Protein AF-A0A536T6J0-F1 (afdb_monomer)

Radius of gyration: 30.55 Å; Cα contacts (8 Å, |Δi|>4): 690; chains: 1; bounding box: 111×82×78 Å

Foldseek 3Di:
DDDDDDDDDDDDDDDDDDDDDDDDDDDDDDDDDDDDDDDDDDDDDDDDDDDDDDDDDDDDDVVVVVVLVVLLVVLVVLVVPQPQAFLLQVDDDDPVLLVLLLPDDLQQQFLCCLAPRLLRFQAAAEAEAFDPDVLRLVLLVLLLLLCVLSRHDLSSQAQSAPRRRHDYLPDDLLQVLLQQQLRCRRSVFGHEYEYAESRLLSSQVNQCVLQQVPHPFRFNARRSNRDGDPDQWGQRNLPRDIDGSRPAAHAEYEYENYAAQVCVDPVSVVCVVPSQEGEPSYQEYEYEFQFQAVRNPNPPPGDDPVNHRDYPPNHHYHYAYDYNPADSSNLSNQNVLSVDVQSSVLLSPDGQPNDDDCVSPPPVRPHNSSVSSHVVSVSSSSSSVRRNVSNCSSVCVVVPPVVVVVPD

Secondary structure (DSSP, 8-state):
--------------------------------------------------------PPPPPHHHHHHHHHHHHHHHHHHT--SS--HHHH----HHHHHHHHH--GGG--HHHHHHTGGGS--PPEEEE--SSHHHHHHHHHHHHHHHHHT--GGGTS-TTT--SSB-TTS-HHHHHHHHHHHHHHHSS--EEEEETHHHHHHHHHHHHHHTSS-S----EETTTTEE-S-SEEE-TTT--EEESTT--EEEEEEES-SGGGGGSGGGGGGTTTTTEE-SSEEEEEEEEETT-TTTT-TTT-S-TTTS-EESSS-EEEEEEE-TTS-TTTTT--GGGGTSHHHHHHHHH--S-S----TTS-GGG-SSHHHHHHHHHHHHHHHHHHHHHHHHHHTTGGGTSTTTTT--

Nearest PDB structures (foldseek):
  2onc-assembly3_C-3  TM=4.337E-01  e=9.666E-01  Homo sapiens

Sequence (408 aa):
MPAAIVGQEKQTNTDTESGGRPANCAENPETFMVNACITRVNRPIAFAAALTLALSGCAAPPAQNAAREDLAASYVKAGQSAQGTPIAHTLSIDRDLENRILALDPERITEQDVKKTLALGPTPRIILSHGGVILVYMAMESFGTFLIGMGYPEDRIRDPHNGAFSQNPYTSSERIAGEVAWHYEHDGVRPMLIGHSQGGMQTIKVLHDLAGDFGDKIPVWNPVTDRAEPRYTIVDPLTGETRPVVGTSASYASVVGAGGLEFWAPTAWSMIGRLRQIPDSVEEFTGFYIRGDPVALTFPTGANDLDEYRQTGHAVVHNVNLPANYNHVFVPNTELLAYDPQTRDWINSHGMEAKADTSSVPDASKDNVLWAAVVWHDIKKHWCLEAQRLIRARSGQGRSSSSQSAQR

pLDDT: mean 77.7, std 24.56, range [25.31, 98.88]

Mean predicted aligned error: 13.32 Å

Structure (mmCIF, N/CA/C/O backbone):
data_AF-A0A536T6J0-F1
#
_entry.id   AF-A0A536T6J0-F1
#
loop_
_atom_site.group_PDB
_atom_site.id
_atom_site.type_symbol
_atom_site.label_atom_id
_atom_site.label_alt_id
_atom_site.label_comp_id
_atom_site.label_asym_id
_atom_site.label_entity_id
_atom_site.label_seq_id
_atom_site.pdbx_PDB_ins_code
_atom_site.Cartn_x
_atom_site.Cartn_y
_atom_site.Cartn_z
_atom_site.occupancy
_atom_site.B_iso_or_equiv
_atom_site.auth_seq_id
_atom_site.auth_comp_id
_atom_site.auth_asym_id
_atom_site.auth_atom_id
_atom_site.pdbx_PDB_model_num
ATOM 1 N N . MET A 1 1 ? 24.970 -52.662 -38.350 1.00 37.72 1 MET A N 1
ATOM 2 C CA . MET A 1 1 ? 25.964 -52.613 -39.442 1.00 37.72 1 MET A CA 1
ATOM 3 C C . MET A 1 1 ? 25.589 -51.478 -40.379 1.00 37.72 1 MET A C 1
ATOM 5 O O . MET A 1 1 ? 24.442 -51.468 -40.809 1.00 37.72 1 MET A O 1
ATOM 9 N N . PRO A 1 2 ? 26.506 -50.554 -40.688 1.00 42.81 2 PRO A N 1
ATOM 10 C CA . PRO A 1 2 ? 26.435 -49.759 -41.909 1.00 42.81 2 PRO A CA 1
ATOM 11 C C . PRO A 1 2 ? 27.689 -49.952 -42.777 1.00 42.81 2 PRO A C 1
ATOM 13 O O . PRO A 1 2 ? 28.799 -50.090 -42.267 1.00 42.81 2 PRO A O 1
ATOM 16 N N . ALA A 1 3 ? 27.506 -49.911 -44.092 1.00 35.16 3 ALA A N 1
ATOM 17 C CA . ALA A 1 3 ? 28.565 -49.757 -45.084 1.00 35.16 3 ALA A CA 1
ATOM 18 C C . ALA A 1 3 ? 27.953 -49.099 -46.334 1.00 35.16 3 ALA A C 1
ATOM 20 O O . ALA A 1 3 ? 26.775 -49.327 -46.593 1.00 35.16 3 ALA A O 1
ATOM 21 N N . ALA A 1 4 ? 28.658 -48.344 -47.176 1.00 39.44 4 ALA A N 1
ATOM 22 C CA . ALA A 1 4 ? 29.910 -47.568 -47.089 1.00 39.44 4 ALA A CA 1
ATOM 23 C C . ALA A 1 4 ? 30.087 -46.874 -48.472 1.00 39.44 4 ALA A C 1
ATOM 25 O O . ALA A 1 4 ? 29.260 -47.119 -49.346 1.00 39.44 4 ALA A O 1
ATOM 26 N N . ILE A 1 5 ? 31.205 -46.152 -48.701 1.00 35.69 5 ILE A N 1
ATOM 27 C CA . ILE A 1 5 ? 31.763 -45.797 -50.041 1.00 35.69 5 ILE A CA 1
ATOM 28 C C . ILE A 1 5 ? 30.947 -44.731 -50.822 1.00 35.69 5 ILE A C 1
ATOM 30 O O . ILE A 1 5 ? 29.728 -44.793 -50.842 1.00 35.69 5 ILE A O 1
ATOM 34 N N . VAL A 1 6 ? 31.486 -43.724 -51.534 1.00 33.53 6 VAL A N 1
ATOM 35 C CA . VAL A 1 6 ? 32.795 -43.013 -51.715 1.00 33.53 6 VAL A CA 1
ATOM 36 C C . VAL A 1 6 ? 32.407 -41.668 -52.396 1.00 33.53 6 VAL A C 1
ATOM 38 O O . VAL A 1 6 ? 31.321 -41.593 -52.961 1.00 33.53 6 VAL A O 1
ATOM 41 N N . GLY A 1 7 ? 33.141 -40.549 -52.425 1.00 30.42 7 GLY A N 1
ATOM 42 C CA . GLY A 1 7 ? 34.485 -40.113 -52.001 1.00 30.42 7 GLY A CA 1
ATOM 43 C C . GLY A 1 7 ? 34.520 -38.572 -52.150 1.00 30.42 7 GLY A C 1
ATOM 44 O O . GLY A 1 7 ? 33.466 -37.954 -52.092 1.00 30.42 7 GLY A O 1
ATOM 45 N N . GLN A 1 8 ? 35.596 -37.859 -52.484 1.00 33.09 8 GLN A N 1
ATOM 46 C CA . GLN A 1 8 ? 37.034 -37.893 -52.190 1.00 33.09 8 GLN A CA 1
ATOM 47 C C . GLN A 1 8 ? 37.696 -36.875 -53.153 1.00 33.09 8 GLN A C 1
ATOM 49 O O . GLN A 1 8 ? 37.895 -37.198 -54.312 1.00 33.09 8 GLN A O 1
ATOM 54 N N . GLU A 1 9 ? 38.066 -35.689 -52.666 1.00 31.28 9 GLU A N 1
ATOM 55 C CA . GLU A 1 9 ? 39.107 -34.768 -53.187 1.00 31.28 9 GLU A CA 1
ATOM 56 C C . GLU A 1 9 ? 39.327 -33.739 -52.056 1.00 31.28 9 GLU A C 1
ATOM 58 O O . GLU A 1 9 ? 38.351 -33.251 -51.496 1.00 31.28 9 GLU A O 1
ATOM 63 N N . LYS A 1 10 ? 40.507 -33.446 -51.492 1.00 34.50 10 LYS A N 1
ATOM 64 C CA . LYS A 1 10 ? 41.934 -33.603 -51.841 1.00 34.50 10 LYS A CA 1
ATOM 65 C C . LYS A 1 10 ? 42.518 -32.524 -52.765 1.00 34.50 10 LYS A C 1
ATOM 67 O O . LYS A 1 10 ? 42.832 -32.787 -53.919 1.00 34.50 10 LYS A O 1
ATOM 72 N N . GLN A 1 11 ? 42.868 -31.385 -52.166 1.00 33.62 11 GLN A N 1
ATOM 73 C CA . GLN A 1 11 ? 44.032 -30.606 -52.594 1.00 33.62 11 GLN A CA 1
ATOM 74 C C . GLN A 1 11 ? 44.961 -30.313 -51.412 1.00 33.62 11 GLN A C 1
ATOM 76 O O . GLN A 1 11 ? 44.525 -30.128 -50.278 1.00 33.62 11 GLN A O 1
ATOM 81 N N . THR A 1 12 ? 46.255 -30.324 -51.704 1.00 32.75 12 THR A N 1
ATOM 82 C CA . THR A 1 12 ? 47.377 -30.090 -50.791 1.00 32.75 12 THR A CA 1
ATOM 83 C C . THR A 1 12 ? 48.318 -29.105 -51.459 1.00 32.75 12 THR A C 1
ATOM 85 O O . THR A 1 12 ? 48.523 -29.228 -52.663 1.00 32.75 12 THR A O 1
ATOM 88 N N . ASN A 1 13 ? 48.965 -28.233 -50.691 1.00 31.59 13 ASN A N 1
ATOM 89 C CA . ASN A 1 13 ? 50.312 -27.779 -51.028 1.00 31.59 13 ASN A CA 1
ATOM 90 C C . ASN A 1 13 ? 51.082 -27.412 -49.756 1.00 31.59 13 ASN A C 1
ATOM 92 O O . ASN A 1 13 ? 50.499 -26.935 -48.782 1.00 31.59 13 ASN A O 1
ATOM 96 N N . THR A 1 14 ? 52.378 -27.690 -49.783 1.00 32.62 14 THR A N 1
ATOM 97 C CA . THR A 1 14 ? 53.364 -27.416 -48.731 1.00 32.62 14 THR A CA 1
ATOM 98 C C . THR A 1 14 ? 54.421 -26.440 -49.276 1.00 32.62 14 THR A C 1
ATOM 100 O O . THR A 1 14 ? 54.136 -25.728 -50.236 1.00 32.62 14 THR A O 1
ATOM 103 N N . ASP A 1 15 ? 55.616 -26.455 -48.674 1.00 30.61 15 ASP A N 1
ATOM 104 C CA . ASP A 1 15 ? 56.886 -25.902 -49.179 1.00 30.61 15 ASP A CA 1
ATOM 105 C C . ASP A 1 15 ? 57.081 -24.407 -48.814 1.00 30.61 15 ASP A C 1
ATOM 107 O O . ASP A 1 15 ? 56.319 -23.546 -49.242 1.00 30.61 15 ASP A O 1
ATOM 111 N N . THR A 1 16 ? 57.859 -24.058 -47.770 1.00 32.88 16 THR A N 1
ATOM 112 C CA . THR A 1 16 ? 59.350 -24.021 -47.627 1.00 32.88 16 THR A CA 1
ATOM 113 C C . THR A 1 16 ? 59.990 -22.805 -48.344 1.00 32.88 16 THR A C 1
ATOM 115 O O . THR A 1 16 ? 59.390 -22.234 -49.243 1.00 32.88 16 THR A O 1
ATOM 118 N N . GLU A 1 17 ? 61.147 -22.247 -47.949 1.00 30.86 17 GLU A N 1
ATOM 119 C CA . GLU A 1 17 ? 62.225 -22.721 -47.058 1.00 30.86 17 GLU A CA 1
ATOM 120 C C . GLU A 1 17 ? 62.994 -21.556 -46.356 1.00 30.86 17 GLU A C 1
ATOM 122 O O . GLU A 1 17 ? 62.631 -20.395 -46.502 1.00 30.86 17 GLU A O 1
ATOM 127 N N . SER A 1 18 ? 64.034 -21.899 -45.573 1.00 30.14 18 SER A N 1
ATOM 128 C CA . SER A 1 18 ? 65.202 -21.128 -45.049 1.00 30.14 18 SER A CA 1
ATOM 129 C C . SER A 1 18 ? 65.421 -19.638 -45.421 1.00 30.14 18 SER A C 1
ATOM 131 O O . SER A 1 18 ? 65.168 -19.229 -46.544 1.00 30.14 18 SER A O 1
ATOM 133 N N . GLY A 1 19 ? 66.087 -18.791 -44.618 1.00 28.30 19 GLY A N 1
ATOM 134 C CA . GLY A 1 19 ? 66.873 -18.987 -43.381 1.00 28.30 19 GLY A CA 1
ATOM 135 C C . GLY A 1 19 ? 68.080 -18.013 -43.327 1.00 28.30 19 GLY A C 1
ATOM 136 O O . GLY A 1 19 ? 68.425 -17.428 -44.348 1.00 28.30 19 GLY A O 1
ATOM 137 N N . GLY A 1 20 ? 68.744 -17.827 -42.170 1.00 27.00 20 GLY A N 1
ATOM 138 C CA . GLY A 1 20 ? 70.025 -17.080 -42.085 1.00 27.00 20 GLY A CA 1
ATOM 139 C C . GLY A 1 20 ? 70.199 -16.090 -40.912 1.00 27.00 20 GLY A C 1
ATOM 140 O O . GLY A 1 20 ? 69.334 -15.272 -40.618 1.00 27.00 20 GLY A O 1
ATOM 141 N N . ARG A 1 21 ? 71.363 -16.164 -40.252 1.00 32.78 21 ARG A N 1
ATOM 142 C CA . ARG A 1 21 ? 71.924 -15.326 -39.155 1.00 32.78 21 ARG A CA 1
ATOM 143 C C . ARG A 1 21 ? 73.465 -15.545 -39.189 1.00 32.78 21 ARG A C 1
ATOM 145 O O . ARG A 1 21 ? 73.870 -16.469 -39.897 1.00 32.78 21 ARG A O 1
ATOM 152 N N . PRO A 1 22 ? 74.332 -14.900 -38.372 1.00 59.97 22 PRO A N 1
ATOM 153 C CA . PRO A 1 22 ? 74.243 -13.638 -37.613 1.00 59.97 22 PRO A CA 1
ATOM 154 C C . PRO A 1 22 ? 75.493 -12.716 -37.794 1.00 59.97 22 PRO A C 1
ATOM 156 O O . PRO A 1 22 ? 76.467 -13.120 -38.418 1.00 59.97 22 PRO A O 1
ATOM 159 N N . ALA A 1 23 ? 75.505 -11.527 -37.165 1.00 32.41 23 ALA A N 1
ATOM 160 C CA . ALA A 1 23 ? 76.692 -10.761 -36.702 1.00 32.41 23 ALA A CA 1
ATOM 161 C C . ALA A 1 23 ? 76.239 -9.435 -36.031 1.00 32.41 23 ALA A C 1
ATOM 163 O O . ALA A 1 23 ? 75.139 -8.978 -36.332 1.00 32.41 23 ALA A O 1
ATOM 164 N N . ASN A 1 24 ? 77.036 -8.688 -35.251 1.00 30.64 24 ASN A N 1
ATOM 165 C CA . ASN A 1 24 ? 77.881 -9.000 -34.076 1.00 30.64 24 ASN A CA 1
ATOM 166 C C . ASN A 1 24 ? 78.389 -7.656 -33.478 1.00 30.64 24 ASN A C 1
ATOM 168 O O . ASN A 1 24 ? 78.758 -6.793 -34.266 1.00 30.64 24 ASN A O 1
ATOM 172 N N . CYS A 1 25 ? 78.394 -7.505 -32.140 1.00 27.59 25 CYS A N 1
ATOM 173 C CA . CYS A 1 25 ? 79.089 -6.523 -31.251 1.00 27.59 25 CYS A CA 1
ATOM 174 C C . CYS A 1 25 ? 78.254 -6.412 -29.943 1.00 27.59 25 CYS A C 1
ATOM 176 O O . CYS A 1 25 ? 77.043 -6.238 -30.052 1.00 27.59 25 CYS A O 1
ATOM 178 N N . ALA A 1 26 ? 78.715 -6.642 -28.701 1.00 29.61 26 ALA A N 1
ATOM 179 C CA . ALA A 1 26 ? 79.955 -6.275 -27.977 1.00 29.61 26 ALA A CA 1
ATOM 180 C C . ALA A 1 26 ? 80.013 -4.773 -27.597 1.00 29.61 26 ALA A C 1
ATOM 182 O O . ALA A 1 26 ? 79.635 -3.956 -28.430 1.00 29.61 26 ALA A O 1
ATOM 183 N N . GLU A 1 27 ? 80.469 -4.300 -26.420 1.00 28.73 27 GLU A N 1
ATOM 184 C CA . GLU A 1 27 ? 80.917 -4.868 -25.110 1.00 28.73 27 GLU A CA 1
ATOM 185 C C . GLU A 1 27 ? 81.106 -3.670 -24.112 1.00 28.73 27 GLU A C 1
ATOM 187 O O . GLU A 1 27 ? 81.134 -2.539 -24.592 1.00 28.73 27 GLU A O 1
ATOM 192 N N . ASN A 1 28 ? 81.269 -3.722 -22.772 1.00 34.12 28 ASN A N 1
ATOM 193 C CA . ASN A 1 28 ? 81.112 -4.699 -21.660 1.00 34.12 28 ASN A CA 1
ATOM 194 C C . ASN A 1 28 ? 80.940 -3.880 -20.313 1.00 34.12 28 ASN A C 1
ATOM 196 O O . ASN A 1 28 ? 81.066 -2.655 -20.372 1.00 34.12 28 ASN A O 1
ATOM 200 N N . PRO A 1 29 ? 80.632 -4.457 -19.119 1.00 54.06 29 PRO A N 1
ATOM 201 C CA . PRO A 1 29 ? 80.231 -3.704 -17.903 1.00 54.06 29 PRO A CA 1
ATOM 202 C C . PRO A 1 29 ? 81.284 -3.586 -16.768 1.00 54.06 29 PRO A C 1
ATOM 204 O O . PRO A 1 29 ? 82.218 -4.377 -16.695 1.00 54.06 29 PRO A O 1
ATOM 207 N N . GLU A 1 30 ? 81.017 -2.708 -15.786 1.00 29.88 30 GLU A N 1
ATOM 208 C CA . GLU A 1 30 ? 81.529 -2.762 -14.394 1.00 29.88 30 GLU A CA 1
ATOM 209 C C . GLU A 1 30 ? 80.350 -2.492 -13.419 1.00 29.88 30 GLU A C 1
ATOM 211 O O . GLU A 1 30 ? 79.496 -1.667 -13.731 1.00 29.88 30 GLU A O 1
ATOM 216 N N . THR A 1 31 ? 80.062 -3.233 -12.335 1.00 31.47 31 THR A N 1
ATOM 217 C CA . THR A 1 31 ? 80.834 -3.747 -11.171 1.00 31.47 31 THR A CA 1
ATOM 218 C C . THR A 1 31 ? 80.801 -2.795 -9.963 1.00 31.47 31 THR A C 1
ATOM 220 O O . THR A 1 31 ? 81.550 -1.830 -9.935 1.00 31.47 31 THR A O 1
ATOM 223 N N . PHE A 1 32 ? 80.001 -3.114 -8.927 1.00 27.52 32 PHE A N 1
ATOM 224 C CA . PHE A 1 32 ? 80.483 -3.338 -7.543 1.00 27.52 32 PHE A CA 1
ATOM 225 C C . PHE A 1 32 ? 79.395 -3.926 -6.609 1.00 27.52 32 PHE A C 1
ATOM 227 O O . PHE A 1 32 ? 78.200 -3.814 -6.870 1.00 27.52 32 PHE A O 1
ATOM 234 N N . MET A 1 33 ? 79.822 -4.595 -5.529 1.00 26.89 33 MET A N 1
ATOM 235 C CA . MET A 1 33 ? 78.975 -5.225 -4.493 1.00 26.89 33 MET A CA 1
ATOM 236 C C . MET A 1 33 ? 78.734 -4.308 -3.270 1.00 26.89 33 MET A C 1
ATOM 238 O O . MET A 1 33 ? 79.473 -3.347 -3.082 1.00 26.89 33 MET A O 1
ATOM 242 N N . VAL A 1 34 ? 77.808 -4.701 -2.371 1.00 28.61 34 VAL A N 1
ATOM 243 C CA . VAL A 1 34 ? 78.051 -5.075 -0.940 1.00 28.61 34 VAL A CA 1
ATOM 244 C C . VAL A 1 34 ? 76.809 -4.813 -0.049 1.00 28.61 34 VAL A C 1
ATOM 246 O O . VAL A 1 34 ? 76.261 -3.724 -0.073 1.00 28.61 34 VAL A O 1
ATOM 249 N N . ASN A 1 35 ? 76.440 -5.818 0.769 1.00 26.42 35 ASN A N 1
ATOM 250 C CA . ASN A 1 35 ? 75.559 -5.851 1.966 1.00 26.42 35 ASN A CA 1
ATOM 251 C C . ASN A 1 35 ? 74.206 -5.083 1.954 1.00 26.42 35 ASN A C 1
ATOM 253 O O . ASN A 1 35 ? 74.155 -3.876 1.786 1.00 26.42 35 ASN A O 1
ATOM 257 N N . ALA A 1 36 ? 73.031 -5.700 2.136 1.00 28.64 36 ALA A N 1
ATOM 258 C CA . ALA A 1 36 ? 72.552 -6.640 3.171 1.00 28.64 36 ALA A CA 1
ATOM 259 C C . ALA A 1 36 ? 72.190 -6.007 4.535 1.00 28.64 36 ALA A C 1
ATOM 261 O O . ALA A 1 36 ? 73.061 -5.650 5.322 1.00 28.64 36 ALA A O 1
ATOM 262 N N . CYS A 1 37 ? 70.890 -6.015 4.859 1.00 25.31 37 CYS A N 1
ATOM 263 C CA . CYS A 1 37 ? 70.373 -6.170 6.224 1.00 25.31 37 CYS A CA 1
ATOM 264 C C . CYS A 1 37 ? 68.968 -6.816 6.188 1.00 25.31 37 CYS A C 1
ATOM 266 O O . CYS A 1 37 ? 68.286 -6.768 5.165 1.00 25.31 37 CYS A O 1
ATOM 268 N N . ILE A 1 38 ? 68.550 -7.454 7.285 1.00 31.88 38 ILE A N 1
ATOM 269 C CA . ILE A 1 38 ? 67.313 -8.245 7.403 1.00 31.88 38 ILE A CA 1
ATOM 270 C C . ILE A 1 38 ? 66.366 -7.587 8.411 1.00 31.88 38 ILE A C 1
ATOM 272 O O . ILE A 1 38 ? 66.784 -7.291 9.528 1.00 31.88 38 ILE A O 1
ATOM 276 N N . THR A 1 39 ? 65.069 -7.490 8.095 1.00 29.16 39 THR A N 1
ATOM 277 C CA . THR A 1 39 ? 63.999 -7.599 9.112 1.00 29.16 39 THR A CA 1
ATOM 278 C C . THR A 1 39 ? 62.623 -7.874 8.493 1.00 29.16 39 THR A C 1
ATOM 280 O O . THR A 1 39 ? 62.266 -7.316 7.461 1.00 29.16 39 THR A O 1
ATOM 283 N N . ARG A 1 40 ? 61.829 -8.737 9.145 1.00 35.19 40 ARG A N 1
ATOM 284 C CA . ARG A 1 40 ? 60.385 -8.927 8.900 1.00 35.19 40 ARG A CA 1
ATOM 285 C C . ARG A 1 40 ? 59.593 -8.246 10.018 1.00 35.19 40 ARG A C 1
ATOM 287 O O . ARG A 1 40 ? 59.925 -8.474 11.176 1.00 35.19 40 ARG A O 1
ATOM 294 N N . VAL A 1 41 ? 58.475 -7.591 9.695 1.00 33.19 41 VAL A N 1
ATOM 295 C CA . VAL A 1 41 ? 57.332 -7.389 10.613 1.00 33.19 41 VAL A CA 1
ATOM 296 C C . VAL A 1 41 ? 56.026 -7.546 9.813 1.00 33.19 41 VAL A C 1
ATOM 298 O O . VAL A 1 41 ? 56.002 -7.274 8.615 1.00 33.19 41 VAL A O 1
ATOM 301 N N . ASN A 1 42 ? 54.954 -8.032 10.447 1.00 30.39 42 ASN A N 1
ATOM 302 C CA . ASN A 1 42 ? 53.657 -8.324 9.820 1.00 30.39 42 ASN A CA 1
ATOM 303 C C . ASN A 1 42 ? 52.566 -7.312 10.222 1.00 30.39 42 ASN A C 1
ATOM 305 O O . ASN A 1 42 ? 52.368 -7.145 11.420 1.00 30.39 42 ASN A O 1
ATOM 309 N N . ARG A 1 43 ? 51.729 -6.892 9.247 1.00 32.56 43 ARG A N 1
ATOM 310 C CA . ARG A 1 43 ? 50.280 -6.557 9.398 1.00 32.56 43 ARG A CA 1
ATOM 311 C C . ARG A 1 43 ? 49.902 -5.360 10.328 1.00 32.56 43 ARG A C 1
ATOM 313 O O . ARG A 1 43 ? 50.740 -4.889 11.082 1.00 32.56 43 ARG A O 1
ATOM 320 N N . PRO A 1 44 ? 48.622 -4.913 10.367 1.00 40.53 44 PRO A N 1
ATOM 321 C CA . PRO A 1 44 ? 47.673 -4.690 9.256 1.00 40.53 44 PRO A CA 1
ATOM 322 C C . PRO A 1 44 ? 46.875 -3.349 9.355 1.00 40.53 44 PRO A C 1
ATOM 324 O O . PRO A 1 44 ? 46.907 -2.686 10.378 1.00 40.53 44 PRO A O 1
ATOM 327 N N . ILE A 1 45 ? 46.071 -3.045 8.319 1.00 38.66 45 ILE A N 1
ATOM 328 C CA . ILE A 1 45 ? 44.823 -2.226 8.310 1.00 38.66 45 ILE A CA 1
ATOM 329 C C . ILE A 1 45 ? 44.839 -0.818 8.954 1.00 38.66 45 ILE A C 1
ATOM 331 O O . ILE A 1 45 ? 44.833 -0.673 10.170 1.00 38.66 45 ILE A O 1
ATOM 335 N N . ALA A 1 46 ? 44.585 0.201 8.120 1.00 29.19 46 ALA A N 1
ATOM 336 C CA . ALA A 1 46 ? 43.720 1.340 8.461 1.00 29.19 46 ALA A CA 1
ATOM 337 C C . ALA A 1 46 ? 43.205 2.029 7.177 1.00 29.19 46 ALA A C 1
ATOM 339 O O . ALA A 1 46 ? 43.950 2.754 6.524 1.00 29.19 46 ALA A O 1
ATOM 340 N N . PHE A 1 47 ? 41.934 1.820 6.813 1.00 33.12 47 PHE A N 1
ATOM 341 C CA . PHE A 1 47 ? 41.231 2.660 5.833 1.00 33.12 47 PHE A CA 1
ATOM 342 C C . PHE A 1 47 ? 40.173 3.468 6.585 1.00 33.12 47 PHE A C 1
ATOM 344 O O . PHE A 1 47 ? 39.192 2.908 7.067 1.00 33.12 47 PHE A O 1
ATOM 351 N N . ALA A 1 48 ? 40.393 4.775 6.707 1.00 33.62 48 ALA A N 1
ATOM 352 C CA . ALA A 1 48 ? 39.456 5.707 7.320 1.00 33.62 48 ALA A CA 1
ATOM 353 C C . ALA A 1 48 ? 39.448 7.006 6.507 1.00 33.62 48 ALA A C 1
ATOM 355 O O . ALA A 1 48 ? 40.411 7.769 6.532 1.00 33.62 48 ALA A O 1
ATOM 356 N N . ALA A 1 49 ? 38.358 7.243 5.779 1.00 36.81 49 ALA A N 1
ATOM 357 C CA . ALA A 1 49 ? 38.063 8.510 5.123 1.00 36.81 49 ALA A CA 1
ATOM 358 C C . ALA A 1 49 ? 36.789 9.069 5.766 1.00 36.81 49 ALA A C 1
ATOM 360 O O . ALA A 1 49 ? 35.770 8.382 5.816 1.00 36.81 49 ALA A O 1
ATOM 361 N N . ALA A 1 50 ? 36.871 10.271 6.335 1.00 34.62 50 ALA A N 1
ATOM 362 C CA . ALA A 1 50 ? 35.789 10.833 7.136 1.00 34.62 50 ALA A CA 1
ATOM 363 C C . ALA A 1 50 ? 34.684 11.441 6.260 1.00 34.62 50 ALA A C 1
ATOM 365 O O . ALA A 1 50 ? 34.968 12.170 5.311 1.00 34.62 50 ALA A O 1
ATOM 366 N N . LEU A 1 51 ? 33.428 11.194 6.635 1.00 32.97 51 LEU A N 1
ATOM 367 C CA . LEU A 1 51 ? 32.263 11.893 6.102 1.00 32.97 51 LEU A CA 1
ATOM 368 C C . LEU A 1 51 ? 31.892 13.026 7.072 1.00 32.97 51 LEU A C 1
ATOM 370 O O . LEU A 1 51 ? 31.390 12.763 8.164 1.00 32.97 51 LEU A O 1
ATOM 374 N N . THR A 1 52 ? 32.155 14.277 6.698 1.00 36.12 52 THR A N 1
ATOM 375 C CA . THR A 1 52 ? 31.800 15.467 7.491 1.00 36.12 52 THR A CA 1
ATOM 376 C C . THR A 1 52 ? 30.669 16.261 6.842 1.00 36.12 52 THR A C 1
ATOM 378 O O . THR A 1 52 ? 30.585 16.379 5.622 1.00 36.12 52 THR A O 1
ATOM 381 N N . LEU A 1 53 ? 29.764 16.777 7.680 1.00 37.06 53 LEU A N 1
ATOM 382 C CA . LEU A 1 53 ? 28.507 17.389 7.249 1.00 37.06 53 LEU A CA 1
ATOM 383 C C . LEU A 1 53 ? 28.690 18.740 6.544 1.00 37.06 53 LEU A C 1
ATOM 385 O O . LEU A 1 53 ? 29.511 19.559 6.952 1.00 37.06 53 LEU A O 1
ATOM 389 N N . ALA A 1 54 ? 27.779 19.023 5.612 1.00 35.06 54 ALA A N 1
ATOM 390 C CA . ALA A 1 54 ? 27.394 20.375 5.225 1.00 35.06 54 ALA A CA 1
ATOM 391 C C . ALA A 1 54 ? 25.865 20.510 5.356 1.00 35.06 54 ALA A C 1
ATOM 393 O O . ALA A 1 54 ? 25.115 20.128 4.462 1.00 35.06 54 ALA A O 1
ATOM 394 N N . LEU A 1 55 ? 25.398 21.013 6.503 1.00 36.28 55 LEU A N 1
ATOM 395 C CA . LEU A 1 55 ? 23.989 21.355 6.720 1.00 36.28 55 LEU A CA 1
ATOM 396 C C . LEU A 1 55 ? 23.748 22.809 6.295 1.00 36.28 55 LEU A C 1
ATOM 398 O O . LEU A 1 55 ? 24.169 23.733 6.989 1.00 36.28 55 LEU A O 1
ATOM 402 N N . SER A 1 56 ? 23.022 23.017 5.198 1.00 33.94 56 SER A N 1
ATOM 403 C CA . SER A 1 56 ? 22.422 24.313 4.854 1.00 33.94 56 SER A CA 1
ATOM 404 C C . SER A 1 56 ? 20.969 24.107 4.442 1.00 33.94 56 SER A C 1
ATOM 406 O O . SER A 1 56 ? 20.691 23.472 3.428 1.00 33.94 56 SER A O 1
ATOM 408 N N . GLY A 1 57 ? 20.041 24.613 5.257 1.00 30.22 57 GLY A N 1
ATOM 409 C CA . GLY A 1 57 ? 18.607 24.419 5.057 1.00 30.22 57 GLY A CA 1
ATOM 410 C C . GLY A 1 57 ? 18.058 25.270 3.915 1.00 30.22 57 GLY A C 1
ATOM 411 O O . GLY A 1 57 ? 18.094 26.498 3.983 1.00 30.22 57 GLY A O 1
ATOM 412 N N . CYS A 1 58 ? 17.491 24.626 2.896 1.00 32.22 58 CYS A N 1
ATOM 413 C CA . CYS A 1 58 ? 16.641 25.298 1.919 1.00 32.22 58 CYS A CA 1
ATOM 414 C C . CYS A 1 58 ? 15.255 25.538 2.533 1.00 32.22 58 CYS A C 1
ATOM 416 O O . CYS A 1 58 ? 14.578 24.589 2.927 1.00 32.22 58 CYS A O 1
ATOM 418 N N . ALA A 1 59 ? 14.818 26.796 2.603 1.00 35.91 59 ALA A N 1
ATOM 419 C CA . ALA A 1 59 ? 13.443 27.115 2.971 1.00 35.91 59 ALA A CA 1
ATOM 420 C C . ALA A 1 59 ? 12.490 26.667 1.848 1.00 35.91 59 ALA A C 1
ATOM 422 O O . ALA A 1 59 ? 12.657 27.075 0.698 1.00 35.91 59 ALA A O 1
ATOM 423 N N . ALA A 1 60 ? 11.500 25.835 2.177 1.00 36.78 60 ALA A N 1
ATOM 424 C CA . ALA A 1 60 ? 10.489 25.395 1.218 1.00 36.78 60 ALA A CA 1
ATOM 425 C C . ALA A 1 60 ? 9.600 26.578 0.768 1.00 36.78 60 ALA A C 1
ATOM 427 O O . ALA A 1 60 ? 9.286 27.450 1.587 1.00 36.78 60 ALA A O 1
ATOM 428 N N . PRO A 1 61 ? 9.179 26.633 -0.511 1.00 35.62 61 PRO A N 1
ATOM 429 C CA . PRO A 1 61 ? 8.337 27.713 -1.019 1.00 35.62 61 PRO A CA 1
ATOM 430 C C . PRO A 1 61 ? 6.963 27.728 -0.322 1.00 35.62 61 PRO A C 1
ATOM 432 O O . PRO A 1 61 ? 6.384 26.666 -0.080 1.00 35.62 61 PRO A O 1
ATOM 435 N N . PRO A 1 62 ? 6.384 28.913 -0.041 1.00 39.59 62 PRO A N 1
ATOM 436 C CA . PRO A 1 62 ? 5.238 29.052 0.866 1.00 39.59 62 PRO A CA 1
ATOM 437 C C . PRO A 1 62 ? 3.978 28.282 0.438 1.00 39.59 62 PRO A C 1
ATOM 439 O O . PRO A 1 62 ? 3.203 27.872 1.297 1.00 39.59 62 PRO A O 1
ATOM 442 N N . ALA A 1 63 ? 3.796 28.014 -0.860 1.00 38.81 63 ALA A N 1
ATOM 443 C CA . ALA A 1 63 ? 2.680 27.210 -1.365 1.00 38.81 63 ALA A CA 1
ATOM 444 C C . ALA A 1 63 ? 2.681 25.758 -0.835 1.00 38.81 63 ALA A C 1
ATOM 446 O O . ALA A 1 63 ? 1.616 25.205 -0.575 1.00 38.81 63 ALA A O 1
ATOM 447 N N . GLN A 1 64 ? 3.859 25.155 -0.619 1.00 38.44 64 GLN A N 1
ATOM 448 C CA . GLN A 1 64 ? 3.966 23.806 -0.042 1.00 38.44 64 GLN A CA 1
ATOM 449 C C . GLN A 1 64 ? 3.667 23.785 1.462 1.00 38.44 64 GLN A C 1
ATOM 451 O O . GLN A 1 64 ? 3.253 22.754 1.987 1.00 38.44 64 GLN A O 1
ATOM 456 N N . ASN A 1 65 ? 3.861 24.909 2.157 1.00 43.31 65 ASN A N 1
ATOM 457 C CA . ASN A 1 65 ? 3.567 25.011 3.585 1.00 43.31 65 ASN A CA 1
ATOM 458 C C . ASN A 1 65 ? 2.059 25.180 3.810 1.00 43.31 65 ASN A C 1
ATOM 460 O O . ASN A 1 65 ? 1.502 24.454 4.621 1.00 43.31 65 ASN A O 1
ATOM 464 N N . ALA A 1 66 ? 1.383 26.020 3.015 1.00 41.78 66 ALA A N 1
ATOM 465 C CA . ALA A 1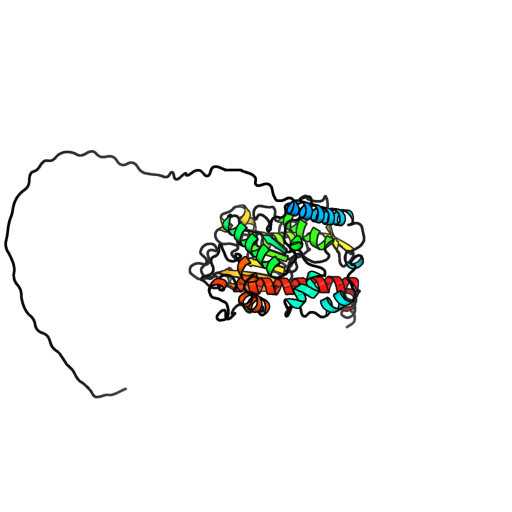 66 ? -0.076 26.151 3.063 1.00 41.78 66 ALA A CA 1
ATOM 466 C C . ALA A 1 66 ? -0.790 24.809 2.797 1.00 41.78 66 ALA A C 1
ATOM 468 O O . ALA A 1 66 ? -1.633 24.393 3.584 1.00 41.78 66 ALA A O 1
ATOM 469 N N . ALA A 1 67 ? -0.382 24.072 1.755 1.00 44.75 67 ALA A N 1
ATOM 470 C CA . ALA A 1 67 ? -0.951 22.754 1.457 1.00 44.75 67 ALA A CA 1
ATOM 471 C C . ALA A 1 67 ? -0.694 21.713 2.570 1.00 44.75 67 ALA A C 1
ATOM 473 O O . ALA A 1 67 ? -1.553 20.875 2.840 1.00 44.75 67 ALA A O 1
ATOM 474 N N . ARG A 1 68 ? 0.463 21.777 3.248 1.00 52.09 68 ARG A N 1
ATOM 475 C CA . ARG A 1 68 ? 0.754 20.962 4.442 1.00 52.09 68 ARG A CA 1
ATOM 476 C C . ARG A 1 68 ? -0.117 21.353 5.636 1.00 52.09 68 ARG A C 1
ATOM 478 O O . ARG A 1 68 ? -0.593 20.465 6.334 1.00 52.09 68 ARG A O 1
ATOM 485 N N . GLU A 1 69 ? -0.327 22.646 5.872 1.00 52.06 69 GLU A N 1
ATOM 486 C CA . GLU A 1 69 ? -1.151 23.156 6.974 1.00 52.06 69 GLU A CA 1
ATOM 487 C C . GLU A 1 69 ? -2.632 22.793 6.787 1.00 52.06 69 GLU A C 1
ATOM 489 O O . GLU A 1 69 ? -3.241 22.277 7.723 1.00 52.06 6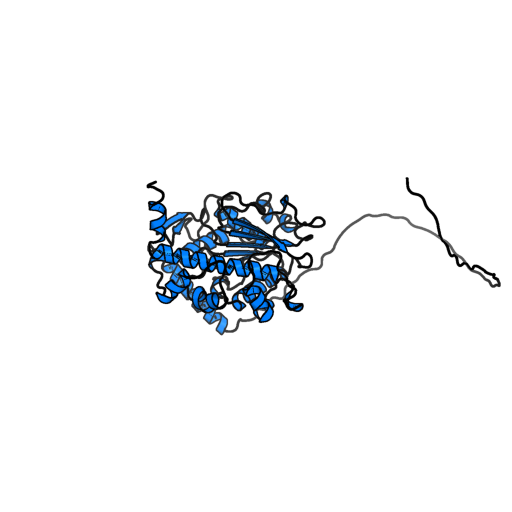9 GLU A O 1
ATOM 494 N N . ASP A 1 70 ? -3.184 22.943 5.578 1.00 49.66 70 ASP A N 1
ATOM 495 C CA . ASP A 1 70 ? -4.550 22.507 5.248 1.00 49.66 70 ASP A CA 1
ATOM 496 C C . ASP A 1 70 ? -4.715 20.981 5.380 1.00 49.66 70 ASP A C 1
ATOM 498 O O . ASP A 1 70 ? -5.696 20.502 5.961 1.00 49.66 70 ASP A O 1
ATOM 502 N N . LEU A 1 71 ? -3.741 20.196 4.899 1.00 53.09 71 LEU A N 1
ATOM 503 C CA . LEU A 1 71 ? -3.777 18.736 5.016 1.00 53.09 71 LEU A CA 1
ATOM 504 C C . LEU A 1 71 ? -3.702 18.291 6.485 1.00 53.09 71 LEU A C 1
ATOM 506 O O . LEU A 1 71 ? -4.533 17.493 6.928 1.00 53.09 71 LEU A O 1
ATOM 510 N N . ALA A 1 72 ? -2.772 18.849 7.263 1.00 51.69 72 ALA A N 1
ATOM 511 C CA . ALA A 1 72 ? -2.650 18.577 8.691 1.00 51.69 72 ALA A CA 1
ATOM 512 C C . ALA A 1 72 ? -3.913 19.002 9.459 1.00 51.69 72 ALA A C 1
ATOM 514 O O . ALA A 1 72 ? -4.391 18.249 10.305 1.00 51.69 72 ALA A O 1
ATOM 515 N N . ALA A 1 73 ? -4.514 20.151 9.130 1.00 49.91 73 ALA A N 1
ATOM 516 C CA . ALA A 1 73 ? -5.779 20.592 9.717 1.00 49.91 73 ALA A CA 1
ATOM 517 C C . ALA A 1 73 ? -6.939 19.628 9.402 1.00 49.91 73 ALA A C 1
ATOM 519 O O . ALA A 1 73 ? -7.764 19.356 10.279 1.00 49.91 73 ALA A O 1
ATOM 520 N N . SER A 1 74 ? -6.986 19.066 8.187 1.00 52.44 74 SER A N 1
ATOM 521 C CA . SER A 1 74 ? -7.989 18.063 7.805 1.00 52.44 74 SER A CA 1
ATOM 522 C C . SER A 1 74 ? -7.852 16.777 8.634 1.00 52.44 74 SER A C 1
ATOM 524 O O . SER A 1 74 ? -8.840 16.301 9.198 1.00 52.44 74 SER A O 1
ATOM 526 N N . TYR A 1 75 ? -6.621 16.285 8.819 1.00 49.97 75 TYR A N 1
ATOM 527 C CA . TYR A 1 75 ? -6.338 15.097 9.623 1.00 49.97 75 TYR A CA 1
ATOM 528 C C . TYR A 1 75 ? -6.530 15.337 11.132 1.00 49.97 75 TYR A C 1
ATOM 530 O O . TYR A 1 75 ? -7.073 14.474 11.822 1.00 49.97 75 TYR A O 1
ATOM 538 N N . VAL A 1 76 ? -6.170 16.514 11.661 1.00 50.12 76 VAL A N 1
ATOM 539 C CA . VAL A 1 76 ? -6.445 16.892 13.063 1.00 50.12 76 VAL A CA 1
ATOM 540 C C . VAL A 1 76 ? -7.951 16.909 13.335 1.00 50.12 76 VAL A C 1
ATOM 542 O 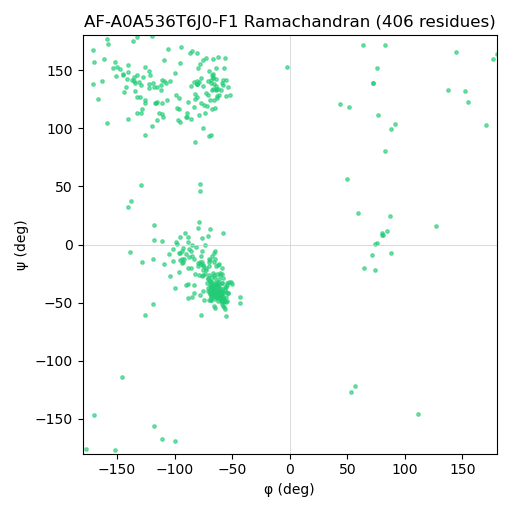O . VAL A 1 76 ? -8.398 16.418 14.371 1.00 50.12 76 VAL A O 1
ATOM 545 N N . LYS A 1 77 ? -8.753 17.414 12.390 1.00 45.50 77 LYS A N 1
ATOM 546 C CA . LYS A 1 77 ? -10.218 17.424 12.493 1.00 45.50 77 LYS A CA 1
ATOM 547 C C . LYS A 1 77 ? -10.823 16.013 12.428 1.00 45.50 77 LYS A C 1
ATOM 549 O O . LYS A 1 77 ? -11.801 15.745 13.129 1.00 45.50 77 LYS A O 1
ATOM 554 N N . ALA A 1 78 ? -10.228 15.105 11.651 1.00 48.28 78 ALA A N 1
ATOM 555 C CA . ALA A 1 78 ? -10.601 13.690 11.638 1.00 48.28 78 ALA A CA 1
ATOM 556 C C . ALA A 1 78 ? -10.278 13.002 12.979 1.00 48.28 78 ALA A C 1
ATOM 558 O O . ALA A 1 78 ? -11.181 12.459 13.615 1.00 48.28 78 ALA A O 1
ATOM 559 N N . GLY A 1 79 ? -9.036 13.113 13.468 1.00 42.16 79 GLY A N 1
ATOM 560 C CA . GLY A 1 79 ? -8.595 12.501 14.732 1.00 42.16 79 GLY A CA 1
ATOM 561 C C . GLY A 1 79 ? -9.293 13.038 15.991 1.00 42.16 79 GLY A C 1
ATOM 562 O O . GLY A 1 79 ? -9.296 12.379 17.025 1.00 42.16 79 GLY A O 1
ATOM 563 N N . GLN A 1 80 ? -9.932 14.211 15.920 1.00 42.97 80 GLN A N 1
ATOM 564 C CA . GLN A 1 80 ? -10.785 14.743 16.994 1.00 42.97 80 GLN A CA 1
ATOM 565 C C . GLN A 1 80 ? -12.239 14.232 16.954 1.00 42.97 80 GLN A C 1
ATOM 567 O O . GLN A 1 80 ? -12.983 14.462 17.905 1.00 42.97 80 GLN A O 1
ATOM 572 N N . SER A 1 81 ? -12.657 13.545 15.885 1.00 39.75 81 SER A N 1
ATOM 573 C CA . SER A 1 81 ? -14.057 13.137 15.661 1.00 39.75 81 SER A CA 1
ATOM 574 C C . SER A 1 81 ? -14.348 11.660 15.980 1.00 39.75 81 SER A C 1
ATOM 576 O O . SER A 1 81 ? -15.501 11.234 15.914 1.00 39.75 81 SER A O 1
ATOM 578 N N . ALA A 1 82 ? -13.333 10.869 16.340 1.00 44.81 82 ALA A N 1
ATOM 579 C CA . ALA A 1 82 ? -13.403 9.411 16.485 1.00 44.81 82 ALA A CA 1
ATOM 580 C C . ALA A 1 82 ? -14.070 8.913 17.794 1.00 44.81 82 ALA A C 1
ATOM 582 O O . ALA A 1 82 ? -13.512 8.091 18.520 1.00 44.81 82 ALA A O 1
ATOM 583 N N . GLN A 1 83 ? -15.284 9.384 18.116 1.00 44.59 83 GLN A N 1
ATOM 584 C CA . GLN A 1 83 ? -16.099 8.821 19.205 1.00 44.59 83 GLN A CA 1
ATOM 585 C C .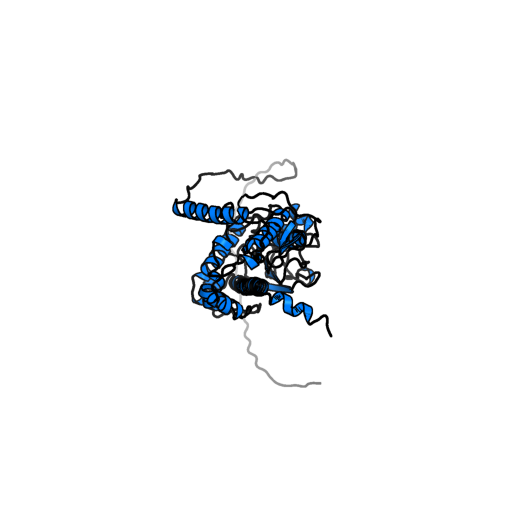 GLN A 1 83 ? -17.449 8.275 18.715 1.00 44.59 83 GLN A C 1
ATOM 587 O O . GLN A 1 83 ? -18.427 8.997 18.538 1.00 44.59 83 GLN A O 1
ATOM 592 N N . GLY A 1 84 ? -17.513 6.946 18.581 1.00 52.56 84 GLY A N 1
ATOM 593 C CA . GLY A 1 84 ? -18.752 6.166 18.689 1.00 52.56 84 GLY A CA 1
ATOM 594 C C . GLY A 1 84 ? -19.594 5.963 17.425 1.00 52.56 84 GLY A C 1
ATOM 595 O O . GLY A 1 84 ? -20.534 5.175 17.483 1.00 52.56 84 GLY A O 1
ATOM 596 N N . THR A 1 85 ? -19.279 6.602 16.293 1.00 54.78 85 THR A N 1
ATOM 597 C CA . THR A 1 85 ? -19.968 6.340 15.010 1.00 54.78 85 THR A CA 1
ATOM 598 C C . THR A 1 85 ? -18.986 5.744 13.994 1.00 54.78 85 THR A C 1
ATOM 600 O O . THR A 1 85 ? -17.980 6.394 13.713 1.00 54.78 85 THR A O 1
ATOM 603 N N . PRO A 1 86 ? -19.238 4.547 13.424 1.00 67.75 86 PRO A N 1
ATOM 604 C CA . PRO A 1 86 ? -18.329 3.932 12.451 1.00 67.75 86 PRO A CA 1
ATOM 605 C C . PRO A 1 86 ? -18.261 4.739 11.151 1.00 67.75 86 PRO A C 1
ATOM 607 O O . PRO A 1 86 ? -19.282 5.282 10.719 1.00 67.75 86 PRO A O 1
ATOM 610 N N . ILE A 1 87 ? -17.100 4.764 10.486 1.00 75.38 87 ILE A N 1
ATOM 611 C CA . ILE A 1 87 ? -16.899 5.511 9.229 1.00 75.38 87 ILE A CA 1
ATOM 612 C C . ILE A 1 87 ? -17.901 5.084 8.152 1.00 75.38 87 ILE A C 1
ATOM 614 O O . ILE A 1 87 ? -18.445 5.935 7.450 1.00 75.38 87 ILE A O 1
ATOM 618 N N . ALA A 1 88 ? -18.258 3.796 8.081 1.00 63.88 88 ALA A N 1
ATOM 619 C CA . ALA A 1 88 ? -19.317 3.323 7.193 1.00 63.88 88 ALA A CA 1
ATOM 620 C C . ALA A 1 88 ? -20.641 4.094 7.375 1.00 63.88 88 ALA A C 1
ATOM 622 O O . ALA A 1 88 ? -21.351 4.296 6.401 1.00 63.88 88 ALA A O 1
ATOM 623 N N . HIS A 1 89 ? -20.978 4.577 8.573 1.00 60.00 89 HIS A N 1
ATOM 624 C CA . HIS A 1 89 ? -22.218 5.317 8.831 1.00 60.00 89 HIS A CA 1
ATOM 625 C C . HIS A 1 89 ? -22.103 6.846 8.686 1.00 60.00 89 HIS A C 1
ATOM 627 O O . HIS A 1 89 ? -23.136 7.509 8.613 1.00 60.00 89 HIS A O 1
ATOM 633 N N . THR A 1 90 ? -20.894 7.414 8.598 1.00 67.50 90 THR A N 1
ATOM 634 C CA . THR A 1 90 ? -20.668 8.859 8.363 1.00 67.50 90 THR A CA 1
ATOM 635 C C . THR A 1 90 ? -20.290 9.192 6.913 1.00 67.50 90 THR A C 1
ATOM 637 O O . THR A 1 90 ? -20.350 10.353 6.505 1.00 67.50 90 THR A O 1
ATOM 640 N N . LEU A 1 91 ? -19.933 8.181 6.117 1.00 73.44 91 LEU A N 1
ATOM 641 C CA . LEU A 1 91 ? -19.438 8.298 4.747 1.00 73.44 91 LEU A CA 1
ATOM 642 C C . LEU A 1 91 ? -20.501 8.776 3.734 1.00 73.44 91 LEU A C 1
ATOM 644 O O . LEU A 1 91 ? -21.244 7.989 3.129 1.00 73.44 91 LEU A O 1
ATOM 648 N N . SER A 1 92 ? -20.513 10.091 3.509 1.00 75.94 92 SER A N 1
ATOM 649 C CA . SER A 1 92 ? -21.306 10.778 2.485 1.00 75.94 92 SER A CA 1
ATOM 650 C C . SER A 1 92 ? -20.626 10.725 1.109 1.00 75.94 92 SER A C 1
ATOM 652 O O . SER A 1 92 ? -19.897 11.644 0.737 1.00 75.94 92 SER A O 1
ATOM 654 N N . ILE A 1 93 ? -20.897 9.669 0.341 1.00 81.44 93 ILE A N 1
ATOM 655 C CA . ILE A 1 93 ? -20.563 9.571 -1.092 1.00 81.44 93 ILE A CA 1
ATOM 656 C C . ILE A 1 93 ? -21.830 9.882 -1.904 1.00 81.44 93 ILE A C 1
ATOM 658 O O . ILE A 1 93 ? -22.941 9.596 -1.462 1.00 81.44 93 ILE A O 1
ATOM 662 N N . ASP A 1 94 ? -21.670 10.480 -3.084 1.00 87.94 94 ASP A N 1
ATOM 663 C CA . ASP A 1 94 ? -22.762 10.643 -4.046 1.00 87.94 94 ASP A CA 1
ATOM 664 C C . ASP A 1 94 ? -23.247 9.291 -4.613 1.00 87.94 94 ASP A C 1
ATOM 666 O O . ASP A 1 94 ? -22.457 8.383 -4.881 1.00 87.94 94 ASP A O 1
ATOM 670 N N . ARG A 1 95 ? -24.554 9.158 -4.864 1.00 89.94 95 ARG A N 1
ATOM 671 C CA . ARG A 1 95 ? -25.148 7.875 -5.255 1.00 89.94 95 ARG A CA 1
ATOM 672 C C . ARG A 1 95 ? -24.702 7.392 -6.639 1.00 89.94 95 ARG A C 1
ATOM 674 O O . ARG A 1 95 ? -24.559 6.183 -6.826 1.00 89.94 95 ARG A O 1
ATOM 681 N N . ASP A 1 96 ? -24.425 8.288 -7.584 1.00 94.44 96 ASP A N 1
ATOM 682 C CA . ASP A 1 96 ? -23.928 7.904 -8.910 1.00 94.44 96 ASP A CA 1
ATOM 683 C C . ASP A 1 96 ? -22.432 7.574 -8.887 1.00 94.44 96 ASP A C 1
ATOM 685 O O . ASP A 1 96 ? -21.954 6.767 -9.687 1.00 94.44 96 ASP A O 1
ATOM 689 N N . LEU A 1 97 ? -21.674 8.134 -7.943 1.00 94.75 97 LEU A N 1
ATOM 690 C CA . LEU A 1 97 ? -20.317 7.680 -7.640 1.00 94.75 97 LEU A CA 1
ATOM 691 C C . LEU A 1 97 ? -20.306 6.283 -6.989 1.00 94.75 97 LEU A C 1
ATOM 693 O O . LEU A 1 97 ? -19.548 5.421 -7.432 1.00 94.75 97 LEU A O 1
ATOM 697 N N . GLU A 1 98 ? -21.184 6.011 -6.020 1.00 94.88 98 GLU A N 1
ATOM 698 C CA . GLU A 1 98 ? -21.332 4.674 -5.417 1.00 94.88 98 GLU A CA 1
ATOM 699 C C . GLU A 1 98 ? -21.668 3.600 -6.455 1.00 94.88 98 GLU A C 1
ATOM 701 O O . GLU A 1 98 ? -21.020 2.553 -6.500 1.00 94.88 98 GLU A O 1
ATOM 706 N N . ASN A 1 99 ? -22.669 3.870 -7.301 1.00 96.38 99 ASN A N 1
ATOM 707 C CA . ASN A 1 99 ? -23.105 2.954 -8.352 1.00 96.38 99 ASN A CA 1
ATOM 708 C C . ASN A 1 99 ? -21.957 2.633 -9.322 1.00 96.38 99 ASN A C 1
ATOM 710 O O . ASN A 1 99 ? -21.813 1.484 -9.736 1.00 96.38 99 ASN A O 1
ATOM 714 N N . ARG A 1 100 ? -21.109 3.621 -9.649 1.00 97.56 100 ARG A N 1
ATOM 715 C CA . ARG A 1 100 ? -19.922 3.411 -10.488 1.00 97.56 100 ARG A CA 1
ATOM 716 C C . ARG A 1 100 ? -18.859 2.576 -9.782 1.00 97.56 100 ARG A C 1
ATOM 718 O O . ARG A 1 100 ? -18.407 1.609 -10.378 1.00 97.56 100 ARG A O 1
ATOM 725 N N . ILE A 1 101 ? -18.508 2.873 -8.526 1.00 97.56 101 ILE A N 1
ATOM 726 C CA . ILE A 1 101 ? -17.519 2.084 -7.760 1.00 97.56 101 ILE A CA 1
ATOM 727 C C . ILE A 1 101 ? -17.962 0.615 -7.640 1.00 97.56 101 ILE A C 1
ATOM 729 O O . ILE A 1 101 ? -17.151 -0.289 -7.835 1.00 97.56 101 ILE A O 1
ATOM 733 N N . LEU A 1 102 ? -19.247 0.364 -7.367 1.00 97.56 102 LEU A N 1
ATOM 734 C CA . LEU A 1 102 ? -19.814 -0.988 -7.258 1.00 97.56 102 LEU A CA 1
ATOM 735 C C . LEU A 1 102 ? -19.910 -1.748 -8.592 1.00 97.56 102 LEU A C 1
ATOM 737 O O . LEU A 1 102 ? -20.056 -2.970 -8.560 1.00 97.56 102 LEU A O 1
ATOM 741 N N . ALA A 1 103 ? -19.843 -1.051 -9.730 1.00 97.94 103 ALA A N 1
ATOM 742 C CA . ALA A 1 103 ? -19.880 -1.634 -11.072 1.00 97.94 103 ALA A CA 1
ATOM 743 C C . ALA A 1 103 ? -18.485 -1.919 -11.666 1.00 97.94 103 ALA A C 1
ATOM 745 O O . ALA A 1 103 ? -18.399 -2.502 -12.746 1.00 97.94 103 ALA A O 1
ATOM 746 N N . LEU A 1 104 ? -17.407 -1.513 -10.986 1.00 98.19 104 LEU A N 1
ATOM 747 C CA . LEU A 1 104 ? -16.036 -1.809 -11.402 1.00 98.19 104 LEU A CA 1
ATOM 748 C C . LEU A 1 104 ? -15.687 -3.292 -11.208 1.00 98.19 104 LEU A C 1
ATOM 750 O O . LEU A 1 104 ? -16.026 -3.896 -10.188 1.00 98.19 104 LEU A O 1
ATOM 754 N N . ASP A 1 105 ? -14.947 -3.837 -12.172 1.00 97.06 105 ASP A N 1
ATOM 755 C CA . ASP A 1 105 ? -14.249 -5.121 -12.084 1.00 97.06 105 ASP A CA 1
ATOM 756 C C . ASP A 1 105 ? -12.837 -4.878 -11.506 1.00 97.06 105 ASP A C 1
ATOM 758 O O . ASP A 1 105 ? -12.033 -4.215 -12.172 1.00 97.06 105 ASP A O 1
ATOM 762 N N . PRO A 1 106 ? -12.514 -5.362 -10.287 1.00 96.50 106 PRO A N 1
ATOM 763 C CA . PRO A 1 106 ? -11.220 -5.119 -9.647 1.00 96.50 106 PRO A CA 1
ATOM 764 C C . PRO A 1 106 ? -10.008 -5.590 -10.459 1.00 96.50 106 PRO A C 1
ATOM 766 O O . PRO A 1 106 ? -8.953 -4.971 -10.363 1.00 96.50 106 PRO A O 1
ATOM 769 N N . GLU A 1 107 ? -10.150 -6.625 -11.290 1.00 94.12 107 GLU A N 1
ATOM 770 C CA . GLU A 1 107 ? -9.055 -7.154 -12.121 1.00 94.12 107 GLU A CA 1
ATOM 771 C C . GLU A 1 107 ? -8.900 -6.378 -13.451 1.00 94.12 107 GLU A C 1
ATOM 773 O O . GLU A 1 107 ? -8.071 -6.729 -14.291 1.00 94.12 107 GLU A O 1
ATOM 778 N N . ARG A 1 108 ? -9.736 -5.354 -13.710 1.00 93.62 108 ARG A N 1
ATOM 779 C CA . ARG A 1 108 ? -9.815 -4.646 -15.010 1.00 93.62 108 ARG A CA 1
ATOM 780 C C . ARG A 1 108 ? -9.994 -3.129 -14.901 1.00 93.62 108 ARG A C 1
ATOM 782 O O . ARG A 1 108 ? -10.597 -2.496 -15.766 1.00 93.62 108 ARG A O 1
ATOM 789 N N . ILE A 1 109 ? -9.433 -2.529 -13.856 1.00 95.69 109 ILE A N 1
ATOM 790 C CA . ILE A 1 109 ? -9.484 -1.080 -13.620 1.00 95.69 109 ILE A CA 1
ATOM 791 C C . ILE A 1 109 ? -8.668 -0.312 -14.673 1.00 95.69 109 ILE A C 1
ATOM 793 O O . ILE A 1 109 ? -7.435 -0.426 -14.732 1.00 95.69 109 ILE A O 1
ATOM 797 N N . THR A 1 110 ? -9.345 0.525 -15.464 1.00 94.50 110 THR A N 1
ATOM 798 C CA . THR A 1 110 ? -8.708 1.412 -16.450 1.00 94.50 110 THR A CA 1
ATOM 799 C C . THR A 1 110 ? -8.232 2.726 -15.823 1.00 94.50 110 THR A C 1
ATOM 801 O O . THR A 1 110 ? -8.652 3.115 -14.732 1.00 94.50 110 THR A O 1
ATOM 804 N N . GLU A 1 111 ? -7.408 3.488 -16.547 1.00 94.06 111 GLU A N 1
ATOM 805 C CA . GLU A 1 111 ? -7.054 4.856 -16.146 1.00 94.06 111 GLU A CA 1
ATOM 806 C C . GLU A 1 111 ? -8.279 5.779 -16.007 1.00 94.06 111 GLU A C 1
ATOM 808 O O . GLU A 1 111 ? -8.295 6.667 -15.149 1.00 94.06 111 GLU A O 1
ATOM 813 N N . GLN A 1 112 ? -9.325 5.578 -16.817 1.00 95.44 112 GLN A N 1
ATOM 814 C CA . GLN A 1 112 ? -10.545 6.368 -16.677 1.00 95.44 112 GLN A CA 1
ATOM 815 C C . GLN A 1 112 ? -11.255 6.061 -15.353 1.00 95.44 112 GLN A C 1
ATOM 817 O O . GLN A 1 112 ? -11.785 6.979 -14.726 1.00 95.44 112 GLN A O 1
ATOM 822 N N . ASP A 1 113 ? -11.241 4.803 -14.917 1.00 97.50 113 ASP A N 1
ATOM 823 C CA . ASP A 1 113 ? -11.854 4.385 -13.658 1.00 97.50 113 ASP A CA 1
ATOM 824 C C . ASP A 1 113 ? -11.078 4.926 -12.460 1.00 97.50 113 ASP A C 1
ATOM 826 O O . ASP A 1 113 ? -11.696 5.445 -11.531 1.00 97.50 113 ASP A O 1
ATOM 830 N N . VAL A 1 114 ? -9.741 4.929 -12.525 1.00 97.19 114 VAL A N 1
ATOM 831 C CA . VAL A 1 114 ? -8.891 5.642 -11.559 1.00 97.19 114 VAL A CA 1
ATOM 832 C C . VAL A 1 114 ? -9.290 7.118 -11.496 1.00 97.19 114 VAL A C 1
ATOM 834 O O . VAL A 1 114 ? -9.770 7.581 -10.464 1.00 97.19 114 VAL A O 1
ATOM 837 N N . LYS A 1 115 ? -9.172 7.853 -12.610 1.00 94.94 115 LYS A N 1
ATOM 838 C CA . LYS A 1 115 ? -9.310 9.320 -12.628 1.00 94.94 115 LYS A CA 1
ATOM 839 C C . LYS A 1 115 ? -10.731 9.842 -12.403 1.00 94.94 115 LYS A C 1
ATOM 841 O O . LYS A 1 115 ? -10.880 10.963 -11.925 1.00 94.94 115 LYS A O 1
ATOM 846 N N . LYS A 1 116 ? -11.775 9.094 -12.782 1.00 95.56 116 LYS A N 1
ATOM 847 C CA . LYS A 1 116 ? -13.177 9.558 -12.702 1.00 95.56 116 LYS A CA 1
ATOM 848 C C . LYS A 1 116 ? -14.002 8.871 -11.617 1.00 95.56 116 LYS A C 1
ATOM 850 O O . LYS A 1 116 ? -15.072 9.388 -11.297 1.00 95.56 116 LYS A O 1
ATOM 855 N N . THR A 1 117 ? -13.564 7.732 -11.079 1.00 96.88 117 THR A N 1
ATOM 856 C CA . THR A 1 117 ? -14.360 6.923 -10.141 1.00 96.88 117 THR A CA 1
ATOM 857 C C . THR A 1 117 ? -13.604 6.654 -8.838 1.00 96.88 117 THR A C 1
ATOM 859 O O . THR A 1 117 ? -14.057 7.111 -7.795 1.00 96.88 117 THR A O 1
ATOM 862 N N . LEU A 1 118 ? -12.449 5.983 -8.863 1.00 97.31 118 LEU A N 1
ATOM 863 C CA . LEU A 1 118 ? -11.722 5.629 -7.635 1.00 97.31 118 LEU A CA 1
ATOM 864 C C . LEU A 1 118 ? -11.134 6.861 -6.925 1.00 97.31 118 LEU A C 1
ATOM 866 O O . LEU A 1 118 ? -11.354 7.021 -5.728 1.00 97.31 118 LEU A O 1
ATOM 870 N N . ALA A 1 119 ? -10.505 7.787 -7.661 1.00 95.38 119 ALA A N 1
ATOM 871 C CA . ALA A 1 119 ? -9.919 9.028 -7.127 1.00 95.38 119 ALA A CA 1
ATOM 872 C C . ALA A 1 119 ? -10.931 10.029 -6.532 1.00 95.38 119 ALA A C 1
ATOM 874 O O . ALA A 1 119 ? -10.528 11.044 -5.971 1.00 95.38 119 ALA A O 1
ATOM 875 N N . LEU A 1 120 ? -12.237 9.762 -6.653 1.00 94.00 120 LEU A N 1
ATOM 876 C CA . LEU A 1 120 ? -13.301 10.550 -6.019 1.00 94.00 120 LEU A CA 1
ATOM 877 C C . LEU A 1 120 ? -13.919 9.844 -4.797 1.00 94.00 120 LEU A C 1
ATOM 879 O O . LEU A 1 120 ? -14.749 10.435 -4.110 1.00 94.00 120 LEU A O 1
ATOM 883 N N . GLY A 1 121 ? -13.567 8.577 -4.557 1.00 93.12 121 GLY A N 1
ATOM 884 C CA . GLY A 1 121 ? -14.137 7.726 -3.515 1.00 93.12 121 GLY A CA 1
ATOM 885 C C . GLY A 1 121 ? -13.158 7.394 -2.379 1.00 93.12 121 GLY A C 1
ATOM 886 O O . GLY A 1 121 ? -12.086 7.996 -2.267 1.00 93.12 121 GLY A O 1
ATOM 887 N N . PRO A 1 122 ? -13.509 6.412 -1.525 1.00 94.69 122 PRO A N 1
ATOM 888 C CA . PRO A 1 122 ? -12.620 5.913 -0.482 1.00 94.69 122 PRO A CA 1
ATOM 889 C C . PRO A 1 122 ? -11.295 5.451 -1.083 1.00 94.69 122 PRO A C 1
ATOM 891 O O . PRO A 1 122 ? -11.278 4.657 -2.022 1.00 94.69 122 PRO A O 1
ATOM 894 N N . THR A 1 123 ? -10.190 5.957 -0.542 1.00 96.44 123 THR A N 1
ATOM 895 C CA . THR A 1 123 ? -8.850 5.702 -1.072 1.00 96.44 123 THR A CA 1
ATOM 896 C C . THR A 1 123 ? -7.942 5.212 0.051 1.00 96.44 123 THR A C 1
ATOM 898 O O . THR A 1 123 ? -7.721 5.965 1.006 1.00 96.44 123 THR A O 1
ATOM 901 N N . PRO A 1 124 ? -7.422 3.970 -0.023 1.00 97.88 124 PRO A N 1
ATOM 902 C CA . PRO A 1 124 ? -6.454 3.472 0.944 1.00 97.88 124 PRO A CA 1
ATOM 903 C C . PRO A 1 124 ? -5.215 4.360 1.018 1.00 97.88 124 PRO A C 1
ATOM 905 O O . PRO A 1 124 ? -4.797 4.959 0.025 1.00 97.88 124 PRO A O 1
ATOM 908 N N . ARG A 1 125 ? -4.565 4.391 2.177 1.00 98.00 125 ARG A N 1
ATOM 909 C CA . ARG A 1 125 ? -3.188 4.876 2.254 1.00 98.00 125 ARG A CA 1
ATOM 910 C C . ARG A 1 125 ? -2.234 3.824 1.692 1.00 98.00 125 ARG A C 1
ATOM 912 O O . ARG A 1 125 ? -2.356 2.646 2.022 1.00 98.00 125 ARG A O 1
ATOM 919 N N . ILE A 1 126 ? -1.264 4.258 0.897 1.00 98.75 126 ILE A N 1
ATOM 920 C CA . ILE A 1 126 ? -0.080 3.475 0.551 1.00 98.75 126 ILE A CA 1
ATOM 921 C C . ILE A 1 126 ? 1.037 3.896 1.508 1.00 98.75 126 ILE A C 1
ATOM 923 O O . ILE A 1 126 ? 1.462 5.048 1.498 1.00 98.75 126 ILE A O 1
ATOM 927 N N . ILE A 1 127 ? 1.514 2.967 2.336 1.00 98.44 127 ILE A N 1
ATOM 928 C CA . ILE A 1 127 ? 2.697 3.162 3.176 1.00 98.44 127 ILE A CA 1
ATOM 929 C C . ILE A 1 127 ? 3.891 2.570 2.426 1.00 98.44 127 ILE A C 1
ATOM 931 O O . ILE A 1 127 ? 4.046 1.350 2.323 1.00 98.44 127 ILE A O 1
ATOM 935 N N . LEU A 1 128 ? 4.726 3.447 1.872 1.00 98.19 128 LEU A N 1
ATOM 936 C CA . LEU A 1 128 ? 5.997 3.060 1.268 1.00 98.19 128 LEU A CA 1
ATOM 937 C C . LEU A 1 128 ? 7.060 2.878 2.361 1.00 98.19 128 LEU A C 1
ATOM 939 O O . LEU A 1 128 ? 7.147 3.702 3.267 1.00 98.19 128 LEU A O 1
ATOM 943 N N . SER A 1 129 ? 7.916 1.866 2.242 1.00 96.69 129 SER A N 1
ATOM 944 C CA . SER A 1 129 ? 9.048 1.610 3.147 1.00 96.69 129 SER A CA 1
ATOM 945 C C . SER A 1 129 ? 10.345 1.508 2.343 1.00 96.69 129 SER A C 1
ATOM 947 O O . SER A 1 129 ? 10.463 0.654 1.462 1.00 96.69 129 SER A O 1
ATOM 949 N N . HIS A 1 130 ? 11.339 2.349 2.635 1.00 93.75 130 HIS A N 1
ATOM 950 C CA . HIS A 1 130 ? 12.608 2.349 1.896 1.00 93.75 130 HIS A CA 1
ATOM 951 C C . HIS A 1 130 ? 13.693 1.506 2.582 1.00 93.75 130 HIS A C 1
ATOM 953 O O . HIS A 1 130 ? 13.662 1.295 3.785 1.00 93.75 130 HIS A O 1
ATOM 959 N N . GLY A 1 131 ? 14.681 1.025 1.831 1.00 87.06 131 GLY A N 1
ATOM 960 C CA . GLY A 1 131 ? 15.927 0.459 2.359 1.00 87.06 131 GLY A CA 1
ATOM 961 C C . GLY A 1 131 ? 16.904 1.531 2.864 1.00 87.06 131 GLY A C 1
ATOM 962 O O . GLY A 1 131 ? 16.826 2.701 2.490 1.00 87.06 131 GLY A O 1
ATOM 963 N N . GLY A 1 132 ? 17.842 1.151 3.732 1.00 81.56 132 GLY A N 1
ATOM 964 C CA . GLY A 1 132 ? 18.634 2.066 4.563 1.00 81.56 132 GLY A CA 1
ATOM 965 C C . GLY A 1 132 ? 19.807 2.779 3.880 1.00 81.56 132 GLY A C 1
ATOM 966 O O . GLY A 1 132 ? 20.706 3.249 4.576 1.00 81.56 132 GLY A O 1
ATOM 967 N N . VAL A 1 133 ? 19.819 2.859 2.547 1.00 79.56 133 VAL A N 1
ATOM 968 C CA . VAL A 1 133 ? 20.839 3.550 1.736 1.00 79.56 133 VAL A CA 1
ATOM 969 C C . VAL A 1 133 ? 20.168 4.670 0.940 1.00 79.56 133 VAL A C 1
ATOM 971 O O . VAL A 1 133 ? 19.091 4.477 0.385 1.00 79.56 133 VAL A O 1
ATOM 974 N N . ILE A 1 134 ? 20.808 5.840 0.837 1.00 78.38 134 ILE A N 1
ATOM 975 C CA . ILE A 1 134 ? 20.201 7.050 0.245 1.00 78.38 134 ILE A CA 1
ATOM 976 C C . ILE A 1 134 ? 19.662 6.856 -1.186 1.00 78.38 134 ILE A C 1
ATOM 978 O O . ILE A 1 134 ? 18.597 7.370 -1.510 1.00 78.38 134 ILE A O 1
ATOM 982 N N . LEU A 1 135 ? 20.336 6.058 -2.022 1.00 79.81 135 LEU A N 1
ATOM 983 C CA . LEU A 1 135 ? 19.872 5.755 -3.385 1.00 79.81 135 LEU A CA 1
ATOM 984 C C . LEU A 1 135 ? 18.546 4.977 -3.399 1.00 79.81 135 LEU A C 1
ATOM 986 O O . LEU A 1 135 ? 17.729 5.177 -4.291 1.00 79.81 135 LEU A O 1
ATOM 990 N N . VAL A 1 136 ? 18.316 4.135 -2.389 1.00 81.12 136 VAL A N 1
ATOM 991 C CA . VAL A 1 136 ? 17.069 3.382 -2.222 1.00 81.12 136 VAL A CA 1
ATOM 992 C C . VAL A 1 136 ? 15.939 4.287 -1.718 1.00 81.12 136 VAL A C 1
ATOM 994 O O . VAL A 1 136 ? 14.818 4.190 -2.211 1.00 81.12 136 VAL A O 1
ATOM 997 N N . TYR A 1 137 ? 16.229 5.208 -0.791 1.00 85.81 137 TYR A N 1
ATOM 998 C CA . TYR A 1 137 ? 15.278 6.263 -0.412 1.00 85.81 137 TYR A CA 1
ATOM 999 C C . TYR A 1 137 ? 14.810 7.047 -1.655 1.00 85.81 137 TYR A C 1
ATOM 1001 O O . TYR A 1 137 ? 13.610 7.177 -1.889 1.00 85.81 137 TYR A O 1
ATOM 1009 N N . MET A 1 138 ? 15.751 7.478 -2.506 1.00 89.94 138 MET A N 1
ATOM 1010 C CA . MET A 1 138 ? 15.441 8.213 -3.740 1.00 89.94 138 MET A CA 1
ATOM 1011 C C . MET A 1 138 ? 14.648 7.371 -4.753 1.00 89.94 138 MET A C 1
ATOM 1013 O O . MET A 1 138 ? 13.780 7.903 -5.441 1.00 89.94 138 MET A O 1
ATOM 1017 N N . ALA A 1 139 ? 14.897 6.059 -4.834 1.00 91.44 139 ALA A N 1
ATOM 1018 C CA . ALA A 1 139 ? 14.106 5.164 -5.676 1.00 91.44 139 ALA A CA 1
ATOM 1019 C C . ALA A 1 139 ? 12.646 5.060 -5.193 1.00 91.44 139 ALA A C 1
ATOM 1021 O O . ALA A 1 139 ? 11.734 5.112 -6.012 1.00 91.44 139 ALA A O 1
ATOM 1022 N N . MET A 1 140 ? 12.400 4.974 -3.880 1.00 95.50 140 MET A N 1
ATOM 1023 C CA . MET A 1 140 ? 11.032 4.950 -3.337 1.00 95.50 140 MET A CA 1
ATOM 1024 C C . MET A 1 140 ? 10.313 6.304 -3.448 1.00 95.50 140 MET A C 1
ATOM 1026 O O . MET A 1 140 ? 9.097 6.327 -3.620 1.00 95.50 140 MET A O 1
ATOM 1030 N N . GLU A 1 141 ? 11.038 7.426 -3.409 1.00 95.88 141 GLU A N 1
ATOM 1031 C CA . GLU A 1 141 ? 10.502 8.754 -3.753 1.00 95.88 141 GLU A CA 1
ATOM 1032 C C . GLU A 1 141 ? 10.092 8.827 -5.239 1.00 95.88 141 GLU A C 1
ATOM 1034 O O . GLU A 1 141 ? 8.968 9.225 -5.539 1.00 95.88 141 GLU A O 1
ATOM 1039 N N . SER A 1 142 ? 10.923 8.316 -6.156 1.00 97.12 142 SER A N 1
ATOM 1040 C CA . SER A 1 142 ? 10.591 8.170 -7.587 1.00 97.12 142 SER A CA 1
ATOM 1041 C C . SER A 1 142 ? 9.345 7.293 -7.821 1.00 97.12 142 SER A C 1
ATOM 1043 O O . SER A 1 142 ? 8.481 7.649 -8.624 1.00 97.12 142 SER A O 1
ATOM 1045 N N . PHE A 1 143 ? 9.173 6.200 -7.066 1.00 98.12 143 PHE A N 1
ATOM 1046 C CA . PHE A 1 143 ? 7.935 5.406 -7.096 1.00 98.12 143 PHE A CA 1
ATOM 1047 C C . PHE A 1 143 ? 6.715 6.159 -6.542 1.00 98.12 143 PHE A C 1
ATOM 1049 O O . PHE A 1 143 ? 5.622 6.065 -7.102 1.00 98.12 143 PHE A O 1
ATOM 1056 N N . GLY A 1 144 ? 6.887 6.957 -5.486 1.00 97.94 144 GLY A N 1
ATOM 1057 C CA . GLY A 1 144 ? 5.840 7.852 -4.991 1.00 97.94 144 GLY A CA 1
ATOM 1058 C C . GLY A 1 144 ? 5.360 8.835 -6.065 1.00 97.94 144 GLY A C 1
ATOM 1059 O O . GLY A 1 144 ? 4.155 8.971 -6.283 1.00 97.94 144 GLY A O 1
ATOM 1060 N N . THR A 1 145 ? 6.288 9.456 -6.800 1.00 98.25 145 THR A N 1
ATOM 1061 C CA . THR A 1 145 ? 5.965 10.346 -7.928 1.00 98.25 145 THR A CA 1
ATOM 1062 C C . THR A 1 145 ? 5.326 9.593 -9.102 1.00 98.25 145 THR A C 1
ATOM 1064 O O . THR A 1 145 ? 4.366 10.097 -9.688 1.00 98.25 145 THR A O 1
ATOM 1067 N N . PHE A 1 146 ? 5.773 8.368 -9.410 1.00 98.06 146 PHE A N 1
ATOM 1068 C CA . PHE A 1 146 ? 5.122 7.495 -10.399 1.00 98.06 146 PHE A CA 1
ATOM 1069 C C . PHE A 1 146 ? 3.642 7.265 -10.065 1.00 98.06 146 PHE A C 1
ATOM 1071 O O . PHE A 1 146 ? 2.787 7.484 -10.922 1.00 98.06 146 PHE A O 1
ATOM 1078 N N . LEU A 1 147 ? 3.315 6.895 -8.822 1.00 98.50 147 LEU A N 1
ATOM 1079 C CA . LEU A 1 147 ? 1.929 6.662 -8.396 1.00 98.50 147 LEU A CA 1
ATOM 1080 C C . LEU A 1 147 ? 1.052 7.914 -8.552 1.00 98.50 147 LEU A C 1
ATOM 1082 O O . LEU A 1 147 ? -0.067 7.819 -9.067 1.00 98.50 147 LEU A O 1
ATOM 1086 N N . ILE A 1 148 ? 1.573 9.091 -8.188 1.00 98.25 148 ILE A N 1
ATOM 1087 C CA . ILE A 1 148 ? 0.891 10.380 -8.400 1.00 98.25 148 ILE A CA 1
ATOM 1088 C C . ILE A 1 148 ? 0.662 10.626 -9.896 1.00 98.25 148 ILE A C 1
ATOM 1090 O O . ILE A 1 148 ? -0.451 10.950 -10.313 1.00 98.25 148 ILE A O 1
ATOM 1094 N N . GLY A 1 149 ? 1.685 10.402 -10.726 1.00 97.19 149 GLY A N 1
ATOM 1095 C CA . GLY A 1 149 ? 1.588 10.511 -12.181 1.00 97.19 149 GLY A CA 1
ATOM 1096 C C . GLY A 1 149 ? 0.548 9.559 -12.782 1.00 97.19 149 GLY A C 1
ATOM 1097 O O . GLY A 1 149 ? -0.216 9.954 -13.669 1.00 97.19 149 GLY A O 1
ATOM 1098 N N . MET A 1 150 ? 0.456 8.320 -12.294 1.00 97.69 150 MET A N 1
ATOM 1099 C CA . MET A 1 150 ? -0.557 7.352 -12.731 1.00 97.69 150 MET A CA 1
ATOM 1100 C C . MET A 1 150 ? -1.981 7.756 -12.311 1.00 97.69 150 MET A C 1
ATOM 1102 O O . MET A 1 150 ? -2.926 7.497 -13.060 1.00 97.69 150 MET A O 1
ATOM 1106 N N . GLY A 1 151 ? -2.130 8.495 -11.208 1.00 97.25 151 GLY A N 1
ATOM 1107 C CA . GLY A 1 151 ? -3.389 9.113 -10.772 1.00 97.25 151 GLY A CA 1
ATOM 1108 C C . GLY A 1 151 ? -3.796 8.795 -9.332 1.00 97.25 151 GLY A C 1
ATOM 1109 O O . GLY A 1 151 ? -4.962 8.983 -8.987 1.00 97.25 151 GLY A O 1
ATOM 1110 N N . TYR A 1 152 ? -2.877 8.289 -8.508 1.00 98.19 152 TYR A N 1
ATOM 1111 C CA . TYR A 1 152 ? -3.106 8.068 -7.081 1.00 98.19 152 TYR A CA 1
ATOM 1112 C C . TYR A 1 152 ? -2.983 9.394 -6.296 1.00 98.19 152 TYR A C 1
ATOM 1114 O O . TYR A 1 152 ? -2.081 10.179 -6.597 1.00 98.19 152 TYR A O 1
ATOM 1122 N N . PRO A 1 153 ? -3.835 9.685 -5.295 1.00 97.31 153 PRO A N 1
ATOM 1123 C CA . PRO A 1 153 ? -3.750 10.942 -4.549 1.00 97.31 153 PRO A CA 1
ATOM 1124 C C . PRO A 1 153 ? -2.465 11.067 -3.709 1.00 97.31 153 PRO A C 1
ATOM 1126 O O . PRO A 1 153 ? -2.080 10.151 -2.981 1.00 97.31 153 PRO A O 1
ATOM 1129 N N . GLU A 1 154 ? -1.803 12.225 -3.780 1.00 97.25 154 GLU A N 1
ATOM 1130 C CA . GLU A 1 154 ? -0.530 12.501 -3.090 1.00 97.25 154 GLU A CA 1
ATOM 1131 C C . GLU A 1 154 ? -0.665 12.486 -1.553 1.00 97.25 154 GLU A C 1
ATOM 1133 O O . GLU A 1 154 ? 0.219 11.986 -0.850 1.00 97.25 154 GLU A O 1
ATOM 1138 N N . ASP A 1 155 ? -1.808 12.942 -1.025 1.00 94.88 155 ASP A N 1
ATOM 1139 C CA . ASP A 1 155 ? -2.167 12.900 0.402 1.00 94.88 155 ASP A CA 1
ATOM 1140 C C . ASP A 1 155 ? -2.344 11.475 0.951 1.00 94.88 155 ASP A C 1
ATOM 1142 O O . ASP A 1 155 ? -2.357 11.272 2.169 1.00 94.88 155 ASP A O 1
ATOM 1146 N N . ARG A 1 156 ? -2.468 10.490 0.053 1.00 97.38 156 ARG A N 1
ATOM 1147 C CA . ARG A 1 156 ? -2.618 9.061 0.352 1.00 97.38 156 ARG A CA 1
ATOM 1148 C C . ARG A 1 156 ? -1.307 8.285 0.231 1.00 97.38 156 ARG A C 1
ATOM 1150 O O . ARG A 1 156 ? -1.311 7.078 0.457 1.00 97.38 156 ARG A O 1
ATOM 1157 N N . ILE A 1 157 ? -0.203 8.973 -0.068 1.00 97.50 157 ILE A N 1
ATOM 1158 C CA . ILE A 1 157 ? 1.158 8.418 -0.115 1.00 97.50 157 ILE A CA 1
ATOM 1159 C C . ILE A 1 157 ? 2.050 9.120 0.920 1.00 97.50 157 ILE A C 1
ATOM 1161 O O . ILE A 1 157 ? 2.689 8.459 1.735 1.00 97.50 157 ILE A O 1
ATOM 1165 N N . ARG A 1 158 ? 2.080 10.462 0.932 1.00 96.69 158 ARG A N 1
ATOM 1166 C CA . ARG A 1 158 ? 2.969 11.229 1.823 1.00 96.69 158 ARG A CA 1
ATOM 1167 C C . ARG A 1 158 ? 2.643 11.024 3.301 1.00 96.69 158 ARG A C 1
ATOM 1169 O O . ARG A 1 158 ? 1.478 11.066 3.691 1.00 96.69 158 ARG A O 1
ATOM 1176 N N . ASP A 1 159 ? 3.663 10.849 4.133 1.00 93.50 159 ASP A N 1
ATOM 1177 C CA . ASP A 1 159 ? 3.577 10.826 5.600 1.00 93.50 159 ASP A CA 1
ATOM 1178 C C . ASP A 1 159 ? 2.839 12.084 6.137 1.00 93.50 159 ASP A C 1
ATOM 1180 O O . ASP A 1 159 ? 3.199 13.194 5.734 1.00 93.50 159 ASP A O 1
ATOM 1184 N N . PRO A 1 160 ? 1.811 11.972 7.009 1.00 92.31 160 PRO A N 1
ATOM 1185 C CA . PRO A 1 160 ? 1.012 13.131 7.433 1.00 92.31 160 PRO A CA 1
ATOM 1186 C C . PRO A 1 160 ? 1.738 14.089 8.386 1.00 92.31 160 PRO A C 1
ATOM 1188 O O . PRO A 1 160 ? 1.318 15.238 8.521 1.00 92.31 160 PRO A O 1
ATOM 1191 N N . HIS A 1 161 ? 2.800 13.636 9.057 1.00 92.06 161 HIS A N 1
ATOM 1192 C CA . HIS A 1 161 ? 3.557 14.424 10.026 1.00 92.06 161 HIS A CA 1
ATOM 1193 C C . HIS A 1 161 ? 4.606 15.314 9.347 1.00 92.06 161 HIS A C 1
ATOM 1195 O O . HIS A 1 161 ? 4.790 16.469 9.730 1.00 92.06 161 HIS A O 1
ATOM 1201 N N . ASN A 1 162 ? 5.306 14.785 8.338 1.00 92.12 162 ASN A N 1
ATOM 1202 C CA . ASN A 1 162 ? 6.453 15.459 7.715 1.00 92.12 162 ASN A CA 1
ATOM 1203 C C . ASN A 1 162 ? 6.378 15.574 6.174 1.00 92.12 162 ASN A C 1
ATOM 1205 O O . ASN A 1 162 ? 7.083 16.399 5.581 1.00 92.12 162 ASN A O 1
ATOM 1209 N N . GLY A 1 163 ? 5.500 14.828 5.503 1.00 94.19 163 GLY A N 1
ATOM 1210 C CA . GLY A 1 163 ? 5.334 14.849 4.046 1.00 94.19 163 GLY A CA 1
ATOM 1211 C C . GLY A 1 163 ? 6.360 14.031 3.248 1.00 94.19 163 GLY A C 1
ATOM 1212 O O . GLY A 1 163 ? 6.409 14.170 2.023 1.00 94.19 163 GLY A O 1
ATOM 1213 N N . ALA A 1 164 ? 7.188 13.208 3.897 1.00 94.94 164 ALA A N 1
ATOM 1214 C CA . ALA A 1 164 ? 8.093 12.278 3.223 1.00 94.94 164 ALA A CA 1
ATOM 1215 C C . ALA A 1 164 ? 7.310 11.217 2.438 1.00 94.94 164 ALA A C 1
ATOM 1217 O O . ALA A 1 164 ? 6.189 10.857 2.797 1.00 94.94 164 ALA A O 1
ATOM 1218 N N . PHE A 1 165 ? 7.907 10.694 1.368 1.00 95.12 165 PHE A N 1
ATOM 1219 C CA . PHE A 1 165 ? 7.271 9.657 0.552 1.00 95.12 165 PHE A CA 1
ATOM 1220 C C . PHE A 1 165 ? 7.284 8.266 1.188 1.00 95.12 165 PHE A C 1
ATOM 1222 O O . PHE A 1 165 ? 6.439 7.453 0.835 1.00 95.12 165 PHE A O 1
ATOM 1229 N N . SER A 1 166 ? 8.238 7.960 2.073 1.00 95.62 166 SER A N 1
ATOM 1230 C CA . SER A 1 166 ? 8.417 6.608 2.615 1.00 95.62 166 SER A CA 1
ATOM 1231 C C . SER A 1 166 ? 8.939 6.587 4.053 1.00 95.62 166 SER A C 1
ATOM 1233 O O . SER A 1 166 ? 9.658 7.486 4.489 1.00 95.62 166 SER A O 1
ATOM 1235 N N . GLN A 1 167 ? 8.566 5.534 4.781 1.00 94.69 167 GLN A N 1
ATOM 1236 C CA . GLN A 1 167 ? 8.964 5.250 6.153 1.00 94.69 167 GLN A CA 1
ATOM 1237 C C . GLN A 1 167 ? 10.395 4.697 6.217 1.00 94.69 167 GLN A C 1
ATOM 1239 O O . GLN A 1 167 ? 10.825 3.902 5.374 1.00 94.69 167 GLN A O 1
ATOM 1244 N N . ASN A 1 168 ? 11.115 5.101 7.265 1.00 90.44 168 ASN A N 1
ATOM 1245 C CA . ASN A 1 168 ? 12.491 4.692 7.542 1.00 90.44 168 ASN A CA 1
ATOM 1246 C C . ASN A 1 168 ? 12.544 3.222 8.031 1.00 90.44 168 ASN A C 1
ATOM 1248 O O . ASN A 1 168 ? 11.824 2.872 8.970 1.00 90.44 168 ASN A O 1
ATOM 1252 N N . PRO A 1 169 ? 13.410 2.356 7.463 1.00 87.25 169 PRO A N 1
ATOM 1253 C CA . PRO A 1 169 ? 13.459 0.925 7.793 1.00 87.25 169 PRO A CA 1
ATOM 1254 C C . PRO A 1 169 ? 14.002 0.625 9.195 1.00 87.25 169 PRO A C 1
ATOM 1256 O O . PRO A 1 169 ? 13.899 -0.505 9.664 1.00 87.25 169 PRO A O 1
ATOM 1259 N N . TYR A 1 170 ? 14.605 1.613 9.862 1.00 87.31 170 TYR A N 1
ATOM 1260 C CA . TYR A 1 170 ? 15.129 1.490 11.223 1.00 87.31 170 TYR A CA 1
ATOM 1261 C C . TYR A 1 170 ? 14.114 1.914 12.302 1.00 87.31 170 TYR A C 1
ATOM 1263 O O . TYR A 1 170 ? 14.403 1.795 13.493 1.00 87.31 170 TYR A O 1
ATOM 1271 N N . THR A 1 171 ? 12.933 2.395 11.903 1.00 86.25 171 THR A N 1
ATOM 1272 C CA . THR A 1 171 ? 11.801 2.702 12.792 1.00 86.25 171 THR A CA 1
ATOM 1273 C C . THR A 1 171 ? 11.226 1.421 13.417 1.00 86.25 171 THR A C 1
ATOM 1275 O O . THR A 1 171 ? 11.417 0.321 12.895 1.00 86.25 171 THR A O 1
ATOM 1278 N N . SER A 1 172 ? 10.492 1.522 14.533 1.00 92.06 172 SER A N 1
ATOM 1279 C CA . SER A 1 172 ? 9.767 0.357 15.062 1.00 92.06 172 SER A CA 1
ATOM 1280 C C . SER A 1 172 ? 8.683 -0.105 14.082 1.00 92.06 172 SER A C 1
ATOM 1282 O O . SER A 1 172 ? 7.894 0.702 13.592 1.00 92.06 172 SER A O 1
ATOM 1284 N N . SER A 1 173 ? 8.621 -1.406 13.817 1.00 95.50 173 SER A N 1
ATOM 1285 C CA . SER A 1 173 ? 7.564 -2.020 13.007 1.00 95.50 173 SER A CA 1
ATOM 1286 C C . SER A 1 173 ? 6.213 -1.991 13.739 1.00 95.50 173 SER A C 1
ATOM 1288 O O . SER A 1 173 ? 5.190 -1.718 13.120 1.00 95.50 173 SER A O 1
ATOM 1290 N N . GLU A 1 174 ? 6.230 -2.075 15.074 1.00 96.31 174 GLU A N 1
ATOM 1291 C CA . GLU A 1 174 ? 5.089 -1.834 15.968 1.00 96.31 174 GLU A CA 1
ATOM 1292 C C . GLU A 1 174 ? 4.428 -0.459 15.727 1.00 96.31 174 GLU A C 1
ATOM 1294 O O . GLU A 1 174 ? 3.204 -0.371 15.667 1.00 96.31 174 GLU A O 1
ATOM 1299 N N . ARG A 1 175 ? 5.215 0.614 15.510 1.00 96.75 175 ARG A N 1
ATOM 1300 C CA . ARG A 1 175 ? 4.675 1.946 15.151 1.00 96.75 175 ARG A CA 1
ATOM 1301 C C . ARG A 1 175 ? 3.882 1.874 13.851 1.00 96.75 175 ARG A C 1
ATOM 1303 O O . ARG A 1 175 ? 2.772 2.389 13.786 1.00 96.75 175 ARG A O 1
ATOM 1310 N N . ILE A 1 176 ? 4.455 1.248 12.824 1.00 97.69 176 ILE A N 1
ATOM 1311 C CA . ILE A 1 176 ? 3.844 1.188 11.492 1.00 97.69 176 ILE A CA 1
ATOM 1312 C C . ILE A 1 176 ? 2.596 0.286 11.524 1.00 97.69 176 ILE A C 1
ATOM 1314 O O . ILE A 1 176 ? 1.592 0.615 10.904 1.00 97.69 176 ILE A O 1
ATOM 1318 N N . ALA A 1 177 ? 2.592 -0.790 12.317 1.00 98.50 177 ALA A N 1
ATOM 1319 C CA . ALA A 1 177 ? 1.395 -1.592 12.581 1.00 98.50 177 ALA A CA 1
ATOM 1320 C C . ALA A 1 177 ? 0.294 -0.785 13.307 1.00 98.50 177 ALA A C 1
ATOM 1322 O O . ALA A 1 177 ? -0.879 -0.848 12.932 1.00 98.50 177 ALA A O 1
ATOM 1323 N N . GLY A 1 178 ? 0.667 0.037 14.294 1.00 98.38 178 GLY A N 1
ATOM 1324 C CA . GLY A 1 178 ? -0.239 0.980 14.956 1.00 98.38 178 GLY A CA 1
ATOM 1325 C C . GLY A 1 178 ? -0.808 2.050 14.015 1.00 98.38 178 GLY A C 1
ATOM 1326 O O . GLY A 1 178 ? -1.971 2.428 14.155 1.00 98.38 178 GLY A O 1
ATOM 1327 N N . GLU A 1 179 ? -0.014 2.507 13.044 1.00 97.94 179 GLU A N 1
ATOM 1328 C CA . GLU A 1 179 ? -0.389 3.460 11.989 1.00 97.94 179 GLU A CA 1
ATOM 1329 C C . GLU A 1 179 ? -1.340 2.819 10.960 1.00 97.94 179 GLU A C 1
ATOM 1331 O O . GLU A 1 179 ? -2.331 3.438 10.569 1.00 97.94 179 GLU A O 1
ATOM 1336 N N . VAL A 1 180 ? -1.115 1.551 10.585 1.00 98.56 180 VAL A N 1
ATOM 1337 C CA . VAL A 1 180 ? -2.028 0.771 9.726 1.00 98.56 180 VAL A CA 1
ATOM 1338 C C . VAL A 1 180 ? -3.419 0.663 10.351 1.00 98.56 180 VAL A C 1
ATOM 1340 O O . VAL A 1 180 ? -4.421 0.900 9.672 1.00 98.56 180 VAL A O 1
ATOM 1343 N N . ALA A 1 181 ? -3.494 0.352 11.648 1.00 98.44 181 ALA A N 1
ATOM 1344 C CA . ALA A 1 181 ? -4.766 0.262 12.357 1.00 98.44 181 ALA A CA 1
ATOM 1345 C C . ALA A 1 181 ? -5.444 1.631 12.541 1.00 98.44 181 ALA A C 1
ATOM 1347 O O . ALA A 1 181 ? -6.660 1.719 12.370 1.00 98.44 181 ALA A O 1
ATOM 1348 N N . TRP A 1 182 ? -4.680 2.698 12.819 1.00 97.81 182 TRP A N 1
ATOM 1349 C CA . TRP A 1 182 ? -5.213 4.067 12.878 1.00 97.81 182 TRP A CA 1
ATOM 1350 C C . TRP A 1 182 ? -5.838 4.482 11.542 1.00 97.81 182 TRP A C 1
ATOM 1352 O O . TRP A 1 182 ? -6.964 4.978 11.520 1.00 97.81 182 TRP A O 1
ATOM 1362 N N . HIS A 1 183 ? -5.154 4.224 10.423 1.00 97.06 183 HIS A N 1
ATOM 1363 C CA . HIS A 1 183 ? -5.685 4.528 9.095 1.00 97.06 183 HIS A CA 1
ATOM 1364 C C . HIS A 1 183 ? -6.905 3.681 8.738 1.00 97.06 183 HIS A C 1
ATOM 1366 O O . HIS A 1 183 ? -7.880 4.230 8.235 1.00 97.06 183 HIS A O 1
ATOM 1372 N N . TYR A 1 184 ? -6.917 2.380 9.051 1.00 97.81 184 TYR A N 1
ATOM 1373 C CA . TYR A 1 184 ? -8.120 1.567 8.849 1.00 97.81 184 TYR A CA 1
ATOM 1374 C C . TYR A 1 184 ? -9.321 2.138 9.626 1.00 97.81 184 TYR A C 1
ATOM 1376 O O . TYR A 1 184 ? -10.384 2.330 9.039 1.00 97.81 184 TYR A O 1
ATOM 1384 N N . GLU A 1 185 ? -9.140 2.489 10.902 1.00 96.06 185 GLU A N 1
ATOM 1385 C CA . GLU A 1 185 ? -10.176 3.094 11.753 1.00 96.06 185 GLU A CA 1
ATOM 1386 C C . GLU A 1 185 ? -10.717 4.430 11.213 1.00 96.06 185 GLU A C 1
ATOM 1388 O O . GLU A 1 185 ? -11.929 4.644 11.245 1.00 96.06 185 GLU A O 1
ATOM 1393 N N . HIS A 1 186 ? -9.849 5.317 10.712 1.00 93.00 186 HIS A N 1
ATOM 1394 C CA . HIS A 1 186 ? -10.226 6.680 10.309 1.00 93.00 186 HIS A CA 1
ATOM 1395 C C . HIS A 1 186 ? -10.657 6.803 8.839 1.00 93.00 186 HIS A C 1
ATOM 1397 O O . HIS A 1 186 ? -11.556 7.587 8.536 1.00 93.00 186 HIS A O 1
ATOM 1403 N N . ASP A 1 187 ? -10.052 6.038 7.926 1.00 92.62 187 ASP A N 1
ATOM 1404 C CA . ASP A 1 187 ? -10.352 6.085 6.487 1.00 92.62 187 ASP A CA 1
ATOM 1405 C C . ASP A 1 187 ? -11.402 5.040 6.059 1.00 92.62 187 ASP A C 1
ATOM 1407 O O . ASP A 1 187 ? -11.977 5.133 4.973 1.00 92.62 187 ASP A O 1
ATOM 1411 N N . GLY A 1 188 ? -11.671 4.031 6.897 1.00 94.44 188 GLY A N 1
ATOM 1412 C CA . GLY A 1 188 ? -12.634 2.957 6.625 1.00 94.44 188 GLY A CA 1
ATOM 1413 C C . GLY A 1 188 ? -12.158 1.881 5.642 1.00 94.44 188 GLY A C 1
ATOM 1414 O O . GLY A 1 188 ? -12.906 0.950 5.338 1.00 94.44 188 GLY A O 1
ATOM 1415 N N . VAL A 1 189 ? -10.921 1.993 5.157 1.00 96.81 189 VAL A N 1
ATOM 1416 C CA . VAL A 1 189 ? -10.290 1.125 4.154 1.00 96.81 189 VAL A CA 1
ATOM 1417 C C . VAL A 1 189 ? -8.905 0.689 4.634 1.00 96.81 189 VAL A C 1
ATOM 1419 O O . VAL A 1 189 ? -8.173 1.481 5.224 1.00 96.81 189 VAL A O 1
ATOM 1422 N N . ARG A 1 190 ? -8.530 -0.576 4.414 1.00 98.44 190 ARG A N 1
ATOM 1423 C CA . ARG A 1 190 ? -7.225 -1.104 4.854 1.00 98.44 190 ARG A CA 1
ATOM 1424 C C . ARG A 1 190 ? -6.079 -0.529 4.013 1.00 98.44 190 ARG A C 1
ATOM 1426 O O . ARG A 1 190 ? -6.135 -0.670 2.788 1.00 98.44 190 ARG A O 1
ATOM 1433 N N . PRO A 1 191 ? -5.022 0.033 4.631 1.00 98.56 191 PRO A N 1
ATOM 1434 C CA . PRO A 1 191 ? -3.814 0.463 3.929 1.00 98.56 191 PRO A CA 1
ATOM 1435 C C . PRO A 1 191 ? -3.128 -0.640 3.114 1.00 98.56 191 PRO A C 1
ATOM 1437 O O . PRO A 1 191 ? -3.310 -1.832 3.370 1.00 98.56 191 PRO A O 1
ATOM 1440 N N . MET A 1 192 ? -2.295 -0.212 2.167 1.00 98.88 192 MET A N 1
ATOM 1441 C CA . MET A 1 192 ? -1.399 -1.053 1.372 1.00 98.88 192 MET A CA 1
ATOM 1442 C C . MET A 1 192 ? 0.060 -0.787 1.765 1.00 98.88 192 MET A C 1
ATOM 1444 O O . MET A 1 192 ? 0.422 0.364 2.011 1.00 98.88 192 MET A O 1
ATOM 1448 N N . LEU A 1 193 ? 0.907 -1.819 1.811 1.00 98.81 193 LEU A N 1
ATOM 1449 C CA . LEU A 1 193 ? 2.306 -1.716 2.260 1.00 98.81 193 LEU A CA 1
ATOM 1450 C C . LEU A 1 193 ? 3.285 -2.064 1.132 1.00 98.81 193 LEU A C 1
ATOM 1452 O O . LEU A 1 193 ? 3.247 -3.179 0.624 1.00 98.81 193 LEU A O 1
ATOM 1456 N N . ILE A 1 194 ? 4.196 -1.166 0.747 1.00 98.62 194 ILE A N 1
ATOM 1457 C CA . ILE A 1 194 ? 5.126 -1.428 -0.371 1.00 98.62 194 ILE A CA 1
ATOM 1458 C C . ILE A 1 194 ? 6.560 -1.141 0.060 1.00 98.62 194 ILE A C 1
ATOM 1460 O O . ILE A 1 194 ? 6.916 0.001 0.338 1.00 98.62 194 ILE A O 1
ATOM 1464 N N . GLY A 1 195 ? 7.386 -2.185 0.137 1.00 97.00 195 GLY A N 1
ATOM 1465 C CA . GLY A 1 195 ? 8.731 -2.099 0.700 1.00 97.00 195 GLY A CA 1
ATOM 1466 C C . GLY A 1 195 ? 9.851 -2.526 -0.249 1.00 97.00 195 GLY A C 1
ATOM 1467 O O . GLY A 1 195 ? 9.768 -3.556 -0.914 1.00 97.00 195 GLY A O 1
ATOM 1468 N N . HIS A 1 196 ? 10.951 -1.776 -0.264 1.00 94.75 196 HIS A N 1
ATOM 1469 C CA . HIS A 1 196 ? 12.147 -2.107 -1.047 1.00 94.75 196 HIS A CA 1
ATOM 1470 C C . HIS A 1 196 ? 13.363 -2.335 -0.146 1.00 94.75 196 HIS A C 1
ATOM 1472 O O . HIS A 1 196 ? 13.599 -1.563 0.785 1.00 94.75 196 HIS A O 1
ATOM 1478 N N . SER A 1 197 ? 14.136 -3.394 -0.417 1.00 91.50 197 SER A N 1
ATOM 1479 C CA . SER A 1 197 ? 15.309 -3.790 0.375 1.00 91.50 197 SER A CA 1
ATOM 1480 C C . SER A 1 197 ? 14.917 -3.928 1.861 1.00 91.50 197 SER A C 1
ATOM 1482 O O . SER A 1 197 ? 13.910 -4.577 2.163 1.00 91.50 197 SER A O 1
ATOM 1484 N N . GLN A 1 198 ? 15.620 -3.273 2.793 1.00 90.44 198 GLN A N 1
ATOM 1485 C CA . GLN A 1 198 ? 15.324 -3.337 4.229 1.00 90.44 198 GLN A CA 1
ATOM 1486 C C . GLN A 1 198 ? 13.916 -2.812 4.546 1.00 90.44 198 GLN A C 1
ATOM 1488 O O . GLN A 1 198 ? 13.313 -3.234 5.528 1.00 90.44 198 GLN A O 1
ATOM 1493 N N . GLY A 1 199 ? 13.359 -1.942 3.697 1.00 93.56 199 GLY A N 1
ATOM 1494 C CA . GLY A 1 199 ? 11.965 -1.516 3.776 1.00 93.56 199 GLY A CA 1
ATOM 1495 C C . GLY A 1 199 ? 10.980 -2.633 3.424 1.00 93.56 199 GLY A C 1
ATOM 1496 O O . GLY A 1 199 ? 9.907 -2.705 4.007 1.00 93.56 199 GLY A O 1
ATOM 1497 N N . GLY A 1 200 ? 11.353 -3.559 2.536 1.00 94.25 200 GLY A N 1
ATOM 1498 C CA . GLY A 1 200 ? 10.602 -4.788 2.261 1.00 94.25 200 GLY A CA 1
ATOM 1499 C C . GLY A 1 200 ? 10.653 -5.772 3.430 1.00 94.25 200 GLY A C 1
ATOM 1500 O O . GLY A 1 200 ? 9.620 -6.308 3.829 1.00 94.25 200 GLY A O 1
ATOM 1501 N N . MET A 1 201 ? 11.824 -5.938 4.053 1.00 93.00 201 MET A N 1
ATOM 1502 C CA . MET A 1 201 ? 11.940 -6.701 5.301 1.00 93.00 201 MET A CA 1
ATOM 1503 C C . MET A 1 201 ? 11.087 -6.084 6.420 1.00 93.00 201 MET A C 1
ATOM 1505 O O . MET A 1 201 ? 10.378 -6.810 7.115 1.00 93.00 201 MET A O 1
ATOM 1509 N N . GLN A 1 202 ? 11.107 -4.755 6.558 1.00 95.38 202 GLN A N 1
ATOM 1510 C CA . GLN A 1 202 ? 10.276 -4.018 7.509 1.00 95.38 202 GLN A CA 1
ATOM 1511 C C . GLN A 1 202 ? 8.778 -4.183 7.208 1.00 95.38 202 GLN A C 1
ATOM 1513 O O . GLN A 1 202 ? 8.010 -4.428 8.131 1.00 95.38 202 GLN A O 1
ATOM 1518 N N . THR A 1 203 ? 8.355 -4.132 5.939 1.00 97.56 203 THR A N 1
ATOM 151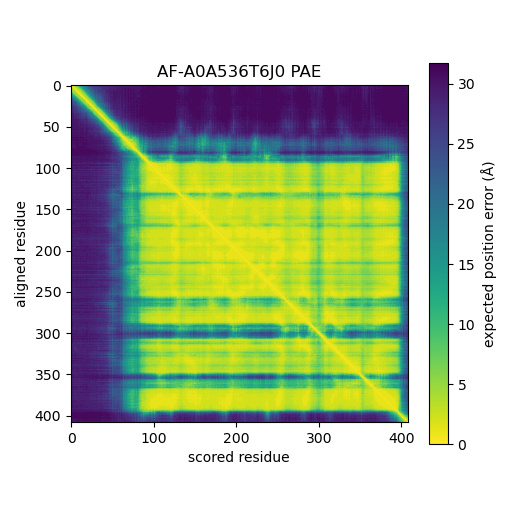9 C CA . THR A 1 203 ? 6.963 -4.397 5.533 1.00 97.56 203 THR A CA 1
ATOM 1520 C C . THR A 1 203 ? 6.497 -5.786 5.980 1.00 97.56 203 THR A C 1
ATOM 1522 O O . THR A 1 203 ? 5.444 -5.892 6.600 1.00 97.56 203 THR A O 1
ATOM 1525 N N . ILE A 1 204 ? 7.283 -6.847 5.763 1.00 97.38 204 ILE A N 1
ATOM 1526 C CA . ILE A 1 204 ? 6.913 -8.198 6.236 1.00 97.38 204 ILE A CA 1
ATOM 1527 C C . ILE A 1 204 ? 6.934 -8.264 7.771 1.00 97.38 204 ILE A C 1
ATOM 1529 O O . ILE A 1 204 ? 6.081 -8.905 8.379 1.00 97.38 204 ILE A O 1
ATOM 1533 N N . LYS A 1 205 ? 7.858 -7.554 8.427 1.00 96.88 205 LYS A N 1
ATOM 1534 C CA . LYS A 1 205 ? 7.895 -7.468 9.891 1.00 96.88 205 LYS A CA 1
ATOM 1535 C C . LYS A 1 205 ? 6.627 -6.823 10.470 1.00 96.88 205 LYS A C 1
ATOM 1537 O O . LYS A 1 205 ? 6.097 -7.338 11.448 1.00 96.88 205 LYS A O 1
ATOM 1542 N N . VAL A 1 206 ? 6.102 -5.777 9.826 1.00 98.19 206 VAL A N 1
ATOM 1543 C CA . VAL A 1 206 ? 4.804 -5.158 10.161 1.00 98.19 206 VAL A CA 1
ATOM 1544 C C . VAL A 1 206 ? 3.655 -6.158 10.019 1.00 98.19 206 VAL A C 1
ATOM 1546 O O . VAL A 1 206 ? 2.760 -6.159 10.858 1.00 98.19 206 VAL A O 1
ATOM 1549 N N . LEU A 1 207 ? 3.688 -7.050 9.022 1.00 98.62 207 LEU A N 1
ATOM 1550 C CA . LEU A 1 207 ? 2.703 -8.134 8.915 1.00 98.62 207 LEU A CA 1
ATOM 1551 C C . LEU A 1 207 ? 2.786 -9.094 10.119 1.00 98.62 207 LEU A C 1
ATOM 1553 O O . LEU A 1 207 ? 1.769 -9.398 10.733 1.00 98.62 207 LEU A O 1
ATOM 1557 N N . HIS A 1 208 ? 3.983 -9.509 10.543 1.00 98.25 208 HIS A N 1
ATOM 1558 C CA . HIS A 1 208 ? 4.126 -10.329 11.757 1.00 98.25 208 HIS A CA 1
ATOM 1559 C C . HIS A 1 208 ? 3.691 -9.601 13.041 1.00 98.25 208 HIS A C 1
ATOM 1561 O O . HIS A 1 208 ? 3.048 -10.217 13.889 1.00 98.25 208 HIS A O 1
ATOM 1567 N N . ASP A 1 209 ? 3.976 -8.304 13.188 1.00 98.19 209 ASP A N 1
ATOM 1568 C CA . ASP A 1 209 ? 3.439 -7.502 14.297 1.00 98.19 209 ASP A CA 1
ATOM 1569 C C . ASP A 1 209 ? 1.898 -7.534 14.285 1.00 98.19 209 ASP A C 1
ATOM 1571 O O . ASP A 1 209 ? 1.275 -7.945 15.264 1.00 98.19 209 ASP A O 1
ATOM 1575 N N . LEU A 1 210 ? 1.271 -7.208 13.149 1.00 98.50 210 LEU A N 1
ATOM 1576 C CA . LEU A 1 210 ? -0.187 -7.249 12.980 1.00 98.50 210 LEU A CA 1
ATOM 1577 C C . LEU A 1 210 ? -0.783 -8.648 13.228 1.00 98.50 210 LEU A C 1
ATOM 1579 O O . LEU A 1 210 ? -1.887 -8.751 13.760 1.00 98.50 210 LEU A O 1
ATOM 1583 N N . ALA A 1 211 ? -0.059 -9.721 12.905 1.00 98.00 211 ALA A N 1
ATOM 1584 C CA . ALA A 1 211 ? -0.446 -11.105 13.186 1.00 98.00 211 ALA A CA 1
ATOM 1585 C C . ALA A 1 211 ? -0.242 -11.539 14.656 1.00 98.00 211 ALA A C 1
ATOM 1587 O O . ALA A 1 211 ? -0.709 -12.609 15.045 1.00 98.00 211 ALA A O 1
ATOM 1588 N N . GLY A 1 212 ? 0.436 -10.731 15.479 1.00 97.19 212 GLY A N 1
ATOM 1589 C CA . GLY A 1 212 ? 0.726 -11.020 16.889 1.00 97.19 212 GLY A CA 1
ATOM 1590 C C . GLY A 1 212 ? 1.977 -11.877 17.128 1.00 97.19 212 GLY A C 1
ATOM 1591 O O . GLY A 1 212 ? 2.211 -12.340 18.243 1.00 97.19 212 GLY A O 1
ATOM 1592 N N . ASP A 1 213 ? 2.807 -12.078 16.103 1.00 96.69 213 ASP A N 1
ATOM 1593 C CA . ASP A 1 213 ? 3.983 -12.965 16.114 1.00 96.69 213 ASP A CA 1
ATOM 1594 C C . ASP A 1 213 ? 5.145 -12.457 17.000 1.00 96.69 213 ASP A C 1
ATOM 1596 O O . ASP A 1 213 ? 6.090 -13.203 17.291 1.00 96.69 213 ASP A O 1
ATOM 1600 N N . PHE A 1 214 ? 5.081 -11.186 17.413 1.00 95.31 214 PHE A N 1
ATOM 1601 C CA . PHE A 1 214 ? 6.038 -10.525 18.307 1.00 95.31 214 PHE A CA 1
ATOM 1602 C C . PHE A 1 214 ? 5.416 -10.017 19.627 1.00 95.31 214 PHE A C 1
ATOM 1604 O O . PHE A 1 214 ? 6.162 -9.698 20.554 1.00 95.31 214 PHE A O 1
ATOM 1611 N N . GLY A 1 215 ? 4.082 -9.978 19.759 1.00 94.25 215 GLY A N 1
ATOM 1612 C CA . GLY A 1 215 ? 3.392 -9.504 20.966 1.00 94.25 215 GLY A CA 1
ATOM 1613 C C . GLY A 1 215 ? 1.864 -9.473 20.838 1.00 94.25 215 GLY A C 1
ATOM 1614 O O . GLY A 1 215 ? 1.325 -9.433 19.738 1.00 94.25 215 GLY A O 1
ATOM 1615 N N . ASP A 1 216 ? 1.150 -9.468 21.970 1.00 94.75 216 ASP A N 1
ATOM 1616 C CA . ASP A 1 216 ? -0.326 -9.461 22.019 1.00 94.75 216 ASP A CA 1
ATOM 1617 C C . ASP A 1 216 ? -0.949 -8.051 21.970 1.00 94.75 216 ASP A C 1
ATOM 1619 O O . ASP A 1 216 ? -2.172 -7.898 21.972 1.00 94.75 216 ASP A O 1
ATOM 1623 N N . LYS A 1 217 ? -0.109 -7.011 21.970 1.00 96.06 217 LYS A N 1
ATOM 1624 C CA . LYS A 1 217 ? -0.491 -5.604 22.099 1.00 96.06 217 LYS A CA 1
ATOM 1625 C C . LYS A 1 217 ? 0.403 -4.734 21.232 1.00 96.06 217 LYS A C 1
ATOM 1627 O O . LYS A 1 217 ? 1.620 -4.824 21.320 1.00 96.06 217 LYS A O 1
ATOM 1632 N N . ILE A 1 218 ? -0.233 -3.854 20.469 1.00 98.31 218 ILE A N 1
ATOM 1633 C CA . ILE A 1 218 ? 0.395 -2.797 19.675 1.00 98.31 218 ILE A CA 1
ATOM 1634 C C . ILE A 1 218 ? -0.397 -1.518 19.971 1.00 98.31 218 ILE A C 1
ATOM 1636 O O . ILE A 1 218 ? -1.633 -1.565 19.908 1.00 98.31 218 ILE A O 1
ATOM 1640 N N . PRO A 1 219 ? 0.244 -0.407 20.370 1.00 98.19 219 PRO A N 1
ATOM 1641 C CA . PRO A 1 219 ? -0.457 0.848 20.587 1.00 98.19 219 PRO A CA 1
ATOM 1642 C C . PRO A 1 219 ? -0.961 1.393 19.250 1.00 98.19 219 PRO A C 1
ATOM 1644 O O . PRO A 1 219 ? -0.260 1.332 18.240 1.00 98.19 219 PRO A O 1
ATOM 1647 N N . VAL A 1 220 ? -2.160 1.972 19.233 1.00 98.44 220 VAL A N 1
ATOM 1648 C CA . VAL A 1 220 ? -2.621 2.719 18.055 1.00 98.44 220 VAL A CA 1
ATOM 1649 C C . VAL A 1 220 ? -1.686 3.916 17.861 1.00 98.44 220 VAL A C 1
ATOM 1651 O O . VAL A 1 220 ? -1.450 4.663 18.811 1.00 98.44 220 VAL A O 1
ATOM 1654 N N . TRP A 1 221 ? -1.135 4.105 16.661 1.00 98.06 221 TRP A N 1
ATOM 1655 C CA . TRP A 1 221 ? -0.185 5.188 16.389 1.00 98.06 221 TRP A CA 1
ATOM 1656 C C . TRP A 1 221 ? -0.838 6.284 15.560 1.00 98.06 221 TRP A C 1
ATOM 1658 O O . TRP A 1 221 ? -1.339 6.027 14.472 1.00 98.06 221 TRP A O 1
ATOM 1668 N N . ASN A 1 222 ? -0.803 7.512 16.067 1.00 96.56 222 ASN A N 1
ATOM 1669 C CA . ASN A 1 222 ? -1.344 8.691 15.415 1.00 96.56 222 ASN A CA 1
ATOM 1670 C C . ASN A 1 222 ? -0.296 9.280 14.445 1.00 96.56 222 ASN A C 1
ATOM 1672 O O . ASN A 1 222 ? 0.682 9.880 14.904 1.00 96.56 222 ASN A O 1
ATOM 1676 N N . PRO A 1 223 ? -0.476 9.162 13.116 1.00 94.56 223 PRO A N 1
ATOM 1677 C CA . PRO A 1 223 ? 0.546 9.523 12.131 1.00 94.56 223 PRO A CA 1
ATOM 1678 C C . PRO A 1 223 ? 0.598 11.025 11.827 1.00 94.56 223 PRO A C 1
ATOM 1680 O O . PRO A 1 223 ? 1.440 11.471 11.059 1.00 94.56 223 PRO A O 1
ATOM 1683 N N . VAL A 1 224 ? -0.291 11.822 12.428 1.00 93.50 224 VAL A N 1
ATOM 1684 C CA . VAL A 1 224 ? -0.320 13.289 12.306 1.00 93.50 224 VAL A CA 1
ATOM 1685 C C . VAL A 1 224 ? 0.571 13.924 13.374 1.00 93.50 224 VAL A C 1
ATOM 1687 O O . VAL A 1 224 ? 1.379 14.814 13.111 1.00 93.50 224 VAL A O 1
ATOM 1690 N N . THR A 1 225 ? 0.440 13.435 14.610 1.00 94.00 225 THR A N 1
ATOM 1691 C CA . THR A 1 225 ? 1.218 13.901 15.770 1.00 94.00 225 THR A CA 1
ATOM 1692 C C . THR A 1 225 ? 2.523 13.129 15.987 1.00 94.00 225 THR A C 1
ATOM 1694 O O . THR A 1 225 ? 3.318 13.534 16.836 1.00 94.00 225 THR A O 1
ATOM 1697 N N . ASP A 1 226 ? 2.716 12.046 15.226 1.00 93.81 226 ASP A N 1
ATOM 1698 C CA . ASP A 1 226 ? 3.760 11.022 15.343 1.00 93.81 226 ASP A CA 1
ATOM 1699 C C . ASP A 1 226 ? 3.917 10.466 16.768 1.00 93.81 226 ASP A C 1
ATOM 1701 O O . ASP A 1 226 ? 4.977 10.554 17.394 1.00 93.81 226 ASP A O 1
ATOM 1705 N N . ARG A 1 227 ? 2.814 9.946 17.328 1.00 96.00 227 ARG A N 1
ATOM 1706 C CA . ARG A 1 227 ? 2.762 9.436 18.710 1.00 96.00 227 ARG A CA 1
ATOM 1707 C C . ARG A 1 227 ? 1.853 8.226 18.869 1.00 96.00 227 ARG A C 1
ATOM 1709 O O . ARG A 1 227 ? 0.767 8.176 18.303 1.00 96.00 227 ARG A O 1
ATOM 1716 N N . ALA A 1 228 ? 2.245 7.324 19.764 1.00 97.25 228 ALA A N 1
ATOM 1717 C CA . ALA A 1 228 ? 1.349 6.326 20.332 1.00 97.25 228 ALA A CA 1
ATOM 1718 C C . ALA A 1 228 ? 0.199 6.999 21.104 1.00 97.25 228 ALA A C 1
ATOM 1720 O O . ALA A 1 228 ? 0.422 7.830 21.989 1.00 97.25 228 ALA A O 1
ATOM 1721 N N . GLU A 1 229 ? -1.031 6.602 20.796 1.00 96.56 229 GLU A N 1
ATOM 1722 C CA . GLU A 1 229 ? -2.215 6.889 21.599 1.00 96.56 229 GLU A CA 1
ATOM 1723 C C . GLU A 1 229 ? -2.283 5.903 22.786 1.00 96.56 229 GLU A C 1
ATOM 1725 O O . GLU A 1 229 ? -1.792 4.776 22.684 1.00 96.56 229 GLU A O 1
ATOM 1730 N N . PRO A 1 230 ? -2.890 6.266 23.934 1.00 96.12 230 PRO A N 1
ATOM 1731 C CA . PRO A 1 230 ? -2.908 5.429 25.141 1.00 96.12 230 PRO A CA 1
ATOM 1732 C C . PRO A 1 230 ? -3.934 4.275 25.064 1.00 96.12 230 PRO A C 1
ATOM 1734 O O . PRO A 1 230 ? -4.701 4.046 26.000 1.00 96.12 230 PRO A O 1
ATOM 1737 N N . ARG A 1 231 ? -3.977 3.556 23.935 1.00 97.25 231 ARG A N 1
ATOM 1738 C CA . ARG A 1 231 ? -4.911 2.460 23.640 1.00 97.25 231 ARG A CA 1
ATOM 1739 C C . ARG A 1 231 ? -4.292 1.423 22.701 1.00 97.25 231 ARG A C 1
ATOM 1741 O O . ARG A 1 231 ? -3.462 1.752 21.863 1.00 97.25 231 ARG A O 1
ATOM 1748 N N . TYR A 1 232 ? -4.772 0.186 22.808 1.00 98.25 232 TYR A N 1
ATOM 1749 C CA . TYR A 1 232 ? -4.313 -0.979 22.029 1.00 98.25 232 TYR A CA 1
ATOM 1750 C C . TYR A 1 232 ? -5.434 -1.564 21.147 1.00 98.25 232 TYR A C 1
ATOM 1752 O O . TYR A 1 232 ? -5.385 -2.717 20.718 1.00 98.25 232 TYR A O 1
ATOM 1760 N N . THR A 1 233 ? -6.490 -0.774 20.934 1.00 98.25 233 THR A N 1
ATOM 1761 C CA . THR A 1 233 ? -7.746 -1.171 20.291 1.00 98.25 233 THR A CA 1
ATOM 1762 C C . THR A 1 233 ? -8.279 -0.056 19.403 1.00 98.25 233 THR A C 1
ATOM 1764 O O . THR A 1 233 ? -8.249 1.116 19.798 1.00 98.25 233 THR A O 1
ATOM 1767 N N . ILE A 1 234 ? -8.851 -0.442 18.267 1.00 96.69 234 ILE A N 1
ATOM 1768 C CA . ILE A 1 234 ? -9.610 0.430 17.370 1.00 96.69 234 ILE A CA 1
ATOM 1769 C C . ILE A 1 234 ? -11.103 0.095 17.412 1.00 96.69 234 ILE A C 1
ATOM 1771 O O . ILE A 1 234 ? -11.489 -1.017 17.779 1.00 96.69 234 ILE A O 1
ATOM 1775 N N . VAL A 1 235 ? -11.940 1.042 17.004 1.00 95.69 235 VAL A N 1
ATOM 1776 C CA . VAL A 1 235 ? -13.320 0.774 16.589 1.00 95.69 235 VAL A CA 1
ATOM 1777 C C . VAL A 1 235 ? -13.284 0.306 15.137 1.00 95.69 235 VAL A C 1
ATOM 1779 O O . VAL A 1 235 ? -12.736 0.994 14.279 1.00 95.69 235 VAL A O 1
ATOM 1782 N N . ASP A 1 236 ? -13.856 -0.858 14.831 1.00 94.44 236 ASP A N 1
ATOM 1783 C CA . ASP A 1 236 ? -13.940 -1.305 13.443 1.00 94.44 236 ASP A CA 1
ATOM 1784 C C . ASP A 1 236 ? -14.856 -0.360 12.632 1.00 94.44 236 ASP A C 1
ATOM 1786 O O . ASP A 1 236 ? -16.019 -0.164 13.001 1.00 94.44 236 ASP A O 1
ATOM 1790 N N . PRO A 1 237 ? -14.382 0.225 11.519 1.00 92.56 237 PRO A N 1
ATOM 1791 C CA . PRO A 1 237 ? -15.133 1.218 10.753 1.00 92.56 237 PRO A CA 1
ATOM 1792 C C . PRO A 1 237 ? -16.344 0.637 10.008 1.00 92.56 237 PRO A C 1
ATOM 1794 O O . PRO A 1 237 ? -17.189 1.413 9.553 1.00 92.56 237 PRO A O 1
ATOM 1797 N N . LEU A 1 238 ? -16.427 -0.693 9.860 1.00 91.75 238 LEU A N 1
ATOM 1798 C CA . LEU A 1 238 ? -17.483 -1.405 9.138 1.00 91.75 238 LEU A CA 1
ATOM 1799 C C . LEU A 1 238 ? -18.545 -1.982 10.084 1.00 91.75 238 LEU A C 1
ATOM 1801 O O . LEU A 1 238 ? -19.725 -1.988 9.728 1.00 91.75 238 LEU A O 1
ATOM 1805 N N . THR A 1 239 ? -18.150 -2.479 11.265 1.00 89.19 239 THR A N 1
ATOM 1806 C CA . THR A 1 239 ? -19.085 -3.083 12.240 1.00 89.19 239 THR A CA 1
ATOM 1807 C C . THR A 1 239 ? -19.404 -2.193 13.439 1.00 89.19 239 THR A C 1
ATOM 1809 O O . THR A 1 239 ? -20.497 -2.313 13.996 1.00 89.19 239 THR A O 1
ATOM 1812 N N . GLY A 1 240 ? -18.492 -1.291 13.816 1.00 89.44 240 GLY A N 1
ATOM 1813 C CA . GLY A 1 240 ? -18.542 -0.508 15.053 1.00 89.44 240 GLY A CA 1
ATOM 1814 C C . GLY A 1 240 ? -18.070 -1.247 16.304 1.00 89.44 240 GLY A C 1
ATOM 1815 O O . GLY A 1 240 ? -18.231 -0.732 17.409 1.00 89.44 240 GLY A O 1
ATOM 1816 N N . GLU A 1 241 ? -17.505 -2.444 16.159 1.00 93.31 241 GLU A N 1
ATOM 1817 C CA . GLU A 1 241 ? -17.038 -3.256 17.282 1.00 93.31 241 GLU A CA 1
ATOM 1818 C C . GLU A 1 241 ? -15.605 -2.879 17.679 1.00 93.31 241 GLU A C 1
ATOM 1820 O O . GLU A 1 241 ? -14.728 -2.717 16.830 1.00 93.31 241 GLU A O 1
ATOM 1825 N N . THR A 1 242 ? -15.344 -2.763 18.983 1.00 96.56 242 THR A N 1
ATOM 1826 C CA . THR A 1 242 ? -13.988 -2.532 19.495 1.00 96.56 242 THR A CA 1
ATOM 1827 C C . THR A 1 242 ? -13.146 -3.799 19.348 1.00 96.56 242 THR A C 1
ATOM 1829 O O . THR A 1 242 ? -13.450 -4.823 19.962 1.00 96.56 242 THR A O 1
ATOM 1832 N N . ARG A 1 243 ? -12.056 -3.718 18.581 1.00 96.56 243 ARG A N 1
ATOM 1833 C CA . ARG A 1 243 ? -11.119 -4.818 18.291 1.00 96.56 243 ARG A CA 1
ATOM 1834 C C . ARG A 1 243 ? -9.675 -4.425 18.636 1.00 96.56 243 ARG A C 1
ATOM 1836 O O . ARG A 1 243 ? -9.360 -3.235 18.594 1.00 96.56 243 ARG A O 1
ATOM 1843 N N . PRO A 1 244 ? -8.776 -5.369 18.972 1.00 98.12 244 PRO A N 1
ATOM 1844 C CA . PRO A 1 244 ? -7.352 -5.066 19.125 1.00 98.12 244 PRO A CA 1
ATOM 1845 C C . PRO A 1 244 ? -6.717 -4.577 17.814 1.00 98.12 244 PRO A C 1
ATOM 1847 O O . PRO A 1 244 ? -7.256 -4.805 16.731 1.00 98.12 244 PRO A O 1
ATOM 1850 N N . VAL A 1 245 ? -5.555 -3.923 17.918 1.00 98.44 245 VAL A N 1
ATOM 1851 C CA . VAL A 1 245 ? -4.688 -3.630 16.758 1.00 98.44 245 VAL A CA 1
ATOM 1852 C C . VAL A 1 245 ? -4.118 -4.925 16.167 1.00 98.44 245 VAL A C 1
ATOM 1854 O O . VAL A 1 245 ? -4.113 -5.102 14.950 1.00 98.44 245 VAL A O 1
ATOM 1857 N N . VAL A 1 246 ? -3.702 -5.862 17.024 1.00 98.38 246 VAL A N 1
ATOM 1858 C CA . VAL A 1 246 ? -3.351 -7.230 16.614 1.00 98.38 246 VAL A CA 1
ATOM 1859 C C . VAL A 1 246 ? -4.591 -7.917 16.029 1.00 98.38 246 VAL A C 1
ATOM 1861 O O . VAL A 1 246 ? -5.690 -7.824 16.575 1.00 98.38 246 VAL A O 1
ATOM 1864 N N . GLY A 1 247 ? -4.425 -8.580 14.889 1.00 96.69 247 GLY A N 1
ATOM 1865 C CA . GLY A 1 247 ? -5.515 -9.117 14.081 1.00 96.69 247 GLY A CA 1
ATOM 1866 C C . GLY A 1 247 ? -6.200 -8.083 13.180 1.00 96.69 247 GLY A C 1
ATOM 1867 O O . GLY A 1 247 ? -7.229 -8.403 12.587 1.00 96.69 247 GLY A O 1
ATOM 1868 N N . THR A 1 248 ? -5.691 -6.851 13.058 1.00 96.94 248 THR A N 1
ATOM 1869 C CA . THR A 1 248 ? -5.972 -6.005 11.878 1.00 96.94 248 THR A CA 1
ATOM 1870 C C . THR A 1 248 ? -5.070 -6.414 10.708 1.00 96.94 248 THR A C 1
ATOM 1872 O O . THR A 1 248 ? -4.125 -7.181 10.882 1.00 96.94 248 THR A O 1
ATOM 1875 N N . SER A 1 249 ? -5.392 -5.969 9.492 1.00 97.38 249 SER A N 1
ATOM 1876 C CA . SER A 1 249 ? -4.673 -6.370 8.281 1.00 97.38 249 SER A CA 1
ATOM 1877 C C . SER A 1 249 ? -4.491 -5.219 7.298 1.00 97.38 249 SER A C 1
ATOM 1879 O O . SER A 1 249 ? -5.284 -4.276 7.270 1.00 97.38 249 SER A O 1
ATOM 1881 N N . ALA A 1 250 ? -3.455 -5.322 6.467 1.00 98.50 250 ALA A N 1
ATOM 1882 C CA . ALA A 1 250 ? -3.366 -4.591 5.211 1.00 98.50 250 ALA A CA 1
ATOM 1883 C C . ALA A 1 250 ? -4.342 -5.193 4.179 1.00 98.50 250 ALA A C 1
ATOM 1885 O O . ALA A 1 250 ? -4.795 -6.332 4.321 1.00 98.50 250 ALA A O 1
ATOM 1886 N N . SER A 1 251 ? -4.676 -4.434 3.136 1.00 98.50 251 SER A N 1
ATOM 1887 C CA . SER A 1 251 ? -5.358 -4.977 1.953 1.00 98.50 251 SER A CA 1
ATOM 1888 C C . SER A 1 251 ? -4.338 -5.716 1.084 1.00 98.50 251 SER A C 1
ATOM 1890 O O . SER A 1 251 ? -4.398 -6.937 0.952 1.00 98.50 251 SER A O 1
ATOM 1892 N N . TYR A 1 252 ? -3.324 -4.985 0.623 1.00 98.75 252 TYR A N 1
ATOM 1893 C CA . TYR A 1 252 ? -2.226 -5.485 -0.203 1.00 98.75 252 TYR A CA 1
ATOM 1894 C C . TYR A 1 252 ? -0.859 -5.241 0.439 1.00 98.75 252 TYR A C 1
ATOM 1896 O O . TYR A 1 252 ? -0.652 -4.227 1.114 1.00 98.75 252 TYR A O 1
ATOM 1904 N N . ALA A 1 253 ? 0.104 -6.121 0.166 1.00 98.81 253 ALA A N 1
ATOM 1905 C CA . ALA A 1 253 ? 1.511 -5.834 0.408 1.00 98.81 253 ALA A CA 1
ATOM 1906 C C . ALA A 1 253 ? 2.409 -6.266 -0.763 1.00 98.81 253 ALA A C 1
ATOM 1908 O O . ALA A 1 253 ? 2.192 -7.292 -1.397 1.00 98.81 253 ALA A O 1
ATOM 1909 N N . SER A 1 254 ? 3.458 -5.493 -1.031 1.00 98.19 254 SER A N 1
ATOM 1910 C CA . SER A 1 254 ? 4.452 -5.788 -2.065 1.00 98.19 254 SER A CA 1
ATOM 1911 C C . SER A 1 254 ? 5.860 -5.579 -1.527 1.00 98.19 254 SER A C 1
ATOM 1913 O O . SER A 1 254 ? 6.120 -4.621 -0.792 1.00 98.19 254 SER A O 1
ATOM 1915 N N . VAL A 1 255 ? 6.781 -6.478 -1.884 1.00 96.44 255 VAL A N 1
ATOM 1916 C CA . VAL A 1 255 ? 8.201 -6.321 -1.546 1.00 96.44 255 VAL A CA 1
ATOM 1917 C C . VAL A 1 255 ? 9.120 -6.664 -2.705 1.00 96.44 255 VAL A C 1
ATOM 1919 O O . VAL A 1 255 ? 8.922 -7.656 -3.401 1.00 96.44 255 VAL A O 1
ATOM 1922 N N . VAL A 1 256 ? 10.196 -5.896 -2.861 1.00 92.44 256 VAL A N 1
ATOM 1923 C CA . VAL A 1 256 ? 11.284 -6.208 -3.797 1.00 92.44 256 VAL A CA 1
ATOM 1924 C C . VAL A 1 256 ? 12.638 -6.133 -3.093 1.00 92.44 256 VAL A C 1
ATOM 1926 O O . VAL A 1 256 ? 12.882 -5.239 -2.285 1.00 92.44 256 VAL A O 1
ATOM 1929 N N . GLY A 1 257 ? 13.518 -7.100 -3.364 1.00 85.69 257 GLY A N 1
ATOM 1930 C CA . GLY A 1 257 ? 14.899 -7.120 -2.860 1.00 85.69 257 GLY A CA 1
ATOM 1931 C C . GLY A 1 257 ? 15.092 -7.462 -1.373 1.00 85.69 257 GLY A C 1
ATOM 1932 O O . GLY A 1 257 ? 16.230 -7.500 -0.927 1.00 85.69 257 GLY A O 1
ATOM 1933 N N . ALA A 1 258 ? 14.036 -7.734 -0.601 1.00 86.56 258 ALA A N 1
ATOM 1934 C CA . ALA A 1 258 ? 14.160 -8.002 0.836 1.00 86.56 258 ALA A CA 1
ATOM 1935 C C . ALA A 1 258 ? 14.965 -9.284 1.156 1.00 86.56 258 ALA A C 1
ATOM 1937 O O . ALA A 1 258 ? 14.693 -10.363 0.608 1.00 86.56 258 ALA A O 1
ATOM 1938 N N . GLY A 1 259 ? 15.896 -9.180 2.112 1.00 83.25 259 GLY A N 1
ATOM 1939 C CA . GLY A 1 259 ? 16.710 -10.285 2.631 1.00 83.25 259 GLY A CA 1
ATOM 1940 C C . GLY A 1 259 ? 18.201 -10.205 2.279 1.00 83.25 259 GLY A C 1
ATOM 1941 O O . GLY A 1 259 ? 18.805 -9.137 2.252 1.00 83.25 259 GLY A O 1
ATOM 1942 N N . GLY A 1 260 ? 18.833 -11.364 2.073 1.00 82.12 260 GLY A N 1
ATOM 1943 C CA . GLY A 1 260 ? 20.253 -11.455 1.718 1.00 82.12 260 GLY A CA 1
ATOM 1944 C C . GLY A 1 260 ? 21.195 -10.780 2.723 1.00 82.12 260 GLY A C 1
ATOM 1945 O O . GLY A 1 260 ? 21.221 -11.133 3.904 1.00 82.12 260 GLY A O 1
ATOM 1946 N N . LEU A 1 261 ? 21.979 -9.804 2.250 1.00 79.44 261 LEU A N 1
ATOM 1947 C CA . LEU A 1 261 ? 22.939 -9.040 3.058 1.00 79.44 261 LEU A CA 1
ATOM 1948 C C . LEU A 1 261 ? 22.291 -8.245 4.208 1.00 79.44 261 LEU A C 1
ATOM 1950 O O . LEU A 1 261 ? 22.978 -7.868 5.155 1.00 79.44 261 LEU A O 1
ATOM 1954 N N . GLU A 1 262 ? 20.977 -8.030 4.187 1.00 75.88 262 GLU A N 1
ATOM 1955 C CA . GLU A 1 262 ? 20.253 -7.293 5.231 1.00 75.88 262 GLU A CA 1
ATOM 1956 C C . GLU A 1 262 ? 20.289 -8.007 6.589 1.00 75.88 262 GLU A C 1
ATOM 1958 O O . GLU A 1 262 ? 20.324 -7.351 7.631 1.00 75.88 262 GLU A O 1
ATOM 1963 N N . PHE A 1 263 ? 20.395 -9.342 6.596 1.00 79.81 263 PHE A N 1
ATOM 1964 C CA . PHE A 1 263 ? 20.525 -10.147 7.817 1.00 79.81 263 PHE A CA 1
ATOM 1965 C C . PHE A 1 263 ? 21.833 -9.922 8.597 1.00 79.81 263 PHE A C 1
ATOM 1967 O O . PHE A 1 263 ? 21.972 -10.410 9.719 1.00 79.81 263 PHE A O 1
ATOM 1974 N N . TRP A 1 264 ? 22.786 -9.157 8.055 1.00 80.50 264 TRP A N 1
ATOM 1975 C CA . TRP A 1 264 ? 23.975 -8.725 8.795 1.00 80.50 264 TRP A CA 1
ATOM 1976 C C . TRP A 1 264 ? 23.667 -7.605 9.806 1.00 80.50 264 TRP A C 1
ATOM 1978 O O . TRP A 1 264 ? 24.446 -7.398 10.737 1.00 80.50 264 TRP A O 1
ATOM 1988 N N . ALA A 1 265 ? 22.534 -6.906 9.673 1.00 78.12 265 ALA A N 1
ATOM 1989 C CA . ALA A 1 265 ? 22.076 -5.923 10.652 1.00 78.12 265 ALA A CA 1
ATOM 1990 C C . ALA A 1 265 ? 21.347 -6.614 11.828 1.00 78.12 265 ALA A C 1
ATOM 1992 O O . ALA A 1 265 ? 20.399 -7.360 11.587 1.00 78.12 265 ALA A O 1
ATOM 1993 N N . PRO A 1 266 ? 21.682 -6.335 13.105 1.00 81.56 266 PRO A N 1
ATOM 1994 C CA . PRO A 1 266 ? 21.001 -6.959 14.248 1.00 81.56 266 PRO A CA 1
ATOM 1995 C C . PRO A 1 266 ? 19.484 -6.710 14.314 1.00 81.56 266 PRO A C 1
ATOM 1997 O O . PRO A 1 266 ? 18.746 -7.532 14.852 1.00 81.56 266 PRO A O 1
ATOM 2000 N N . THR A 1 267 ? 18.994 -5.611 13.730 1.00 77.12 267 THR A N 1
ATOM 2001 C CA . THR A 1 267 ? 17.555 -5.317 13.601 1.00 77.12 267 THR A CA 1
ATOM 2002 C C . THR A 1 267 ? 16.810 -6.363 12.760 1.00 77.12 267 THR A C 1
ATOM 2004 O O . THR A 1 267 ? 15.657 -6.683 13.056 1.00 77.12 267 THR A O 1
ATOM 2007 N N . ALA A 1 268 ? 17.485 -6.953 11.768 1.00 82.19 268 ALA A N 1
ATOM 2008 C CA . ALA A 1 268 ? 16.954 -7.980 10.876 1.00 82.19 268 ALA A CA 1
ATOM 2009 C C . ALA A 1 268 ? 16.858 -9.374 11.519 1.00 82.19 268 ALA A C 1
ATOM 2011 O O . ALA A 1 268 ? 16.175 -10.249 10.989 1.00 82.19 268 ALA A O 1
ATOM 2012 N N . TRP A 1 269 ? 17.517 -9.625 12.657 1.00 88.19 269 TRP A N 1
ATOM 2013 C CA . TRP A 1 269 ? 17.592 -10.978 13.231 1.00 88.19 269 TRP A CA 1
ATOM 2014 C C . TRP A 1 269 ? 16.238 -11.514 13.710 1.00 88.19 269 TRP A C 1
ATOM 2016 O O . TRP A 1 269 ? 16.004 -12.719 13.662 1.00 88.19 269 TRP A O 1
ATOM 2026 N N . SER A 1 270 ? 15.312 -10.618 14.066 1.00 88.62 270 SER A N 1
ATOM 2027 C CA . SER A 1 270 ? 13.902 -10.947 14.338 1.00 88.62 270 SER A CA 1
ATOM 2028 C C . SER A 1 270 ? 13.172 -11.599 13.150 1.00 88.62 270 SER A C 1
ATOM 2030 O O . SER A 1 270 ? 12.176 -12.289 13.353 1.00 88.62 270 SER A O 1
ATOM 2032 N N . MET A 1 271 ? 13.689 -11.429 11.927 1.00 92.94 271 MET A N 1
ATOM 2033 C CA . MET A 1 271 ? 13.125 -11.959 10.683 1.00 92.94 271 MET A CA 1
ATOM 2034 C C . MET A 1 271 ? 13.781 -13.262 10.199 1.00 92.94 271 MET A C 1
ATOM 2036 O O . MET A 1 271 ? 13.383 -13.800 9.162 1.00 92.94 271 MET A O 1
ATOM 2040 N N . ILE A 1 272 ? 14.768 -13.804 10.924 1.00 88.56 272 ILE A N 1
ATOM 2041 C CA . ILE A 1 272 ? 15.406 -15.084 10.576 1.00 88.56 272 ILE A CA 1
ATOM 2042 C C . ILE A 1 272 ? 14.361 -16.205 10.660 1.00 88.56 272 ILE A C 1
ATOM 2044 O O . ILE A 1 272 ? 13.659 -16.350 11.656 1.00 88.56 272 ILE A O 1
ATOM 2048 N N . GLY A 1 273 ? 14.211 -16.969 9.575 1.00 87.19 273 GLY A N 1
ATOM 2049 C CA . GLY A 1 273 ? 13.158 -17.981 9.419 1.00 87.19 273 GLY A CA 1
ATOM 2050 C C . GLY A 1 273 ? 11.752 -17.421 9.155 1.00 87.19 273 GLY A C 1
ATOM 2051 O O . GLY A 1 273 ? 10.932 -18.129 8.576 1.00 87.19 273 GLY A O 1
ATOM 2052 N N . ARG A 1 274 ? 11.474 -16.158 9.510 1.00 92.75 274 ARG A N 1
ATOM 2053 C CA . ARG A 1 274 ? 10.172 -15.498 9.303 1.00 92.75 274 ARG A CA 1
ATOM 2054 C C . ARG A 1 274 ? 10.025 -14.810 7.944 1.00 92.75 274 ARG A C 1
ATOM 2056 O O . ARG A 1 274 ? 8.951 -14.874 7.376 1.00 92.75 274 ARG A O 1
ATOM 2063 N N . LEU A 1 275 ? 11.087 -14.234 7.365 1.00 92.19 275 LEU A N 1
ATOM 2064 C CA . LEU A 1 275 ? 11.009 -13.407 6.140 1.00 92.19 275 LEU A CA 1
ATOM 2065 C C . LEU A 1 275 ? 10.249 -14.040 4.956 1.00 92.19 275 LEU A C 1
ATOM 2067 O O . LEU A 1 275 ? 9.649 -13.315 4.173 1.00 92.19 275 LEU A O 1
ATOM 2071 N N . ARG A 1 276 ? 10.283 -15.367 4.794 1.00 93.25 276 ARG A N 1
ATOM 2072 C CA . ARG A 1 276 ? 9.594 -16.073 3.696 1.00 93.25 276 ARG A CA 1
ATOM 2073 C C . ARG A 1 276 ? 8.202 -16.612 4.077 1.00 93.25 276 ARG A C 1
ATOM 2075 O O . ARG A 1 276 ? 7.601 -17.335 3.290 1.00 93.25 276 ARG A O 1
ATOM 2082 N N . GLN A 1 277 ? 7.703 -16.285 5.267 1.00 95.44 277 GLN A N 1
ATOM 2083 C CA . GLN A 1 277 ? 6.407 -16.705 5.800 1.00 95.44 277 GLN A CA 1
ATOM 2084 C C . GLN A 1 277 ? 5.470 -15.496 5.873 1.00 95.44 277 GLN A C 1
ATOM 2086 O O . GLN A 1 277 ? 5.704 -14.585 6.658 1.00 95.44 277 GLN A O 1
ATOM 2091 N N . ILE A 1 278 ? 4.416 -15.477 5.059 1.00 97.94 278 ILE A N 1
ATOM 2092 C CA . ILE A 1 278 ? 3.456 -14.369 4.992 1.00 97.94 278 ILE A CA 1
ATOM 2093 C C . ILE A 1 278 ? 2.222 -14.715 5.837 1.00 97.94 278 ILE A C 1
ATOM 2095 O O . ILE A 1 278 ? 1.553 -15.705 5.530 1.00 97.94 278 ILE A O 1
ATOM 2099 N N . PRO A 1 279 ? 1.916 -13.953 6.902 1.00 97.88 279 PRO A N 1
ATOM 2100 C CA . PRO A 1 279 ? 0.757 -14.214 7.746 1.00 97.88 279 PRO A CA 1
ATOM 2101 C C . PRO A 1 279 ? -0.522 -13.549 7.217 1.00 97.88 279 PRO A C 1
ATOM 2103 O O . PRO A 1 279 ? -0.477 -12.597 6.440 1.00 97.88 279 PRO A O 1
ATOM 2106 N N . ASP A 1 280 ? -1.668 -13.994 7.734 1.00 97.12 280 ASP A N 1
ATOM 2107 C CA . ASP A 1 280 ? -3.027 -13.560 7.348 1.00 97.12 280 ASP A CA 1
ATOM 2108 C C . ASP A 1 280 ? -3.389 -12.113 7.756 1.00 97.12 280 ASP A C 1
ATOM 2110 O O . ASP A 1 280 ? -4.543 -11.689 7.690 1.00 97.12 280 ASP A O 1
ATOM 2114 N N . SER A 1 281 ? -2.398 -11.311 8.147 1.00 98.12 281 SER A N 1
ATOM 2115 C CA . SER A 1 281 ? -2.520 -9.862 8.320 1.00 98.12 281 SER A CA 1
ATOM 2116 C C . SER A 1 281 ? -2.438 -9.091 6.989 1.00 98.12 281 SER A C 1
ATOM 2118 O O . SER A 1 281 ? -2.235 -7.875 6.991 1.00 98.12 281 SER A O 1
ATOM 2120 N N . VAL A 1 282 ? -2.566 -9.772 5.851 1.00 98.62 282 VAL A N 1
ATOM 2121 C CA . VAL A 1 282 ? -2.722 -9.195 4.510 1.00 98.62 282 VAL A CA 1
ATOM 2122 C C . VAL A 1 282 ? -3.649 -10.092 3.686 1.00 98.62 282 VAL A C 1
ATOM 2124 O O . VAL A 1 282 ? -3.651 -11.306 3.878 1.00 98.62 282 VAL A O 1
ATOM 2127 N N . GLU A 1 283 ? -4.451 -9.513 2.789 1.00 98.00 283 GLU A N 1
ATOM 2128 C CA . GLU A 1 283 ? -5.297 -10.298 1.876 1.00 98.00 283 GLU A CA 1
ATOM 2129 C C . GLU A 1 283 ? -4.452 -10.930 0.757 1.00 98.00 283 GLU A C 1
ATOM 2131 O O . GLU A 1 283 ? -4.555 -12.125 0.484 1.00 98.00 283 GLU A O 1
ATOM 2136 N N . GLU A 1 284 ? -3.594 -10.121 0.129 1.00 98.25 284 GLU A N 1
ATOM 2137 C CA . GLU A 1 284 ? -2.798 -10.489 -1.043 1.00 98.25 284 GLU A CA 1
ATOM 2138 C C . GLU A 1 284 ? -1.392 -9.873 -0.968 1.00 98.25 284 GLU A C 1
ATOM 2140 O O . GLU A 1 284 ? -1.220 -8.700 -0.624 1.00 98.25 284 GLU A O 1
ATOM 2145 N N . PHE A 1 285 ? -0.376 -10.673 -1.280 1.00 98.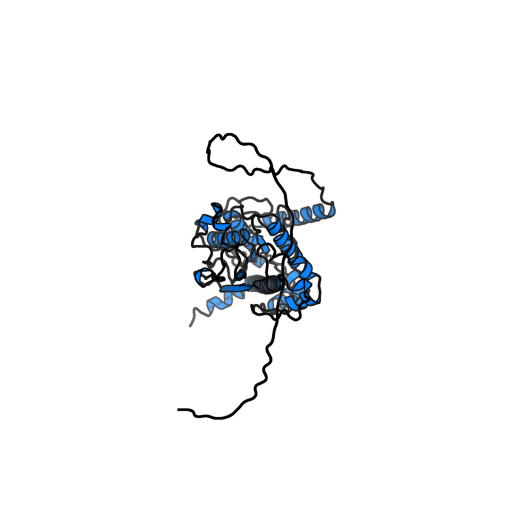44 285 PHE A N 1
ATOM 2146 C CA . PHE A 1 285 ? 1.034 -10.320 -1.170 1.00 98.44 285 PHE A CA 1
ATOM 2147 C C . PHE A 1 285 ? 1.783 -10.646 -2.465 1.00 98.44 285 PHE A C 1
ATOM 2149 O O . PHE A 1 285 ? 1.788 -11.801 -2.893 1.00 98.44 285 PHE A O 1
ATOM 2156 N N . THR A 1 286 ? 2.493 -9.671 -3.038 1.00 96.88 286 THR A N 1
ATOM 2157 C CA . THR A 1 286 ? 3.325 -9.873 -4.238 1.00 96.88 286 THR A CA 1
ATOM 2158 C C . THR A 1 286 ? 4.807 -9.652 -3.920 1.00 96.88 286 THR A C 1
ATOM 2160 O O . THR A 1 286 ? 5.278 -8.530 -3.719 1.00 96.88 286 THR A O 1
ATOM 2163 N N . GLY A 1 287 ? 5.567 -10.746 -3.872 1.00 94.62 287 GLY A N 1
ATOM 2164 C CA . GLY A 1 287 ? 7.003 -10.751 -3.611 1.00 94.62 287 GLY A CA 1
ATOM 2165 C C . GLY A 1 287 ? 7.834 -10.859 -4.887 1.00 94.62 287 GLY A C 1
ATOM 2166 O O . GLY A 1 287 ? 7.626 -11.759 -5.700 1.00 94.62 287 GLY A O 1
ATOM 2167 N N . PHE A 1 288 ? 8.804 -9.961 -5.055 1.00 91.19 288 PHE A N 1
ATOM 2168 C CA . PHE A 1 288 ? 9.606 -9.839 -6.272 1.00 91.19 288 PHE A CA 1
ATOM 2169 C C . PHE A 1 288 ? 11.073 -10.245 -6.079 1.00 91.19 288 PHE A C 1
ATOM 2171 O O . PHE A 1 288 ? 11.742 -9.823 -5.129 1.00 91.19 288 PHE A O 1
ATOM 2178 N N . TYR A 1 289 ? 11.592 -10.988 -7.057 1.00 85.38 289 TYR A N 1
ATOM 2179 C CA . TYR A 1 289 ? 12.950 -11.533 -7.089 1.00 85.38 289 TYR A CA 1
ATOM 2180 C C . TYR A 1 289 ? 13.699 -11.062 -8.323 1.00 85.38 289 TYR A C 1
ATOM 2182 O O . TYR A 1 289 ? 13.185 -11.175 -9.430 1.00 85.38 289 TYR A O 1
ATOM 2190 N N . ILE A 1 290 ? 14.946 -10.629 -8.160 1.00 78.25 290 ILE A N 1
ATOM 2191 C CA . ILE A 1 290 ? 15.873 -10.445 -9.280 1.00 78.25 290 ILE A CA 1
ATOM 2192 C C . ILE A 1 290 ? 16.725 -11.713 -9.375 1.00 78.25 290 ILE A C 1
ATOM 2194 O O . ILE A 1 290 ? 17.317 -12.162 -8.388 1.00 78.25 290 ILE A O 1
ATOM 2198 N N . ARG A 1 291 ? 16.769 -12.338 -10.555 1.00 67.50 291 ARG A N 1
ATOM 2199 C CA . ARG A 1 291 ? 17.468 -13.617 -10.727 1.00 67.50 291 ARG A CA 1
ATOM 2200 C C . ARG A 1 291 ? 18.989 -13.426 -10.716 1.00 67.50 291 ARG A C 1
ATOM 2202 O O . ARG A 1 291 ? 19.544 -12.899 -11.674 1.00 67.50 291 ARG A O 1
ATOM 2209 N N . GLY A 1 292 ? 19.656 -13.953 -9.687 1.00 64.88 292 GLY A N 1
ATOM 2210 C CA . GLY A 1 292 ? 21.114 -13.863 -9.536 1.00 64.88 292 GLY A CA 1
ATOM 2211 C C . GLY A 1 292 ? 21.570 -12.590 -8.819 1.00 64.88 292 GLY A C 1
ATOM 2212 O O . GLY A 1 292 ? 22.696 -12.144 -9.018 1.00 64.88 292 GLY A O 1
ATOM 2213 N N . ASP A 1 293 ? 20.693 -12.008 -8.004 1.00 71.00 293 ASP A N 1
ATOM 2214 C CA . ASP A 1 293 ? 20.938 -10.817 -7.197 1.00 71.00 293 ASP A CA 1
ATOM 2215 C C . ASP A 1 293 ? 22.020 -11.074 -6.124 1.00 71.00 293 ASP A C 1
ATOM 2217 O O . ASP A 1 293 ? 21.822 -11.914 -5.237 1.00 71.00 293 ASP A O 1
ATOM 2221 N N . PRO A 1 294 ? 23.166 -10.366 -6.162 1.00 64.94 294 PRO A N 1
ATOM 2222 C CA . PRO A 1 294 ? 24.233 -10.532 -5.181 1.00 64.94 294 PRO A CA 1
ATOM 2223 C C . PRO A 1 294 ? 23.944 -9.835 -3.841 1.00 64.94 294 PRO A C 1
ATOM 2225 O O . PRO A 1 294 ? 24.599 -10.154 -2.853 1.00 64.94 294 PRO A O 1
ATOM 2228 N N . VAL A 1 295 ? 22.986 -8.901 -3.776 1.00 69.19 295 VAL A N 1
ATOM 2229 C CA . VAL A 1 295 ? 22.587 -8.209 -2.538 1.00 69.19 295 VAL A CA 1
ATOM 2230 C C . VAL A 1 295 ? 21.555 -9.043 -1.784 1.00 69.19 295 VAL A C 1
ATOM 2232 O O . VAL A 1 295 ? 21.721 -9.289 -0.590 1.00 69.19 295 VAL A O 1
ATOM 2235 N N . ALA A 1 296 ? 20.558 -9.582 -2.493 1.00 62.97 296 ALA A N 1
ATOM 2236 C CA . ALA A 1 296 ? 19.613 -10.559 -1.944 1.00 62.97 296 ALA A CA 1
ATOM 2237 C C . ALA A 1 296 ? 20.220 -11.972 -1.754 1.00 62.97 296 ALA A C 1
ATOM 2239 O O . ALA A 1 296 ? 19.535 -12.867 -1.267 1.00 62.97 296 ALA A O 1
ATOM 2240 N N . LEU A 1 297 ? 21.504 -12.167 -2.097 1.00 65.38 297 LEU A N 1
ATOM 2241 C CA . LEU A 1 297 ? 22.260 -13.429 -2.012 1.00 65.38 297 LEU A CA 1
ATOM 2242 C C . LEU A 1 297 ? 21.679 -14.600 -2.837 1.00 65.38 297 LEU A C 1
ATOM 2244 O O . LEU A 1 297 ? 21.942 -15.759 -2.530 1.00 65.38 297 LEU A O 1
ATOM 2248 N N . THR A 1 298 ? 20.959 -14.318 -3.930 1.00 59.12 298 THR A N 1
ATOM 2249 C CA . THR A 1 298 ? 20.448 -15.350 -4.859 1.00 59.12 298 THR A CA 1
ATOM 2250 C C . THR A 1 298 ? 21.442 -15.708 -5.977 1.00 59.12 298 THR A C 1
ATOM 2252 O O . THR A 1 298 ? 21.154 -16.522 -6.855 1.00 59.12 298 THR A O 1
ATOM 2255 N N . PHE A 1 299 ? 22.641 -15.120 -5.973 1.00 57.44 299 PHE A N 1
ATOM 2256 C CA . PHE A 1 299 ? 23.745 -15.485 -6.865 1.00 57.44 299 PHE A CA 1
ATOM 2257 C C . PHE A 1 299 ? 24.501 -16.735 -6.355 1.00 57.44 299 PHE A C 1
ATOM 2259 O O . PHE A 1 299 ? 24.809 -16.794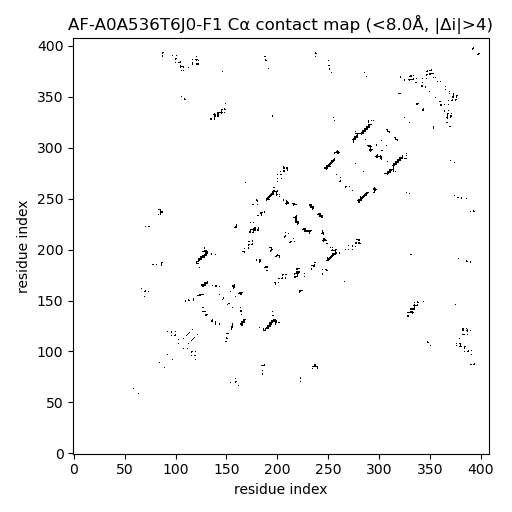 -5.165 1.00 57.44 299 PHE A O 1
ATOM 2266 N N . PRO A 1 300 ? 24.895 -17.707 -7.211 1.00 50.81 300 PRO A N 1
ATOM 2267 C CA . PRO A 1 300 ? 24.770 -17.740 -8.675 1.00 50.81 300 PRO A CA 1
ATOM 2268 C C . PRO A 1 300 ? 23.544 -18.507 -9.203 1.00 50.81 300 PRO A C 1
ATOM 2270 O O . PRO A 1 300 ? 23.315 -18.523 -10.409 1.00 50.81 300 PRO A O 1
ATOM 2273 N N . THR A 1 301 ? 22.782 -19.188 -8.345 1.00 52.28 301 THR A N 1
ATOM 2274 C CA . THR A 1 301 ? 21.726 -20.136 -8.756 1.00 52.28 301 THR A CA 1
ATOM 2275 C C . THR A 1 301 ? 20.446 -19.470 -9.266 1.00 52.28 301 THR A C 1
ATOM 2277 O O . THR A 1 301 ? 19.677 -20.087 -10.005 1.00 52.28 301 THR A O 1
ATOM 2280 N N . GLY A 1 302 ? 20.220 -18.210 -8.895 1.00 56.25 302 GLY A N 1
ATOM 2281 C CA . GLY A 1 302 ? 18.893 -17.609 -8.850 1.00 56.25 302 GLY A CA 1
ATOM 2282 C C . GLY A 1 302 ? 18.171 -17.958 -7.547 1.00 56.25 302 GLY A C 1
ATOM 2283 O O . GLY A 1 302 ? 18.642 -18.792 -6.765 1.00 56.25 302 GLY A O 1
ATOM 2284 N N . ALA A 1 303 ? 17.024 -17.308 -7.334 1.00 60.34 303 ALA A N 1
ATOM 2285 C CA . ALA A 1 303 ? 16.098 -17.675 -6.271 1.00 60.34 303 ALA A CA 1
ATOM 2286 C C . ALA A 1 303 ? 15.653 -19.133 -6.462 1.00 60.34 303 ALA A C 1
ATOM 2288 O O . ALA A 1 303 ? 15.425 -19.574 -7.592 1.00 60.34 303 ALA A O 1
ATOM 2289 N N . ASN A 1 304 ? 15.568 -19.873 -5.363 1.00 60.19 304 ASN A N 1
ATOM 2290 C CA . ASN A 1 304 ? 15.132 -21.270 -5.330 1.00 60.19 304 ASN A CA 1
ATOM 2291 C C . ASN A 1 304 ? 13.882 -21.417 -4.447 1.00 60.19 304 ASN A C 1
ATOM 2293 O O . ASN A 1 304 ? 13.432 -20.444 -3.850 1.00 60.19 304 ASN A O 1
ATOM 2297 N N . ASP A 1 305 ? 13.350 -22.629 -4.311 1.00 62.03 305 ASP A N 1
ATOM 2298 C CA . ASP A 1 305 ? 12.164 -22.923 -3.502 1.00 62.03 305 ASP A CA 1
ATOM 2299 C C . ASP A 1 305 ? 12.255 -22.348 -2.074 1.00 62.03 305 ASP A C 1
ATOM 2301 O O . ASP A 1 305 ? 11.244 -21.918 -1.529 1.00 62.03 305 ASP A O 1
ATOM 2305 N N . LEU A 1 306 ? 13.440 -22.282 -1.448 1.00 63.72 306 LEU A N 1
ATOM 2306 C CA . LEU A 1 306 ? 13.626 -21.707 -0.102 1.00 63.72 306 LEU A CA 1
ATOM 2307 C C . LEU A 1 306 ? 13.587 -20.170 -0.077 1.00 63.72 306 LEU A C 1
ATOM 2309 O O . LEU A 1 306 ? 13.387 -19.585 0.987 1.00 63.72 306 LEU A O 1
ATOM 2313 N N . ASP A 1 307 ? 13.767 -19.519 -1.226 1.00 73.19 307 ASP A N 1
ATOM 2314 C CA . ASP A 1 307 ? 13.610 -18.075 -1.378 1.00 73.19 307 ASP A CA 1
ATOM 2315 C C . ASP A 1 307 ? 12.156 -17.655 -1.577 1.00 73.19 307 ASP A C 1
ATOM 2317 O O . ASP A 1 307 ? 11.835 -16.520 -1.239 1.00 73.19 307 ASP A O 1
ATOM 2321 N N . GLU A 1 308 ? 11.282 -18.520 -2.094 1.00 85.94 308 GLU A N 1
ATOM 2322 C CA . GLU A 1 308 ? 9.865 -18.202 -2.322 1.00 85.94 308 GLU A CA 1
ATOM 2323 C C . GLU A 1 308 ? 9.128 -17.825 -1.028 1.00 85.94 308 GLU A C 1
ATOM 2325 O O . GLU A 1 308 ? 9.203 -18.539 -0.020 1.00 85.94 308 GLU A O 1
ATOM 2330 N N . TYR A 1 309 ? 8.367 -16.728 -1.072 1.00 92.19 309 TYR A N 1
ATOM 2331 C CA . TYR A 1 309 ? 7.402 -16.388 -0.034 1.00 92.19 309 TYR A CA 1
ATOM 2332 C C . TYR A 1 309 ? 6.249 -17.397 -0.073 1.00 92.19 309 TYR A C 1
ATOM 2334 O O . TYR A 1 309 ? 5.765 -17.768 -1.145 1.00 92.19 309 TYR A O 1
ATOM 2342 N N . ARG A 1 310 ? 5.789 -17.827 1.101 1.00 95.00 310 ARG A N 1
ATOM 2343 C CA . ARG A 1 310 ? 4.644 -18.728 1.278 1.00 95.00 310 ARG A CA 1
ATOM 2344 C C . ARG A 1 310 ? 3.746 -18.223 2.392 1.00 95.00 310 ARG A C 1
ATOM 2346 O O . ARG A 1 310 ? 4.234 -17.763 3.421 1.00 95.00 310 ARG A O 1
ATOM 2353 N N . GLN A 1 311 ? 2.444 -18.346 2.194 1.00 94.88 311 GLN A N 1
ATOM 2354 C CA . GLN A 1 311 ? 1.441 -18.060 3.207 1.00 94.88 311 GLN A CA 1
ATOM 2355 C C . GLN A 1 311 ? 1.508 -19.064 4.363 1.00 94.88 311 GLN A C 1
ATOM 2357 O O . GLN A 1 311 ? 1.786 -20.247 4.150 1.00 94.88 311 GLN A O 1
ATOM 2362 N N . THR A 1 312 ? 1.229 -18.607 5.584 1.00 92.81 312 THR A N 1
ATOM 2363 C CA . THR A 1 312 ? 1.062 -19.487 6.756 1.00 92.81 312 THR A CA 1
ATOM 2364 C C . THR A 1 312 ? -0.397 -19.875 7.016 1.00 92.81 312 THR A C 1
ATOM 2366 O O . THR A 1 312 ? -0.640 -20.812 7.775 1.00 92.81 312 THR A O 1
ATOM 2369 N N . GLY A 1 313 ? -1.351 -19.210 6.355 1.00 92.50 313 GLY A N 1
ATOM 2370 C CA . GLY A 1 313 ? -2.783 -19.494 6.431 1.00 92.50 313 GLY A CA 1
ATOM 2371 C C . GLY A 1 313 ? -3.507 -19.241 5.105 1.00 92.50 313 GLY A C 1
ATOM 2372 O O . GLY A 1 313 ? -3.296 -19.954 4.123 1.00 92.50 313 GLY A O 1
ATOM 2373 N N . HIS A 1 314 ? -4.395 -18.253 5.101 1.00 93.94 314 HIS A N 1
ATOM 2374 C CA . HIS A 1 314 ? -5.297 -17.886 4.012 1.00 93.94 314 HIS A CA 1
ATOM 2375 C C . HIS A 1 314 ? -4.793 -16.767 3.086 1.00 93.94 314 HIS A C 1
ATOM 2377 O O . HIS A 1 314 ? -5.383 -16.602 2.017 1.00 93.94 314 HIS A O 1
ATOM 2383 N N . ALA A 1 315 ? -3.742 -16.021 3.451 1.00 96.19 315 ALA A N 1
ATOM 2384 C CA . ALA A 1 315 ? -3.191 -14.957 2.602 1.00 96.19 315 ALA A CA 1
ATOM 2385 C C . ALA A 1 315 ? -2.848 -15.458 1.182 1.00 96.19 315 ALA A C 1
ATOM 2387 O O . ALA A 1 315 ? -2.232 -16.513 1.007 1.00 96.19 315 ALA A O 1
ATOM 2388 N N . VAL A 1 316 ? -3.214 -14.692 0.153 1.00 97.00 316 VAL A N 1
ATOM 2389 C CA . VAL A 1 316 ? -2.852 -14.997 -1.239 1.00 97.00 316 VAL A CA 1
ATOM 2390 C C . VAL A 1 316 ? -1.421 -14.520 -1.490 1.00 97.00 316 VAL A C 1
ATOM 2392 O O . VAL A 1 316 ? -1.104 -13.365 -1.222 1.00 97.00 316 VAL A O 1
ATOM 2395 N N . VAL A 1 317 ? -0.534 -15.388 -1.987 1.00 96.56 317 VAL A N 1
ATOM 2396 C CA . VAL A 1 317 ? 0.893 -15.065 -2.175 1.00 96.56 317 VAL A CA 1
ATOM 2397 C C . VAL A 1 317 ? 1.336 -15.318 -3.613 1.00 96.56 317 VAL A C 1
ATOM 2399 O O . VAL A 1 317 ? 1.243 -16.433 -4.126 1.00 96.56 317 VAL A O 1
ATOM 2402 N N . HIS A 1 318 ? 1.880 -14.276 -4.238 1.00 93.88 318 HIS A N 1
ATOM 2403 C CA . HIS A 1 318 ? 2.449 -14.281 -5.580 1.00 93.88 318 HIS A CA 1
ATOM 2404 C C . HIS A 1 318 ? 3.969 -14.092 -5.518 1.00 93.88 318 HIS A C 1
ATOM 2406 O O . HIS A 1 318 ? 4.469 -13.184 -4.854 1.00 93.88 318 HIS A O 1
ATOM 2412 N N . ASN A 1 319 ? 4.711 -14.927 -6.251 1.00 90.75 319 ASN A N 1
ATOM 2413 C CA . ASN A 1 319 ? 6.167 -14.842 -6.383 1.00 90.75 319 ASN A CA 1
ATOM 2414 C C . ASN A 1 319 ? 6.527 -14.470 -7.832 1.00 90.75 319 ASN A C 1
ATOM 2416 O O . ASN A 1 319 ? 6.301 -15.252 -8.757 1.00 90.75 319 ASN A O 1
ATOM 2420 N N . VAL A 1 320 ? 7.079 -13.273 -8.042 1.00 87.88 320 VAL A N 1
ATOM 2421 C CA . VAL A 1 320 ? 7.339 -12.697 -9.372 1.00 87.88 320 VAL A CA 1
ATOM 2422 C C . VAL A 1 320 ? 8.841 -12.618 -9.642 1.00 87.88 320 VAL A C 1
ATOM 2424 O O . VAL A 1 320 ? 9.594 -11.965 -8.921 1.00 87.88 320 VAL A O 1
ATOM 2427 N N . ASN A 1 321 ? 9.286 -13.267 -10.719 1.00 84.88 321 ASN A N 1
ATOM 2428 C CA . ASN A 1 321 ? 10.677 -13.224 -11.168 1.00 84.88 321 ASN A CA 1
ATOM 2429 C C . ASN A 1 321 ? 10.886 -12.056 -12.143 1.00 84.88 321 ASN A C 1
ATOM 2431 O O . ASN A 1 321 ? 10.417 -12.096 -13.279 1.00 84.88 321 ASN A O 1
ATOM 2435 N N . LEU A 1 322 ? 11.613 -11.033 -11.700 1.00 86.44 322 LEU A N 1
ATOM 2436 C CA . LEU A 1 322 ? 12.034 -9.888 -12.502 1.00 86.44 322 LEU A CA 1
ATOM 2437 C C . LEU A 1 322 ? 13.229 -10.245 -13.415 1.00 86.44 322 LEU A C 1
ATOM 2439 O O . LEU A 1 322 ? 14.003 -11.159 -13.100 1.00 86.44 322 LEU A O 1
ATOM 2443 N N . PRO A 1 323 ? 13.420 -9.521 -14.537 1.00 84.94 323 PRO A N 1
ATOM 2444 C CA . PRO A 1 323 ? 14.546 -9.728 -15.444 1.00 84.94 323 PRO A CA 1
ATOM 2445 C C . PRO A 1 323 ? 15.909 -9.627 -14.747 1.00 84.94 323 PRO A C 1
ATOM 2447 O O . PRO A 1 323 ? 16.135 -8.759 -13.909 1.00 84.94 323 PRO A O 1
ATOM 2450 N N . ALA A 1 324 ? 16.858 -10.481 -15.137 1.00 81.81 324 ALA A N 1
ATOM 2451 C CA . ALA A 1 324 ? 18.192 -10.542 -14.524 1.00 81.81 324 ALA A CA 1
ATOM 2452 C C . ALA A 1 324 ? 19.071 -9.294 -14.778 1.00 81.81 324 ALA A C 1
ATOM 2454 O O . ALA A 1 324 ? 20.135 -9.167 -14.178 1.00 81.81 324 ALA A O 1
ATOM 2455 N N . ASN A 1 325 ? 18.651 -8.382 -15.663 1.00 82.44 325 ASN A N 1
ATOM 2456 C CA . ASN A 1 325 ? 19.284 -7.075 -15.867 1.00 82.44 325 ASN A CA 1
ATOM 2457 C C . ASN A 1 325 ? 18.748 -5.977 -14.930 1.00 82.44 325 ASN A C 1
ATOM 2459 O O . ASN A 1 325 ? 19.336 -4.898 -14.894 1.00 82.44 325 ASN A O 1
ATOM 2463 N N . TYR A 1 326 ? 17.656 -6.211 -14.190 1.00 86.94 326 TYR A N 1
ATOM 2464 C CA . TYR A 1 326 ? 17.133 -5.218 -13.249 1.00 86.94 326 TYR A CA 1
ATOM 2465 C C . TYR A 1 326 ? 18.117 -5.032 -12.089 1.00 86.94 326 TYR A C 1
ATOM 2467 O O . TYR A 1 326 ? 18.609 -5.994 -11.501 1.00 86.94 326 TYR A O 1
ATOM 2475 N N . ASN A 1 327 ? 18.414 -3.778 -11.748 1.00 86.19 327 ASN A N 1
ATOM 2476 C CA . ASN A 1 327 ? 19.354 -3.459 -10.681 1.00 86.19 327 ASN A CA 1
ATOM 2477 C C . ASN A 1 327 ? 18.627 -3.387 -9.334 1.00 86.19 327 ASN A C 1
ATOM 2479 O O . ASN A 1 327 ? 17.739 -2.552 -9.164 1.00 86.19 327 ASN A O 1
ATOM 2483 N N . HIS A 1 328 ? 19.065 -4.197 -8.363 1.00 86.31 328 HIS A N 1
ATOM 2484 C CA . HIS A 1 328 ? 18.527 -4.235 -7.000 1.00 86.31 328 HIS A CA 1
ATOM 2485 C C . HIS A 1 328 ? 18.278 -2.848 -6.399 1.00 86.31 328 HIS A C 1
ATOM 2487 O O . HIS A 1 328 ? 17.221 -2.626 -5.824 1.00 86.31 328 HIS A O 1
ATOM 2493 N N . VAL A 1 329 ? 19.214 -1.904 -6.532 1.00 85.44 329 VAL A N 1
ATOM 2494 C CA . VAL A 1 329 ? 19.129 -0.572 -5.902 1.00 85.44 329 VAL A CA 1
ATOM 2495 C C . VAL A 1 329 ? 18.097 0.333 -6.581 1.00 85.44 329 VAL A C 1
ATOM 2497 O O . VAL A 1 329 ? 17.605 1.267 -5.955 1.00 85.44 329 VAL A O 1
ATOM 2500 N N . PHE A 1 330 ? 17.749 0.062 -7.840 1.00 89.81 330 PHE A N 1
ATOM 2501 C CA . PHE A 1 330 ? 16.987 0.986 -8.675 1.00 89.81 330 PHE A CA 1
ATOM 2502 C C . PHE A 1 330 ? 15.622 0.470 -9.134 1.00 89.81 330 PHE A C 1
ATOM 2504 O O . PHE A 1 330 ? 14.973 1.213 -9.859 1.00 89.81 330 PHE A O 1
ATOM 2511 N N . VAL A 1 331 ? 15.144 -0.714 -8.718 1.00 92.38 331 VAL A N 1
ATOM 2512 C CA . VAL A 1 331 ? 13.835 -1.232 -9.186 1.00 92.38 331 VAL A CA 1
ATOM 2513 C C . VAL A 1 331 ? 12.673 -0.244 -8.984 1.00 92.38 331 VAL A C 1
ATOM 2515 O O . VAL A 1 331 ? 11.899 -0.074 -9.923 1.00 92.38 331 VAL A O 1
ATOM 2518 N N . PRO A 1 332 ? 12.552 0.481 -7.854 1.00 94.62 332 PRO A N 1
ATOM 2519 C CA . PRO A 1 332 ? 11.477 1.462 -7.707 1.00 94.62 332 PRO A CA 1
ATOM 2520 C C . PRO A 1 332 ? 11.676 2.778 -8.471 1.00 94.62 332 PRO A C 1
ATOM 2522 O O . PRO A 1 332 ? 10.758 3.593 -8.504 1.00 94.62 332 PRO A O 1
ATOM 2525 N N . ASN A 1 333 ? 12.822 3.007 -9.124 1.00 94.06 333 ASN A N 1
ATOM 2526 C CA . ASN A 1 333 ? 13.043 4.221 -9.910 1.00 94.06 333 ASN A CA 1
ATOM 2527 C C . ASN A 1 333 ? 12.170 4.207 -11.179 1.00 94.06 333 ASN A C 1
ATOM 2529 O O . ASN A 1 333 ? 12.540 3.624 -12.197 1.00 94.06 333 ASN A O 1
ATOM 2533 N N . THR A 1 334 ? 10.986 4.805 -11.087 1.00 95.81 334 THR A N 1
ATOM 2534 C CA . THR A 1 334 ? 9.861 4.571 -12.006 1.00 95.81 334 THR A CA 1
ATOM 2535 C C . THR A 1 334 ? 9.111 5.843 -12.399 1.00 95.81 334 THR A C 1
ATOM 2537 O O . THR A 1 334 ? 8.276 5.777 -13.295 1.00 95.81 334 THR A O 1
ATOM 2540 N N . GLU A 1 335 ? 9.431 7.004 -11.811 1.00 94.88 335 GLU A N 1
ATOM 2541 C CA . GLU A 1 335 ? 8.790 8.307 -12.073 1.00 94.88 335 GLU A CA 1
ATOM 2542 C C . GLU A 1 335 ? 8.544 8.573 -13.569 1.00 94.88 335 GLU A C 1
ATOM 2544 O O . GLU A 1 335 ? 7.424 8.871 -13.986 1.00 94.88 335 GLU A O 1
ATOM 2549 N N . LEU A 1 336 ? 9.581 8.389 -14.393 1.00 92.88 336 LEU A N 1
ATOM 2550 C CA . LEU A 1 336 ? 9.543 8.674 -15.830 1.00 92.88 336 LEU A CA 1
ATOM 2551 C C . LEU A 1 336 ? 8.536 7.803 -16.605 1.00 92.88 336 LEU A C 1
ATOM 2553 O O . LEU A 1 336 ? 8.014 8.245 -17.630 1.00 92.88 336 LEU A O 1
ATOM 2557 N N . LEU A 1 337 ? 8.208 6.607 -16.102 1.00 94.50 337 LEU A N 1
ATOM 2558 C CA . LEU A 1 337 ? 7.271 5.678 -16.744 1.00 94.50 337 LEU A CA 1
ATOM 2559 C C . LEU A 1 337 ? 5.829 6.216 -16.765 1.00 94.50 337 LEU A C 1
ATOM 2561 O O . LEU A 1 337 ? 5.044 5.823 -17.625 1.00 94.50 337 LEU A O 1
ATOM 2565 N N . ALA A 1 338 ? 5.475 7.121 -15.844 1.00 94.44 338 ALA A N 1
ATOM 2566 C CA . ALA A 1 338 ? 4.150 7.741 -15.801 1.00 94.44 338 ALA A CA 1
ATOM 2567 C C . ALA A 1 338 ? 3.980 8.889 -16.818 1.00 94.44 338 ALA A C 1
ATOM 2569 O O . ALA A 1 338 ? 2.841 9.271 -17.116 1.00 94.44 338 ALA A O 1
ATOM 2570 N N . TYR A 1 339 ? 5.088 9.442 -17.331 1.00 90.69 339 TYR A N 1
ATOM 2571 C CA . TYR A 1 339 ? 5.104 10.596 -18.238 1.00 90.69 339 TYR A CA 1
ATOM 2572 C C . TYR A 1 339 ? 5.188 10.225 -19.724 1.00 90.69 339 TYR A C 1
ATOM 2574 O O . TYR A 1 339 ? 4.737 11.013 -20.555 1.00 90.69 339 TYR A O 1
ATOM 2582 N N . ASP A 1 340 ? 5.712 9.046 -20.074 1.00 91.25 340 ASP A N 1
ATOM 2583 C CA . ASP A 1 340 ? 5.667 8.537 -21.449 1.00 91.25 340 ASP A CA 1
ATOM 2584 C C . ASP A 1 340 ? 4.313 7.853 -21.746 1.00 91.25 340 ASP A C 1
ATOM 2586 O O . ASP A 1 340 ? 3.998 6.843 -21.109 1.00 91.25 340 ASP A O 1
ATOM 2590 N N . PRO A 1 341 ? 3.499 8.341 -22.707 1.00 91.50 341 PRO A N 1
ATOM 2591 C CA . PRO A 1 341 ? 2.162 7.795 -22.948 1.00 91.50 341 PRO A CA 1
ATOM 2592 C C . PRO A 1 341 ? 2.152 6.325 -23.382 1.00 91.50 341 PRO A C 1
ATOM 2594 O O . PRO A 1 341 ? 1.281 5.574 -22.958 1.00 91.50 341 PRO A O 1
ATOM 2597 N N . GLN A 1 342 ? 3.129 5.888 -24.184 1.00 91.06 342 GLN A N 1
ATOM 2598 C CA . GLN A 1 342 ? 3.193 4.510 -24.685 1.00 91.06 342 GLN A CA 1
ATOM 2599 C C . GLN A 1 342 ? 3.514 3.516 -23.557 1.00 91.06 342 GLN A C 1
ATOM 2601 O O . GLN A 1 342 ? 2.885 2.464 -23.446 1.00 91.06 342 GLN A O 1
ATOM 2606 N N . THR A 1 343 ? 4.457 3.876 -22.686 1.00 92.62 343 THR A N 1
ATOM 2607 C CA . THR A 1 343 ? 4.802 3.133 -21.467 1.00 92.62 343 THR A CA 1
ATOM 2608 C C . THR A 1 343 ? 3.615 3.085 -20.505 1.00 92.62 343 THR A C 1
ATOM 2610 O O . THR A 1 343 ? 3.275 2.023 -19.988 1.00 92.62 343 THR A O 1
ATOM 2613 N N . ARG A 1 344 ? 2.946 4.223 -20.306 1.00 93.19 344 ARG A N 1
ATOM 2614 C CA . ARG A 1 344 ? 1.765 4.373 -19.450 1.00 93.19 344 ARG A CA 1
ATOM 2615 C C . ARG A 1 344 ? 0.580 3.522 -19.917 1.00 93.19 344 ARG A C 1
ATOM 2617 O O . ARG A 1 344 ? -0.050 2.857 -19.093 1.00 93.19 344 ARG A O 1
ATOM 2624 N N . ASP A 1 345 ? 0.287 3.511 -21.215 1.00 90.88 345 ASP A N 1
ATOM 2625 C CA . ASP A 1 345 ? -0.772 2.682 -21.800 1.00 90.88 345 ASP A CA 1
ATOM 2626 C C . ASP A 1 345 ? -0.442 1.188 -21.668 1.00 90.88 345 ASP A C 1
ATOM 2628 O O . ASP A 1 345 ? -1.303 0.405 -21.261 1.00 90.88 345 ASP A O 1
ATOM 2632 N N . TRP A 1 346 ? 0.818 0.796 -21.906 1.00 92.19 346 TRP A N 1
ATOM 2633 C CA . TRP A 1 346 ? 1.289 -0.576 -21.678 1.00 92.19 346 TRP A CA 1
ATOM 2634 C C . TRP A 1 346 ? 1.100 -0.994 -20.211 1.00 92.19 346 TRP A C 1
ATOM 2636 O O . TRP A 1 346 ? 0.437 -1.997 -19.947 1.00 92.19 346 TRP A O 1
ATOM 2646 N N . ILE A 1 347 ? 1.568 -0.177 -19.257 1.00 93.38 347 ILE A N 1
ATOM 2647 C CA . ILE A 1 347 ? 1.391 -0.372 -17.805 1.00 93.38 347 ILE A CA 1
ATOM 2648 C C . ILE A 1 347 ? -0.091 -0.519 -17.434 1.00 93.38 347 ILE A C 1
ATOM 2650 O O . ILE A 1 347 ? -0.453 -1.404 -16.661 1.00 93.38 347 ILE A O 1
ATOM 2654 N N . ASN A 1 348 ? -0.968 0.329 -17.976 1.00 90.81 348 ASN A N 1
ATOM 2655 C CA . ASN A 1 348 ? -2.400 0.273 -17.683 1.00 90.81 348 ASN A CA 1
ATOM 2656 C C . ASN A 1 348 ? -3.099 -0.954 -18.290 1.00 90.81 348 ASN A C 1
ATOM 2658 O O . ASN A 1 348 ? -4.114 -1.381 -17.740 1.00 90.81 348 ASN A O 1
ATOM 2662 N N . SER A 1 349 ? -2.566 -1.507 -19.386 1.00 86.56 349 SER A N 1
ATOM 2663 C CA . SER A 1 349 ? -3.061 -2.724 -20.045 1.00 86.56 349 SER A CA 1
ATOM 2664 C C . SER A 1 349 ? -2.559 -4.036 -19.424 1.00 86.56 349 SER A C 1
ATOM 2666 O O . SER A 1 349 ? -3.074 -5.104 -19.757 1.00 86.56 349 SER A O 1
ATOM 2668 N N . HIS A 1 350 ? -1.556 -3.975 -18.542 1.00 81.12 350 HIS A N 1
ATOM 2669 C CA . HIS A 1 350 ? -0.908 -5.156 -17.980 1.00 81.12 350 HIS A CA 1
ATOM 2670 C C . HIS A 1 350 ? -1.718 -5.780 -16.827 1.00 81.12 350 HIS A C 1
ATOM 2672 O O . HIS A 1 350 ? -2.243 -5.072 -15.966 1.00 81.12 350 HIS A O 1
ATOM 2678 N N . GLY A 1 351 ? -1.798 -7.114 -16.816 1.00 71.44 351 GLY A N 1
ATOM 2679 C CA . GLY A 1 351 ? -2.314 -7.918 -15.699 1.00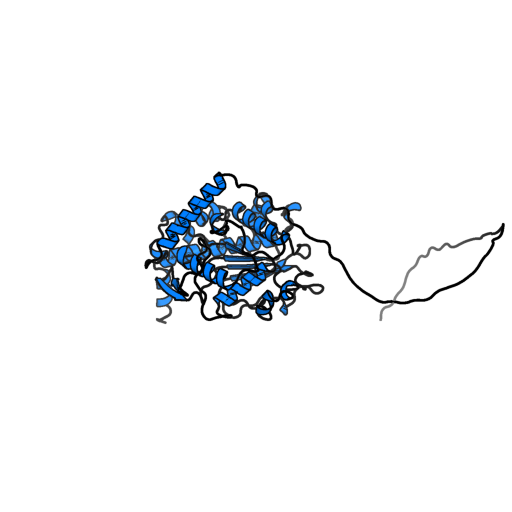 71.44 351 GLY A CA 1
ATOM 2680 C C . GLY A 1 351 ? -1.183 -8.501 -14.843 1.00 71.44 351 GLY A C 1
ATOM 2681 O O . GLY A 1 351 ? -0.020 -8.185 -15.055 1.00 71.44 351 GLY A O 1
ATOM 2682 N N . MET A 1 352 ? -1.485 -9.430 -13.933 1.00 62.28 352 MET A N 1
ATOM 2683 C CA . MET A 1 352 ? -0.481 -10.062 -13.047 1.00 62.28 352 MET A CA 1
ATOM 2684 C C . MET A 1 352 ? 0.492 -11.049 -13.743 1.00 62.28 352 MET A C 1
ATOM 2686 O O . MET A 1 352 ? 1.239 -11.765 -13.073 1.00 62.28 352 MET A O 1
ATOM 2690 N N . GLU A 1 353 ? 0.484 -11.163 -15.076 1.00 60.41 353 GLU A N 1
ATOM 2691 C CA . GLU A 1 353 ? 1.290 -12.164 -15.785 1.00 60.41 353 GLU A CA 1
ATOM 2692 C C . GLU A 1 353 ? 2.779 -11.784 -15.834 1.00 60.41 353 GLU A C 1
ATOM 2694 O O . GLU A 1 353 ? 3.233 -11.049 -16.709 1.00 60.41 353 GLU A O 1
ATOM 2699 N N . ALA A 1 354 ? 3.571 -12.395 -14.945 1.00 50.97 354 ALA A N 1
ATOM 2700 C CA . ALA A 1 354 ? 5.025 -12.230 -14.784 1.00 50.97 354 ALA A CA 1
ATOM 2701 C C . ALA A 1 354 ? 5.908 -12.541 -16.025 1.00 50.97 354 ALA A C 1
ATOM 2703 O O . ALA A 1 354 ? 7.132 -12.622 -15.912 1.00 50.97 354 ALA A O 1
ATOM 2704 N N . LYS A 1 355 ? 5.318 -12.748 -17.207 1.00 58.62 355 LYS A N 1
ATOM 2705 C CA . LYS A 1 355 ? 5.992 -12.929 -18.503 1.00 58.62 355 LYS A CA 1
ATOM 2706 C C . LYS A 1 355 ? 5.407 -11.992 -19.563 1.00 58.62 355 LYS A C 1
ATOM 2708 O O . LYS A 1 355 ? 5.046 -12.422 -20.655 1.00 58.62 355 LYS A O 1
ATOM 2713 N N . ALA A 1 356 ? 5.327 -10.709 -19.228 1.00 66.06 356 ALA A N 1
ATOM 2714 C CA . ALA A 1 356 ? 4.975 -9.665 -20.178 1.00 66.06 356 ALA A CA 1
ATOM 2715 C C . ALA A 1 356 ? 5.956 -9.633 -21.362 1.00 66.06 356 ALA A C 1
ATOM 2717 O O . ALA A 1 356 ? 7.172 -9.680 -21.159 1.00 66.06 356 ALA A O 1
ATOM 2718 N N . ASP A 1 357 ? 5.445 -9.469 -22.585 1.00 72.44 357 ASP A N 1
ATOM 2719 C CA . ASP A 1 357 ? 6.291 -9.035 -23.694 1.00 72.44 357 ASP A CA 1
ATOM 2720 C C . ASP A 1 357 ? 6.507 -7.516 -23.610 1.00 72.44 357 ASP A C 1
ATOM 2722 O O . ASP A 1 357 ? 5.587 -6.718 -23.813 1.00 72.44 357 ASP A O 1
ATOM 2726 N N . THR A 1 358 ? 7.742 -7.119 -23.308 1.00 79.62 358 THR A N 1
ATOM 2727 C CA . THR A 1 358 ? 8.174 -5.717 -23.264 1.00 79.62 358 THR A CA 1
ATOM 2728 C C . THR A 1 358 ? 8.676 -5.208 -24.619 1.00 79.62 358 THR A C 1
ATOM 2730 O O . THR A 1 358 ? 9.158 -4.079 -24.693 1.00 79.62 358 THR A O 1
ATOM 2733 N N . SER A 1 359 ? 8.560 -5.979 -25.712 1.00 79.56 359 SER A N 1
ATOM 2734 C CA . SER A 1 359 ? 8.983 -5.559 -27.062 1.00 79.56 359 SER A CA 1
ATOM 2735 C C . SER A 1 359 ? 8.355 -4.234 -27.515 1.00 79.56 359 SER A C 1
ATOM 2737 O O . SER A 1 359 ? 9.013 -3.446 -28.194 1.00 79.56 359 SER A O 1
ATOM 2739 N N . SER A 1 360 ? 7.115 -3.978 -27.089 1.00 79.75 360 SER A N 1
ATOM 2740 C CA . SER A 1 360 ? 6.318 -2.780 -27.380 1.00 79.75 360 SER A CA 1
ATOM 2741 C C . SER A 1 360 ? 6.567 -1.595 -26.436 1.00 79.75 360 SER A C 1
ATOM 2743 O O . SER A 1 360 ? 6.047 -0.507 -26.686 1.00 79.75 360 SER A O 1
ATOM 2745 N N . VAL A 1 361 ? 7.369 -1.764 -25.382 1.00 84.50 361 VAL A N 1
ATOM 2746 C CA . VAL A 1 361 ? 7.790 -0.674 -24.487 1.00 84.50 361 VAL A CA 1
ATOM 2747 C C . VAL A 1 361 ? 8.987 0.058 -25.121 1.00 84.50 361 VAL A C 1
ATOM 2749 O O . VAL A 1 361 ? 9.857 -0.608 -25.687 1.00 84.50 361 VAL A O 1
ATOM 2752 N N . PRO A 1 362 ? 9.093 1.400 -25.054 1.00 83.81 362 PRO A N 1
ATOM 2753 C CA . PRO A 1 362 ? 10.295 2.122 -25.485 1.00 83.81 362 PRO A CA 1
ATOM 2754 C C . PRO A 1 362 ? 11.547 1.654 -24.727 1.00 83.81 362 PRO A C 1
ATOM 2756 O O . PRO A 1 362 ? 11.474 1.419 -23.526 1.00 83.81 362 PRO A O 1
ATOM 2759 N N . ASP A 1 363 ? 12.712 1.547 -25.380 1.00 82.56 363 ASP A N 1
ATOM 2760 C CA . ASP A 1 363 ? 13.929 0.997 -24.742 1.00 82.56 363 ASP A CA 1
ATOM 2761 C C . ASP A 1 363 ? 14.332 1.734 -23.452 1.00 82.56 363 ASP A C 1
ATOM 2763 O O . ASP A 1 363 ? 14.671 1.092 -22.462 1.00 82.56 363 ASP A O 1
ATOM 2767 N N . ALA A 1 364 ? 14.206 3.067 -23.430 1.00 77.94 364 ALA A N 1
ATOM 2768 C CA . ALA A 1 364 ? 14.469 3.905 -22.253 1.00 77.94 364 ALA A CA 1
ATOM 2769 C C . ALA A 1 364 ? 13.506 3.659 -21.069 1.00 77.94 364 ALA A C 1
ATOM 2771 O O . ALA A 1 364 ? 13.778 4.110 -19.960 1.00 77.94 364 ALA A O 1
ATOM 2772 N N . SER A 1 365 ? 12.408 2.938 -21.308 1.00 82.88 365 SER A N 1
ATOM 2773 C CA . SER A 1 365 ? 11.387 2.566 -20.329 1.00 82.88 365 SER A CA 1
ATOM 2774 C C . SER A 1 365 ? 11.370 1.063 -20.015 1.00 82.88 365 SER A C 1
ATOM 2776 O O . SER A 1 365 ? 10.494 0.631 -19.281 1.00 82.88 365 SER A O 1
ATOM 2778 N N . LYS A 1 366 ? 12.265 0.225 -20.567 1.00 83.88 366 LYS A N 1
ATOM 2779 C CA . LYS A 1 366 ? 12.233 -1.241 -20.324 1.00 83.88 366 LYS A CA 1
ATOM 2780 C C . LYS A 1 366 ? 12.768 -1.645 -18.952 1.00 83.88 366 LYS A C 1
ATOM 2782 O O . LYS A 1 366 ? 12.367 -2.682 -18.406 1.00 83.88 366 LYS A O 1
ATOM 2787 N N . ASP A 1 367 ? 13.656 -0.833 -18.395 1.00 83.69 367 ASP A N 1
ATOM 2788 C CA . ASP A 1 367 ? 14.083 -0.973 -17.011 1.00 83.69 367 ASP A CA 1
ATOM 2789 C C . ASP A 1 367 ? 12.896 -0.681 -16.081 1.00 83.69 367 ASP A C 1
ATOM 2791 O O . ASP A 1 367 ? 12.105 0.231 -16.310 1.00 83.69 367 ASP A O 1
ATOM 2795 N N . ASN A 1 368 ? 12.757 -1.495 -15.035 1.00 89.62 368 ASN A N 1
ATOM 2796 C CA . ASN A 1 368 ? 11.759 -1.394 -13.961 1.00 89.62 368 ASN A CA 1
ATOM 2797 C C . ASN A 1 368 ? 10.268 -1.565 -14.332 1.00 89.62 368 ASN A C 1
ATOM 2799 O O . ASN A 1 368 ? 9.474 -1.911 -13.454 1.00 89.62 368 ASN A O 1
ATOM 2803 N N . VAL A 1 369 ? 9.868 -1.400 -15.598 1.00 92.06 369 VAL A N 1
ATOM 2804 C CA . VAL A 1 369 ? 8.454 -1.386 -16.033 1.00 92.06 369 VAL A CA 1
ATOM 2805 C C . VAL A 1 369 ? 7.631 -2.606 -15.623 1.00 92.06 369 VAL A C 1
ATOM 2807 O O . VAL A 1 369 ? 6.464 -2.445 -15.278 1.00 92.06 369 VAL A O 1
ATOM 2810 N N . LEU A 1 370 ? 8.212 -3.813 -15.587 1.00 91.19 370 LEU A N 1
ATOM 2811 C CA . LEU A 1 370 ? 7.475 -5.015 -15.177 1.00 91.19 370 LEU A CA 1
ATOM 2812 C C . LEU A 1 370 ? 7.082 -4.959 -13.693 1.00 91.19 370 LEU A C 1
ATOM 2814 O O . LEU A 1 370 ? 5.977 -5.350 -13.329 1.00 91.19 370 LEU A O 1
ATOM 2818 N N . TRP A 1 371 ? 7.970 -4.441 -12.840 1.00 93.50 371 TRP A N 1
ATOM 2819 C CA . TRP A 1 371 ? 7.672 -4.245 -11.421 1.00 93.50 371 TRP A CA 1
ATOM 2820 C C . TRP A 1 371 ? 6.615 -3.151 -11.241 1.00 93.50 371 TRP A C 1
ATOM 2822 O O . TRP A 1 371 ? 5.609 -3.375 -10.572 1.00 93.50 371 TRP A O 1
ATOM 2832 N N . ALA A 1 372 ? 6.797 -2.009 -11.913 1.00 95.44 372 ALA A N 1
ATOM 2833 C CA . ALA A 1 372 ? 5.853 -0.893 -11.868 1.00 95.44 372 ALA A CA 1
ATOM 2834 C C . ALA A 1 372 ? 4.441 -1.306 -12.318 1.00 95.44 372 ALA A C 1
ATOM 2836 O O . ALA A 1 372 ? 3.456 -0.923 -11.690 1.00 95.44 372 ALA A O 1
ATOM 2837 N N . ALA A 1 373 ? 4.340 -2.117 -13.376 1.00 94.69 373 ALA A N 1
ATOM 2838 C CA . ALA A 1 373 ? 3.074 -2.565 -13.940 1.00 94.69 373 ALA A CA 1
ATOM 2839 C C . ALA A 1 373 ? 2.324 -3.549 -13.029 1.00 94.69 373 ALA A C 1
ATOM 2841 O O . ALA A 1 373 ? 1.141 -3.336 -12.772 1.00 94.69 373 ALA A O 1
ATOM 2842 N N . VAL A 1 374 ? 2.997 -4.577 -12.495 1.00 94.06 374 VAL A N 1
ATOM 2843 C CA . VAL A 1 374 ? 2.360 -5.540 -11.575 1.00 94.06 374 VAL A CA 1
ATOM 2844 C C . VAL A 1 374 ? 1.948 -4.855 -10.267 1.00 94.06 374 VAL A C 1
ATOM 2846 O O . VAL A 1 374 ? 0.819 -5.022 -9.816 1.00 94.06 374 VAL A O 1
ATOM 2849 N N . VAL A 1 375 ? 2.803 -4.007 -9.685 1.00 96.38 375 VAL A N 1
ATOM 2850 C CA . VAL A 1 375 ? 2.441 -3.285 -8.452 1.00 96.38 375 VAL A CA 1
ATOM 2851 C C . VAL A 1 375 ? 1.305 -2.279 -8.700 1.00 96.38 375 VAL A C 1
ATOM 2853 O O . VAL A 1 375 ? 0.413 -2.152 -7.865 1.00 96.38 375 VAL A O 1
ATOM 2856 N N . TRP A 1 376 ? 1.267 -1.599 -9.854 1.00 97.56 376 TRP A N 1
ATOM 2857 C CA . TRP A 1 376 ? 0.151 -0.710 -10.210 1.00 97.56 376 TRP A CA 1
ATOM 2858 C C . TRP A 1 376 ? -1.162 -1.461 -10.471 1.00 97.56 376 TRP A C 1
ATOM 2860 O O . TRP A 1 376 ? -2.230 -0.965 -10.106 1.00 97.56 376 TRP A O 1
ATOM 2870 N N . HIS A 1 377 ? -1.106 -2.652 -11.071 1.00 96.44 377 HIS A N 1
ATOM 2871 C CA . HIS A 1 377 ? -2.264 -3.532 -11.218 1.00 96.44 377 HIS A CA 1
ATOM 2872 C C . HIS A 1 377 ? -2.900 -3.831 -9.851 1.00 96.44 377 HIS A C 1
ATOM 2874 O O . HIS A 1 377 ? -4.073 -3.521 -9.627 1.00 96.44 377 HIS A O 1
ATOM 2880 N N . ASP A 1 378 ? -2.099 -4.340 -8.917 1.00 96.81 378 ASP A N 1
ATOM 2881 C CA . ASP A 1 378 ? -2.576 -4.786 -7.608 1.00 96.81 378 ASP A CA 1
ATOM 2882 C C . ASP A 1 378 ? -3.056 -3.608 -6.734 1.00 96.81 378 ASP A C 1
ATOM 2884 O O . ASP A 1 378 ? -4.076 -3.714 -6.051 1.00 96.81 378 ASP A O 1
ATOM 2888 N N . ILE A 1 379 ? -2.404 -2.440 -6.827 1.00 98.44 379 ILE A N 1
ATOM 2889 C CA . ILE A 1 379 ? -2.869 -1.190 -6.196 1.00 98.44 379 ILE A CA 1
ATOM 2890 C C . ILE A 1 379 ? -4.285 -0.826 -6.657 1.00 98.44 379 ILE A C 1
ATOM 2892 O O . ILE A 1 379 ? -5.149 -0.526 -5.830 1.00 98.44 379 ILE A O 1
ATOM 2896 N N . LYS A 1 380 ? -4.549 -0.854 -7.972 1.00 98.19 380 LYS A N 1
ATOM 2897 C CA . LYS A 1 380 ? -5.880 -0.542 -8.521 1.00 98.19 380 LYS A CA 1
ATOM 2898 C C . LYS A 1 380 ? -6.933 -1.554 -8.054 1.00 98.19 380 LYS A C 1
ATOM 2900 O O . LYS A 1 380 ? -8.036 -1.154 -7.672 1.00 98.19 380 LYS A O 1
ATOM 2905 N N . LYS A 1 381 ? -6.578 -2.842 -8.057 1.00 98.06 381 LYS A N 1
ATOM 2906 C CA . LYS A 1 381 ? -7.410 -3.958 -7.585 1.00 98.06 381 LYS A CA 1
ATOM 2907 C C . LYS A 1 381 ? -7.828 -3.766 -6.127 1.00 98.06 381 LYS A C 1
ATOM 2909 O O . LYS A 1 381 ? -9.023 -3.733 -5.835 1.00 98.06 381 LYS A O 1
ATOM 2914 N N . HIS A 1 382 ? -6.875 -3.551 -5.220 1.00 98.56 382 HIS A N 1
ATOM 2915 C CA . HIS A 1 382 ? -7.158 -3.408 -3.785 1.00 98.56 382 HIS A CA 1
ATOM 2916 C C . HIS A 1 382 ? -7.844 -2.097 -3.417 1.00 98.56 382 HIS A C 1
ATOM 2918 O O . HIS A 1 382 ? -8.732 -2.096 -2.564 1.00 98.56 382 HIS A O 1
ATOM 2924 N N . TRP A 1 383 ? -7.542 -1.005 -4.123 1.00 98.56 383 TRP A N 1
ATOM 2925 C CA . TRP A 1 383 ? -8.314 0.236 -4.025 1.00 98.56 383 TRP A CA 1
ATOM 2926 C C . TRP A 1 383 ? -9.791 0.006 -4.378 1.00 98.56 383 TRP A C 1
ATOM 2928 O O . TRP A 1 383 ? -10.678 0.401 -3.618 1.00 98.56 383 TRP A O 1
ATOM 2938 N N . CYS A 1 384 ? -10.070 -0.699 -5.480 1.00 98.69 384 CYS A N 1
ATOM 2939 C CA . CYS A 1 384 ? -11.434 -1.053 -5.861 1.00 98.69 384 CYS A CA 1
ATOM 2940 C C . CYS A 1 384 ? -12.111 -1.962 -4.819 1.00 98.69 384 CYS A C 1
ATOM 2942 O O . CYS A 1 384 ? -13.222 -1.659 -4.375 1.00 98.69 384 CYS A O 1
ATOM 2944 N N . LEU A 1 385 ? -11.440 -3.036 -4.385 1.00 98.62 385 LEU A N 1
ATOM 2945 C CA . LEU A 1 385 ? -11.970 -3.989 -3.403 1.00 98.62 385 LEU A CA 1
ATOM 2946 C C . LEU A 1 385 ? -12.334 -3.311 -2.076 1.00 98.62 385 LEU A C 1
ATOM 2948 O O . LEU A 1 385 ? -13.451 -3.494 -1.589 1.00 98.62 385 LEU A O 1
ATOM 2952 N N . GLU A 1 386 ? -11.443 -2.497 -1.508 1.00 98.31 386 GLU A N 1
ATOM 2953 C CA . GLU A 1 386 ? -11.688 -1.806 -0.238 1.00 98.31 386 GLU A CA 1
ATOM 2954 C C . GLU A 1 386 ? -12.793 -0.744 -0.352 1.00 98.31 386 GLU A C 1
ATOM 2956 O O . GLU A 1 386 ? -13.681 -0.691 0.505 1.00 98.31 386 GLU A O 1
ATOM 2961 N N . ALA A 1 387 ? -12.821 0.040 -1.437 1.00 97.38 387 ALA A N 1
ATOM 2962 C CA . ALA A 1 387 ? -13.893 1.007 -1.676 1.00 97.38 387 ALA A CA 1
ATOM 2963 C C . ALA A 1 387 ? -15.263 0.315 -1.824 1.00 97.38 387 ALA A C 1
ATOM 2965 O O . ALA A 1 387 ? -16.252 0.740 -1.219 1.00 97.38 387 ALA A O 1
ATOM 2966 N N . GLN A 1 388 ? -15.330 -0.801 -2.561 1.00 97.62 388 GLN A N 1
ATOM 2967 C CA . GLN A 1 388 ? -16.547 -1.608 -2.658 1.00 97.62 388 GLN A CA 1
ATOM 2968 C C . GLN A 1 388 ? -16.932 -2.249 -1.312 1.00 97.62 388 GLN A C 1
ATOM 2970 O O . GLN A 1 388 ? -18.121 -2.304 -0.989 1.00 97.62 388 GLN A O 1
ATOM 2975 N N . ARG A 1 389 ? -15.961 -2.722 -0.515 1.00 96.56 389 ARG A N 1
ATOM 2976 C CA . ARG A 1 389 ? -16.175 -3.329 0.813 1.00 96.56 389 ARG A CA 1
ATOM 2977 C C . ARG A 1 389 ? -16.847 -2.344 1.769 1.00 96.56 389 ARG A C 1
ATOM 2979 O O . ARG A 1 389 ? -17.873 -2.679 2.363 1.00 96.56 389 ARG A O 1
ATOM 2986 N N . LEU A 1 390 ? -16.336 -1.115 1.840 1.00 94.62 390 LEU A N 1
ATOM 2987 C CA . LEU A 1 390 ? -16.874 -0.044 2.680 1.00 94.62 390 LEU A CA 1
ATOM 2988 C C . LEU A 1 390 ? -18.299 0.371 2.259 1.00 94.62 390 LEU A C 1
ATOM 2990 O O . LEU A 1 390 ? -19.192 0.480 3.105 1.00 94.62 390 LEU A O 1
ATOM 2994 N N . ILE A 1 391 ? -18.563 0.506 0.952 1.00 93.94 391 ILE A N 1
ATOM 2995 C CA . ILE A 1 391 ? -19.911 0.818 0.439 1.00 93.94 391 ILE A CA 1
ATOM 2996 C C . ILE A 1 391 ? -20.901 -0.324 0.747 1.00 93.94 391 ILE A C 1
ATOM 2998 O O . ILE A 1 391 ? -22.002 -0.061 1.240 1.00 93.94 391 ILE A O 1
ATOM 3002 N N . ARG A 1 392 ? -20.515 -1.592 0.523 1.00 93.44 392 ARG A N 1
ATOM 3003 C CA . ARG A 1 392 ? -21.348 -2.784 0.804 1.00 93.44 392 ARG A CA 1
ATOM 3004 C C . ARG A 1 392 ? -21.654 -2.963 2.296 1.00 93.44 392 ARG A C 1
ATOM 3006 O O . ARG A 1 392 ? -22.752 -3.413 2.631 1.00 93.44 392 ARG A O 1
ATOM 3013 N N . ALA A 1 393 ? -20.720 -2.602 3.180 1.00 90.31 393 ALA A N 1
ATOM 3014 C CA . ALA A 1 393 ? -20.924 -2.611 4.630 1.00 90.31 393 ALA A CA 1
ATOM 3015 C C . ALA A 1 393 ? -21.988 -1.583 5.049 1.00 90.31 393 ALA A C 1
ATOM 3017 O O . ALA A 1 393 ? -23.012 -1.956 5.623 1.00 90.31 393 ALA A O 1
ATOM 3018 N N . ARG A 1 394 ? -21.807 -0.312 4.660 1.00 85.44 394 ARG A N 1
ATOM 3019 C CA . ARG A 1 394 ? -22.762 0.786 4.905 1.00 85.44 394 ARG A CA 1
ATOM 3020 C C . ARG A 1 394 ? -24.166 0.486 4.376 1.00 85.44 394 ARG A C 1
ATOM 3022 O O . ARG A 1 394 ? -25.152 0.777 5.044 1.00 85.44 394 ARG A O 1
ATOM 3029 N N . SER A 1 395 ? -24.271 -0.112 3.189 1.00 79.38 395 SER A N 1
ATOM 3030 C CA . SER A 1 395 ? -25.555 -0.501 2.589 1.00 79.38 395 SER A CA 1
ATOM 3031 C C . SER A 1 395 ? -26.179 -1.770 3.195 1.00 79.38 395 SER A C 1
ATOM 3033 O O . SER A 1 395 ? -27.181 -2.255 2.675 1.00 79.38 395 SER A O 1
ATOM 3035 N N . GLY A 1 396 ? -25.602 -2.347 4.256 1.00 72.00 396 GLY A N 1
ATOM 3036 C CA . GLY A 1 396 ? -26.121 -3.531 4.955 1.00 72.00 396 GLY A CA 1
ATOM 3037 C C . GLY A 1 396 ? -25.990 -4.855 4.190 1.00 72.00 396 GLY A C 1
ATOM 3038 O O . GLY A 1 396 ? -26.181 -5.918 4.778 1.00 72.00 396 GLY A O 1
ATOM 3039 N N . GLN A 1 397 ? -25.606 -4.820 2.911 1.00 59.88 397 GLN A N 1
ATOM 3040 C CA . GLN A 1 397 ? -25.455 -5.994 2.043 1.00 59.88 397 GLN A CA 1
ATOM 3041 C C . GLN A 1 397 ? -24.390 -6.973 2.567 1.00 59.88 397 GLN A C 1
ATOM 3043 O O . GLN A 1 397 ? -24.536 -8.186 2.418 1.00 59.88 397 GLN A O 1
ATOM 3048 N N . GLY A 1 398 ? -23.373 -6.467 3.276 1.00 49.47 398 GLY A N 1
ATOM 3049 C CA . GLY A 1 398 ? -22.389 -7.296 3.985 1.00 49.47 398 GLY A CA 1
ATOM 3050 C C . GLY A 1 398 ? -22.967 -8.184 5.102 1.00 49.47 398 GLY A C 1
ATOM 3051 O O . GLY A 1 398 ? -22.315 -9.144 5.497 1.00 49.47 398 GLY A O 1
ATOM 3052 N N . ARG A 1 399 ? -24.187 -7.917 5.599 1.00 46.94 399 ARG A N 1
ATOM 3053 C CA . ARG A 1 399 ? -24.863 -8.732 6.633 1.00 46.94 399 ARG A CA 1
ATOM 3054 C C . ARG A 1 399 ? -25.836 -9.781 6.068 1.00 46.94 399 ARG A C 1
ATOM 3056 O O . ARG A 1 399 ? -26.354 -10.588 6.834 1.00 46.94 399 ARG A O 1
ATOM 3063 N N . SER A 1 400 ? -26.105 -9.790 4.758 1.00 37.47 400 SER A N 1
ATOM 3064 C CA . SER A 1 400 ? -27.080 -10.717 4.145 1.00 37.47 400 SER A CA 1
ATOM 3065 C C . SER A 1 400 ? -26.500 -12.037 3.619 1.00 37.47 400 SER A C 1
ATOM 3067 O O . SER A 1 400 ? -27.261 -12.966 3.366 1.00 37.47 400 SER A O 1
ATOM 3069 N N . SER A 1 401 ? -25.179 -12.148 3.458 1.00 38.25 401 SER A N 1
ATOM 3070 C CA . SER A 1 401 ? -24.521 -13.367 2.958 1.00 38.25 401 SER A CA 1
ATOM 3071 C C . SER A 1 401 ? -24.268 -14.415 4.049 1.00 38.25 401 SER A C 1
ATOM 3073 O O . SER A 1 401 ? -24.387 -15.610 3.789 1.00 38.25 401 SER A O 1
ATOM 3075 N N . SER A 1 402 ? -23.971 -13.989 5.280 1.00 37.41 402 SER A N 1
ATOM 3076 C CA . SER A 1 402 ? -23.644 -14.873 6.411 1.00 37.41 402 SER A CA 1
ATOM 3077 C C . SER A 1 402 ? -24.854 -15.545 7.071 1.00 37.41 402 SER A C 1
ATOM 3079 O O . SER A 1 402 ? -24.689 -16.516 7.804 1.00 37.41 402 SER A O 1
ATOM 3081 N N . SER A 1 403 ? -26.076 -15.070 6.811 1.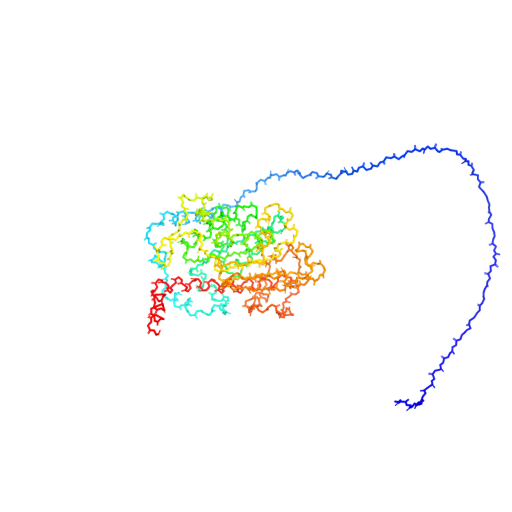00 32.84 403 SER A N 1
ATOM 3082 C CA . SER A 1 403 ? -27.307 -15.650 7.367 1.00 32.84 403 SER A CA 1
ATOM 3083 C C . SER A 1 403 ? -27.904 -16.778 6.517 1.00 32.84 403 SER A C 1
ATOM 3085 O O . SER A 1 403 ? -28.644 -17.601 7.049 1.00 32.84 403 SER A O 1
ATOM 3087 N N . GLN A 1 404 ? -27.563 -16.872 5.224 1.00 33.16 404 GLN A N 1
ATOM 3088 C CA . GLN A 1 404 ? -28.062 -17.939 4.341 1.00 33.16 404 GLN A CA 1
ATOM 3089 C C . GLN A 1 404 ? -27.234 -19.234 4.393 1.00 33.16 404 GLN A C 1
ATOM 3091 O O . GLN A 1 404 ? -27.752 -20.295 4.045 1.00 33.16 404 GLN A O 1
ATOM 3096 N N . SER A 1 405 ? -25.980 -19.182 4.854 1.00 35.44 405 SER A N 1
ATOM 3097 C CA . SER A 1 405 ? -25.137 -20.370 5.066 1.00 35.44 405 SER A CA 1
ATOM 3098 C C . SER A 1 405 ? -25.450 -21.124 6.366 1.00 35.44 405 SER A C 1
ATOM 3100 O O . SER A 1 405 ? -25.067 -22.280 6.500 1.00 35.44 405 SER A O 1
ATOM 3102 N N . ALA A 1 406 ? -26.180 -20.509 7.303 1.00 36.75 406 ALA A N 1
ATOM 3103 C CA . ALA A 1 406 ? -26.571 -21.104 8.586 1.00 36.75 406 ALA A CA 1
ATOM 3104 C C . ALA A 1 406 ? -27.935 -21.837 8.558 1.00 36.75 406 ALA A C 1
ATOM 3106 O O . ALA A 1 406 ? -28.471 -22.177 9.613 1.00 36.75 406 ALA A O 1
ATOM 3107 N N . GLN A 1 407 ? -28.530 -22.042 7.374 1.00 34.25 407 GLN A N 1
ATOM 3108 C CA . GLN A 1 407 ? -29.855 -22.664 7.194 1.00 34.25 407 GLN A CA 1
ATOM 3109 C C . GLN A 1 407 ? -29.910 -23.666 6.019 1.00 34.25 407 GLN A C 1
ATOM 3111 O O . GLN A 1 407 ? -30.919 -23.740 5.312 1.00 34.25 407 GLN A O 1
ATOM 3116 N N . ARG A 1 408 ? -28.837 -24.436 5.793 1.00 33.03 408 ARG A N 1
ATOM 3117 C CA . ARG A 1 408 ? -28.809 -25.583 4.866 1.00 33.03 408 ARG A CA 1
ATOM 3118 C C . ARG A 1 408 ? -28.011 -26.746 5.443 1.00 33.03 408 ARG A C 1
ATOM 3120 O O . ARG A 1 408 ? -27.007 -26.454 6.123 1.00 33.03 408 ARG A O 1
#

Solvent-accessible surface area (backbone atoms only — not comparable to full-atom values): 23384 Å² total; per-residue (Å²): 140,88,86,78,91,87,86,89,83,88,87,84,87,81,86,87,78,88,85,91,86,86,89,88,83,89,88,87,92,84,90,86,88,82,85,90,86,88,87,88,87,79,89,80,92,86,90,85,83,86,89,78,88,84,92,77,87,79,81,77,62,67,71,63,51,52,55,49,51,56,50,41,51,52,50,52,56,51,72,72,61,81,72,94,71,29,36,35,81,70,64,86,70,58,70,72,56,51,54,51,52,67,67,57,54,44,94,67,61,43,66,65,44,37,67,71,41,48,68,77,50,60,68,43,39,42,48,32,23,17,20,93,45,74,65,30,40,52,11,44,40,27,34,47,49,17,42,40,56,69,48,48,64,61,85,36,37,30,41,64,59,79,57,46,44,53,45,65,44,86,55,64,41,53,50,53,34,9,32,44,41,40,42,21,36,71,66,39,23,43,23,29,38,41,11,34,29,48,3,14,44,37,45,54,46,21,28,36,39,17,57,34,78,79,42,91,70,32,44,33,17,40,56,61,80,69,40,72,46,103,43,42,58,40,50,37,16,71,80,55,49,81,40,54,35,38,75,38,51,36,38,36,35,37,31,35,48,50,46,44,63,50,59,76,40,78,85,38,54,84,38,66,90,40,76,38,51,40,49,65,16,24,54,36,36,45,41,40,41,49,46,39,31,72,58,44,55,22,47,86,82,27,70,49,84,86,62,47,65,39,48,76,67,79,24,43,69,44,78,39,68,45,60,66,83,56,50,82,67,46,49,46,48,38,35,70,46,41,72,39,66,65,43,34,51,51,37,59,70,42,63,86,61,73,78,70,82,61,85,84,37,54,77,95,49,58,68,35,42,69,59,55,17,37,55,48,39,52,50,49,21,46,37,42,50,35,35,37,49,37,53,35,34,53,69,50,57,64,66,62,63,71,61,63,70,77,74,119